Protein AF-A0A7S1PCJ2-F1 (afdb_monomer_lite)

Secondary structure (DSSP, 8-state):
--EEEE-TTSSEEEEEETTEEEEEETTT--EEEEEE-SEEEEBTTS-EEEE-TTS-EEEEETTEEEEEE--SS---EEE-BSSEEEE-SS-EEEE-SSSS--EEEEES---SEEEE-TTSSEEEEE-SS-EEEEEE-HHHHHHHHHTTPPPBTTB-GGGEEEEEEE----SEEEEETTEEEEEETTEEEEEETTEEEEEEE-SS--EEEEEEGGGTEEEEE-TT--EEEEE--HHHHHHHHHHHTT-HHHHHHHHTTS-GGGHHHHHHHHHHTT-HHHHHHH---HHHHHHHHHHTT-HHHHHHHHHHHHH-TTS-HHHHHHHHHHHHHHHHHTT-HHHHHHHHHHHT-HHHHHHHHHHHT-HHHHHHHHHHHHHSTT--HHHHHHHHHHTT-HHHHHHHHHHTT-HHHHHHHHHHH-GGGHHHHHHHHHHHHTTT-HHHHHTPPPTTT-GGGSTTHHHHHHHHHHHHTPPPPPGGGHHHHGGGGS--HHHHHHHT-HHHHHHHHHHTSS--------PPPS-TT-------PPPP-PPPP------------PPPPPP-PPPP-PPPP-PPPPPPPPPPPP--

Structure (mmCIF, N/CA/C/O backbone):
data_AF-A0A7S1PCJ2-F1
#
_entry.id   AF-A0A7S1PCJ2-F1
#
loop_
_atom_site.group_PDB
_atom_site.id
_atom_site.type_symbol
_atom_site.label_atom_id
_atom_site.label_alt_id
_atom_site.label_comp_id
_atom_site.label_asym_id
_atom_site.label_entity_id
_atom_site.label_seq_id
_atom_site.pdbx_PDB_ins_code
_atom_site.Cartn_x
_atom_site.Cartn_y
_atom_site.Cartn_z
_atom_site.occupancy
_atom_site.B_iso_or_equiv
_atom_site.auth_seq_id
_atom_site.auth_comp_id
_atom_site.auth_asym_id
_atom_site.auth_atom_id
_atom_site.pdbx_PDB_model_num
ATOM 1 N N . THR A 1 1 ? 12.983 16.527 -40.074 1.00 60.53 1 THR A N 1
ATOM 2 C CA . THR A 1 1 ? 13.094 16.583 -38.599 1.00 60.53 1 THR A CA 1
ATOM 3 C C . THR A 1 1 ? 14.562 16.664 -38.259 1.00 60.53 1 THR A C 1
ATOM 5 O O . THR A 1 1 ? 15.342 15.990 -38.914 1.00 60.53 1 THR A O 1
ATOM 8 N N . CYS A 1 2 ? 14.948 17.540 -37.332 1.00 83.69 2 CYS A N 1
ATOM 9 C CA . CYS A 1 2 ? 16.332 17.658 -36.875 1.00 83.69 2 CYS A CA 1
ATOM 10 C C . CYS A 1 2 ? 16.413 17.101 -35.453 1.00 83.69 2 CYS A C 1
ATOM 12 O O . CYS A 1 2 ? 15.571 17.456 -34.627 1.00 83.69 2 CYS A O 1
ATOM 14 N N . PHE A 1 3 ? 17.378 16.230 -35.177 1.00 87.56 3 PHE A N 1
ATOM 15 C CA . PHE A 1 3 ? 17.598 15.670 -33.847 1.00 87.56 3 PHE A CA 1
ATOM 16 C C . PHE A 1 3 ? 19.079 15.672 -33.477 1.00 87.56 3 PHE A C 1
ATOM 18 O O . PHE A 1 3 ? 19.967 15.738 -34.331 1.00 87.56 3 PHE A O 1
ATOM 25 N N . VAL A 1 4 ? 19.326 15.614 -32.170 1.00 92.44 4 VAL A N 1
ATOM 26 C CA . VAL A 1 4 ? 20.661 15.591 -31.577 1.00 92.44 4 VAL A CA 1
ATOM 27 C C . VAL A 1 4 ? 20.790 14.325 -30.748 1.00 92.44 4 VAL A C 1
ATOM 29 O O . VAL A 1 4 ? 19.947 14.062 -29.895 1.00 92.44 4 VAL A O 1
ATOM 32 N N . ALA A 1 5 ? 21.847 13.555 -30.986 1.00 92.25 5 ALA A N 1
ATOM 33 C CA . ALA A 1 5 ? 22.115 12.323 -30.255 1.00 92.25 5 ALA A CA 1
ATOM 34 C C . ALA A 1 5 ? 23.573 12.285 -29.797 1.00 92.25 5 ALA A C 1
ATOM 36 O O . ALA A 1 5 ? 24.496 12.293 -30.618 1.00 92.25 5 ALA A O 1
ATOM 37 N N . HIS A 1 6 ? 23.791 12.230 -28.485 1.00 93.69 6 HIS A N 1
ATOM 38 C CA . HIS A 1 6 ? 25.119 11.987 -27.932 1.00 93.69 6 HIS A CA 1
ATOM 39 C C . HIS A 1 6 ? 25.544 10.537 -28.172 1.00 93.69 6 HIS A C 1
ATOM 41 O O . HIS A 1 6 ? 24.732 9.619 -28.085 1.00 93.69 6 HIS A O 1
ATOM 47 N N . ALA A 1 7 ? 26.832 10.337 -28.449 1.00 93.19 7 ALA A N 1
ATOM 48 C CA . ALA A 1 7 ? 27.431 9.013 -28.357 1.00 93.19 7 ALA A CA 1
ATOM 49 C C . ALA A 1 7 ? 27.381 8.537 -26.891 1.00 93.19 7 ALA A C 1
ATOM 51 O O . ALA A 1 7 ? 27.454 9.386 -25.996 1.00 93.19 7 ALA A O 1
ATOM 52 N N . PRO A 1 8 ? 27.349 7.221 -26.613 1.00 90.31 8 PRO A N 1
ATOM 53 C CA . PRO A 1 8 ? 27.194 6.699 -25.248 1.00 90.31 8 PRO A CA 1
ATOM 54 C C . PRO A 1 8 ? 28.237 7.215 -24.251 1.00 90.31 8 PRO A C 1
ATOM 56 O O . PRO A 1 8 ? 27.948 7.438 -23.084 1.00 90.31 8 PRO A O 1
ATOM 59 N N . ASN A 1 9 ? 29.457 7.486 -24.720 1.00 88.25 9 ASN A N 1
ATOM 60 C CA . ASN A 1 9 ? 30.534 8.032 -23.890 1.00 88.25 9 ASN A CA 1
ATOM 61 C C . ASN A 1 9 ? 30.442 9.553 -23.635 1.00 88.25 9 ASN A C 1
ATOM 63 O O . ASN A 1 9 ? 31.347 10.122 -23.024 1.00 88.25 9 ASN A O 1
ATOM 67 N N . GLY A 1 10 ? 29.436 10.238 -24.189 1.00 90.75 10 GLY A N 1
ATOM 68 C CA . GLY A 1 10 ? 29.215 11.683 -24.080 1.00 90.75 10 GLY A CA 1
ATOM 69 C C . GLY A 1 10 ? 30.243 12.572 -24.795 1.00 90.75 10 GLY A C 1
ATOM 70 O O . GLY A 1 10 ? 30.058 13.785 -24.872 1.00 90.75 10 GLY A O 1
ATOM 71 N N . ARG A 1 11 ? 31.327 12.014 -25.354 1.00 93.31 11 ARG A N 1
ATOM 72 C CA . ARG A 1 11 ? 32.434 12.786 -25.958 1.00 93.31 11 ARG A CA 1
ATOM 73 C C . ARG A 1 11 ? 32.096 13.342 -27.332 1.00 93.31 11 ARG A C 1
ATOM 75 O O . ARG A 1 11 ? 32.717 14.315 -27.770 1.00 93.31 11 ARG A O 1
ATOM 82 N N . LEU A 1 12 ? 31.160 12.705 -28.022 1.00 95.75 12 LEU A N 1
ATOM 83 C CA . LEU A 1 12 ? 30.690 13.081 -29.346 1.00 95.75 12 LEU A CA 1
ATOM 84 C C . LEU A 1 12 ? 29.179 13.272 -29.311 1.00 95.75 12 LEU A C 1
ATOM 86 O O . LEU A 1 12 ? 28.493 12.669 -28.488 1.00 95.75 12 LEU A O 1
ATOM 90 N N . PHE A 1 13 ? 28.669 14.069 -30.237 1.00 96.12 13 PHE A N 1
ATOM 91 C CA . PHE A 1 13 ? 27.251 14.084 -30.563 1.00 96.12 13 PHE A CA 1
ATOM 92 C C . PHE A 1 13 ? 27.075 14.235 -32.067 1.00 96.12 13 PHE A C 1
ATOM 94 O O . PHE A 1 13 ? 27.906 14.843 -32.745 1.00 96.12 13 PHE A O 1
ATOM 101 N N . ALA A 1 14 ? 26.004 13.646 -32.578 1.00 96.12 14 ALA A N 1
ATOM 102 C CA . ALA A 1 14 ? 25.563 13.794 -33.948 1.00 96.12 14 ALA A CA 1
ATOM 103 C C . ALA A 1 14 ? 24.393 14.775 -33.993 1.00 96.12 14 ALA A C 1
ATOM 105 O O . ALA A 1 14 ? 23.518 14.747 -33.126 1.00 96.12 14 ALA A O 1
ATOM 106 N N . VAL A 1 15 ? 24.387 15.622 -35.013 1.00 95.94 15 VAL A N 1
ATOM 107 C CA . VAL A 1 15 ? 23.223 16.398 -35.435 1.00 95.94 15 VAL A CA 1
ATOM 108 C C . VAL A 1 15 ? 22.791 15.815 -36.768 1.00 95.94 15 VAL A C 1
ATOM 110 O O . VAL A 1 15 ? 23.610 15.751 -37.684 1.00 95.94 15 VAL A O 1
ATOM 113 N N . CYS A 1 16 ? 21.546 15.362 -36.867 1.00 94.44 16 CYS A N 1
ATOM 114 C CA . CYS A 1 16 ? 20.988 14.791 -38.090 1.00 94.44 16 CYS A CA 1
ATOM 115 C C . CYS A 1 16 ? 19.735 15.574 -38.474 1.00 94.44 16 CYS A C 1
ATOM 117 O O . CYS A 1 16 ? 18.839 15.745 -37.649 1.00 94.44 16 CYS A O 1
ATOM 119 N N . GLY A 1 17 ? 19.685 16.077 -39.704 1.00 92.50 17 GLY A N 1
ATOM 120 C CA . GLY A 1 17 ? 18.618 16.933 -40.209 1.00 92.50 17 GLY A CA 1
ATOM 121 C C . GLY A 1 17 ? 18.807 17.236 -41.694 1.00 92.50 17 GLY A C 1
ATOM 122 O O . GLY A 1 17 ? 19.907 17.125 -42.218 1.00 92.50 17 GLY A O 1
ATOM 123 N N . ASP A 1 18 ? 17.719 17.577 -42.385 1.00 89.75 18 ASP A N 1
ATOM 124 C CA . ASP A 1 18 ? 17.720 17.956 -43.809 1.00 89.75 18 ASP A CA 1
ATOM 125 C C . ASP A 1 18 ? 18.410 16.951 -44.759 1.00 89.75 18 ASP A C 1
ATOM 127 O O . ASP A 1 18 ? 18.892 17.311 -45.829 1.00 89.75 18 ASP A O 1
ATOM 131 N N . GLY A 1 19 ? 18.406 15.662 -44.395 1.00 91.75 19 GLY A N 1
ATOM 132 C CA . GLY A 1 19 ? 19.018 14.591 -45.188 1.00 91.75 19 GLY A CA 1
ATOM 133 C C . GLY A 1 19 ? 20.530 14.446 -44.994 1.00 91.75 19 GLY A C 1
ATOM 134 O O . GLY A 1 19 ? 21.168 13.693 -45.735 1.00 91.75 19 GLY A O 1
ATOM 135 N N . GLU A 1 20 ? 21.103 15.127 -44.003 1.00 94.56 20 GLU A N 1
ATOM 136 C CA . GLU A 1 20 ? 22.518 15.081 -43.655 1.00 94.56 20 GLU A CA 1
ATOM 137 C C . GLU A 1 20 ? 22.723 14.798 -42.164 1.00 94.56 20 GLU A C 1
ATOM 139 O O . GLU A 1 20 ? 21.876 15.085 -41.317 1.00 94.56 20 GLU A O 1
ATOM 144 N N . TYR A 1 21 ? 23.893 14.259 -41.832 1.00 95.62 21 TYR A N 1
ATOM 145 C CA . TYR A 1 21 ? 24.373 14.161 -40.463 1.00 95.62 21 TYR A CA 1
ATOM 146 C C . TYR A 1 21 ? 25.758 14.788 -40.334 1.00 95.62 21 TYR A C 1
ATOM 148 O O . TYR A 1 21 ? 26.585 14.722 -41.248 1.00 95.62 21 TYR A O 1
ATOM 156 N N . ILE A 1 22 ? 26.035 15.356 -39.162 1.00 96.31 22 ILE A N 1
ATOM 157 C CA . ILE A 1 22 ? 27.356 15.857 -38.787 1.00 96.31 22 ILE A CA 1
ATOM 158 C C . ILE A 1 22 ? 27.667 15.428 -37.355 1.00 96.31 22 ILE A C 1
ATOM 160 O O . ILE A 1 22 ? 26.878 15.653 -36.441 1.00 96.31 22 ILE A O 1
ATOM 164 N N . ILE A 1 23 ? 28.843 14.836 -37.151 1.00 96.69 23 ILE A N 1
ATOM 165 C CA . ILE A 1 23 ? 29.351 14.432 -35.839 1.00 96.69 23 ILE A CA 1
ATOM 166 C C . ILE A 1 23 ? 30.360 15.468 -35.348 1.00 96.69 23 ILE A C 1
ATOM 168 O O . ILE A 1 23 ? 31.346 15.771 -36.028 1.00 96.69 23 ILE A O 1
ATOM 172 N N . TYR A 1 24 ? 30.159 15.948 -34.125 1.00 96.81 24 TYR A N 1
ATOM 173 C CA . TYR A 1 24 ? 31.028 16.898 -33.442 1.00 96.81 24 TYR A CA 1
ATOM 174 C C . TYR A 1 24 ? 31.592 16.316 -32.148 1.00 96.81 24 TYR A C 1
ATOM 176 O O . TYR A 1 24 ? 31.008 15.431 -31.527 1.00 96.81 24 TYR A O 1
ATOM 184 N N . THR A 1 25 ? 32.722 16.853 -31.689 1.00 96.00 25 THR A N 1
ATOM 185 C CA . THR A 1 25 ? 33.164 16.660 -30.301 1.00 96.00 25 THR A CA 1
ATOM 186 C C . THR A 1 25 ? 32.338 17.530 -29.361 1.00 96.00 25 THR A C 1
ATOM 188 O O . THR A 1 25 ? 32.274 18.738 -29.582 1.00 96.00 25 THR A O 1
ATOM 191 N N . ALA A 1 26 ? 31.806 16.964 -28.281 1.00 93.44 26 ALA A N 1
ATOM 192 C CA . ALA A 1 26 ? 30.923 17.665 -27.351 1.00 93.44 26 ALA A CA 1
ATOM 193 C C . ALA A 1 26 ? 31.560 18.909 -26.703 1.00 93.44 26 ALA A C 1
ATOM 195 O O . ALA A 1 26 ? 30.940 19.963 -26.652 1.00 93.44 26 ALA A O 1
ATOM 196 N N . GLN A 1 27 ? 32.824 18.823 -26.273 1.00 92.00 27 GLN A N 1
ATOM 197 C CA . GLN A 1 27 ? 33.474 19.907 -25.522 1.00 92.00 27 GLN A CA 1
ATOM 198 C C . GLN A 1 27 ? 33.934 21.086 -26.395 1.00 92.00 27 GLN A C 1
ATOM 200 O O . GLN A 1 27 ? 33.913 22.230 -25.955 1.00 92.00 27 GLN A O 1
ATOM 205 N N . ALA A 1 28 ? 34.406 20.809 -27.614 1.00 93.00 28 ALA A N 1
ATOM 206 C CA . ALA A 1 28 ? 35.090 21.796 -28.456 1.00 93.00 28 ALA A CA 1
ATOM 207 C C . ALA A 1 28 ? 34.405 22.037 -29.809 1.00 93.00 28 ALA A C 1
ATOM 209 O O . ALA A 1 28 ? 34.957 22.754 -30.641 1.00 93.00 28 ALA A O 1
ATOM 210 N N . LEU A 1 29 ? 33.258 21.392 -30.053 1.00 93.44 29 LEU A N 1
ATOM 211 C CA . LEU A 1 29 ? 32.466 21.491 -31.285 1.00 93.44 29 LEU A CA 1
ATOM 212 C C . LEU A 1 29 ? 33.282 21.279 -32.574 1.00 93.44 29 LEU A C 1
ATOM 214 O O . LEU A 1 29 ? 33.007 21.868 -33.616 1.00 93.44 29 LEU A O 1
ATOM 218 N N . ARG A 1 30 ? 34.314 20.426 -32.525 1.00 95.12 30 ARG A N 1
ATOM 219 C CA . ARG A 1 30 ? 35.138 20.096 -33.693 1.00 95.12 30 ARG A CA 1
ATOM 220 C C . ARG A 1 30 ? 34.440 19.041 -34.535 1.00 95.12 30 ARG A C 1
ATOM 222 O O . ARG A 1 30 ? 34.084 17.991 -34.003 1.00 95.12 30 ARG A O 1
ATOM 229 N N . ASN A 1 31 ? 34.303 19.302 -35.832 1.00 95.06 31 ASN A N 1
ATOM 230 C CA . ASN A 1 31 ? 33.762 18.340 -36.790 1.00 95.06 31 ASN A CA 1
ATOM 231 C C . ASN A 1 31 ? 34.662 17.090 -36.857 1.00 95.06 31 ASN A C 1
ATOM 233 O O . ASN A 1 31 ? 35.892 17.198 -36.907 1.00 95.06 31 ASN A O 1
ATOM 237 N N . LYS A 1 32 ? 34.041 15.910 -36.812 1.00 94.81 32 LYS A N 1
ATOM 238 C CA . LYS A 1 32 ? 34.701 14.603 -36.912 1.00 94.81 32 LYS A CA 1
ATOM 239 C C . LYS A 1 32 ? 34.336 13.844 -38.176 1.00 94.81 32 LYS A C 1
ATOM 241 O O . LYS A 1 32 ? 35.197 13.174 -38.738 1.00 94.81 32 LYS A O 1
ATOM 246 N N . SER A 1 33 ? 33.077 13.904 -38.577 1.00 95.12 33 SER A N 1
ATOM 247 C CA . SER A 1 33 ? 32.542 13.189 -39.730 1.00 95.12 33 SER A CA 1
ATOM 248 C C . SER A 1 33 ? 31.242 13.860 -40.153 1.00 95.12 33 SER A C 1
ATOM 250 O O . SER A 1 33 ? 30.581 14.503 -39.338 1.00 95.12 33 SER A O 1
ATOM 252 N N . PHE A 1 34 ? 30.894 13.724 -41.423 1.00 94.81 34 PHE A N 1
ATOM 253 C CA . PHE A 1 34 ? 29.640 14.192 -41.989 1.00 94.81 34 PHE A CA 1
ATOM 254 C C . PHE A 1 34 ? 29.257 13.291 -43.163 1.00 94.81 34 PHE A C 1
ATOM 256 O O . PHE A 1 34 ? 30.119 12.616 -43.733 1.00 94.81 34 PHE A O 1
ATOM 263 N N . GLY A 1 35 ? 27.984 13.295 -43.533 1.00 94.44 35 GLY A N 1
ATOM 264 C CA . GLY A 1 35 ? 27.488 12.550 -44.683 1.00 94.44 35 GLY A CA 1
ATOM 265 C C . GLY A 1 35 ? 25.986 12.715 -44.864 1.00 94.44 35 GLY A C 1
ATOM 266 O O . GLY A 1 35 ? 25.339 13.444 -44.117 1.00 94.44 35 GLY A O 1
ATOM 267 N N . SER A 1 36 ? 25.425 12.031 -45.857 1.00 92.81 36 SER A N 1
ATOM 268 C CA . SER A 1 36 ? 23.980 12.020 -46.094 1.00 92.81 36 SER A CA 1
ATOM 269 C C . SER A 1 36 ? 23.302 10.949 -45.241 1.00 92.81 36 SER A C 1
ATOM 271 O O . SER A 1 36 ? 23.740 9.798 -45.227 1.00 92.81 36 SER A O 1
ATOM 273 N N . ALA A 1 37 ? 22.235 11.321 -44.541 1.00 94.19 37 ALA A N 1
ATOM 274 C CA . ALA A 1 37 ? 21.413 10.417 -43.748 1.00 94.19 37 ALA A CA 1
ATOM 275 C C . ALA A 1 37 ? 20.028 11.019 -43.487 1.00 94.19 37 ALA A C 1
ATOM 277 O O . ALA A 1 37 ? 19.886 12.208 -43.222 1.00 94.19 37 ALA A O 1
ATOM 278 N N . VAL A 1 38 ? 19.007 10.173 -43.532 1.00 93.88 38 VAL A N 1
ATOM 279 C CA . VAL A 1 38 ? 17.656 10.476 -43.046 1.00 93.88 38 VAL A CA 1
ATOM 280 C C . VAL A 1 38 ? 17.519 10.048 -41.584 1.00 93.88 38 VAL A C 1
ATOM 282 O O . VAL A 1 38 ? 16.949 10.785 -40.791 1.00 93.88 38 VAL A O 1
ATOM 285 N N . GLU A 1 39 ? 18.091 8.893 -41.233 1.00 95.06 39 GLU A N 1
ATOM 286 C CA . GLU A 1 39 ? 18.144 8.368 -39.864 1.00 95.06 39 GLU A CA 1
ATOM 287 C C . GLU A 1 39 ? 19.595 8.162 -39.434 1.00 95.06 39 GLU A C 1
ATOM 289 O O . GLU A 1 39 ? 20.445 7.797 -40.252 1.00 95.06 39 GLU A O 1
ATOM 294 N N . PHE A 1 40 ? 19.859 8.340 -38.143 1.00 96.06 40 PHE A N 1
ATOM 295 C CA . PHE A 1 40 ? 21.175 8.197 -37.530 1.00 96.06 40 PHE A CA 1
ATOM 296 C C . PHE A 1 40 ? 21.021 7.611 -36.126 1.00 96.06 40 PHE A C 1
ATOM 298 O O . PHE A 1 40 ? 20.272 8.153 -35.316 1.00 96.06 40 PHE A O 1
ATOM 305 N N . VAL A 1 41 ? 21.786 6.567 -35.805 1.00 96.44 41 VAL A N 1
ATOM 306 C CA . VAL A 1 41 ? 21.811 5.972 -34.460 1.00 96.44 41 VAL A CA 1
ATOM 307 C C . VAL A 1 41 ? 23.215 5.566 -34.032 1.00 96.44 41 VAL A C 1
ATOM 309 O O . VAL A 1 41 ? 24.037 5.174 -34.859 1.00 96.44 41 VAL A O 1
ATOM 312 N N . TRP A 1 42 ? 23.475 5.633 -32.726 1.00 96.12 42 TRP A N 1
ATOM 313 C CA . TRP A 1 42 ? 24.711 5.147 -32.108 1.00 96.12 42 TRP A CA 1
ATOM 314 C C . TRP A 1 42 ? 24.551 3.707 -31.603 1.00 96.12 42 TRP A C 1
ATOM 316 O O . TRP A 1 42 ? 23.501 3.351 -31.071 1.00 96.12 42 TRP A O 1
ATOM 326 N N . SER A 1 43 ? 25.606 2.899 -31.707 1.00 94.44 43 SER A N 1
ATOM 327 C CA . SER A 1 43 ? 25.743 1.672 -30.915 1.00 94.44 43 SER A CA 1
ATOM 328 C C . SER A 1 43 ? 26.249 1.994 -29.507 1.00 94.44 43 SER A C 1
ATOM 330 O O . SER A 1 43 ? 26.812 3.069 -29.285 1.00 94.44 43 SER A O 1
ATOM 332 N N . ASP A 1 44 ? 26.099 1.049 -28.581 1.00 90.31 44 ASP A N 1
ATOM 333 C CA . ASP A 1 44 ? 26.663 1.076 -27.220 1.00 90.31 44 ASP A CA 1
ATOM 334 C C . ASP A 1 44 ? 28.194 1.286 -27.189 1.00 90.31 44 ASP A C 1
ATOM 336 O O . ASP A 1 44 ? 28.715 2.032 -26.359 1.00 90.31 44 ASP A O 1
ATOM 340 N N . GLU A 1 45 ? 28.916 0.706 -28.147 1.00 90.44 45 GLU A N 1
ATOM 341 C CA . GLU A 1 45 ? 30.375 0.812 -28.297 1.00 90.44 45 GLU A CA 1
ATOM 342 C C . GLU A 1 45 ? 30.832 2.110 -29.007 1.00 90.44 45 GLU A C 1
ATOM 344 O O . GLU A 1 45 ? 32.028 2.365 -29.177 1.00 90.44 45 GLU A O 1
ATOM 349 N N . GLY A 1 46 ? 29.896 2.982 -29.403 1.00 90.69 46 GLY A N 1
ATOM 350 C CA . GLY A 1 46 ? 30.189 4.257 -30.067 1.00 90.69 46 GLY A CA 1
ATOM 351 C C . GLY A 1 46 ? 30.447 4.144 -31.574 1.00 90.69 46 GLY A C 1
ATOM 352 O O . GLY A 1 46 ? 30.976 5.079 -32.185 1.00 90.69 46 GLY A O 1
ATOM 353 N N . HIS A 1 47 ? 30.075 3.020 -32.185 1.00 93.94 47 HIS A N 1
ATOM 354 C CA . HIS A 1 47 ? 29.859 2.925 -33.628 1.00 93.94 47 HIS A CA 1
ATOM 355 C C . HIS A 1 47 ? 28.537 3.601 -33.999 1.00 93.94 47 HIS A C 1
ATOM 357 O O . HIS A 1 47 ? 27.764 3.986 -33.124 1.00 93.94 47 HIS A O 1
ATOM 363 N N . PHE A 1 48 ? 28.266 3.788 -35.288 1.00 95.75 48 PHE A N 1
ATOM 364 C CA . PHE A 1 48 ? 26.991 4.363 -35.710 1.00 95.75 48 PHE A CA 1
ATOM 365 C C . PHE A 1 48 ? 26.478 3.743 -37.000 1.00 95.75 48 PHE A C 1
ATOM 367 O O . PHE A 1 48 ? 27.249 3.211 -37.801 1.00 95.75 48 PHE A O 1
ATOM 374 N N . ALA A 1 49 ? 25.168 3.828 -37.195 1.00 96.94 49 ALA A N 1
ATOM 375 C CA . ALA A 1 49 ? 24.504 3.452 -38.430 1.00 96.94 49 ALA A CA 1
ATOM 376 C C . ALA A 1 49 ? 23.695 4.624 -38.976 1.00 96.94 49 ALA A C 1
ATOM 378 O O . ALA A 1 49 ? 23.152 5.432 -38.218 1.00 96.94 49 ALA A O 1
ATOM 379 N N . THR A 1 50 ? 23.602 4.694 -40.299 1.00 96.50 50 THR A N 1
ATOM 380 C CA . THR A 1 50 ? 22.763 5.662 -40.999 1.00 96.50 50 THR A CA 1
ATOM 381 C C . THR A 1 50 ? 21.839 4.971 -41.988 1.00 96.50 50 THR A C 1
ATOM 383 O O . THR A 1 50 ? 22.183 3.928 -42.544 1.00 96.50 50 THR A O 1
ATOM 386 N N . LYS A 1 51 ? 20.667 5.566 -42.222 1.00 95.75 51 LYS A N 1
ATOM 387 C CA . LYS A 1 51 ? 19.759 5.201 -43.319 1.00 95.75 51 LYS A CA 1
ATOM 388 C C . LYS A 1 51 ? 19.707 6.345 -44.316 1.00 95.75 51 LYS A C 1
ATOM 390 O O . LYS A 1 51 ? 19.459 7.478 -43.909 1.00 95.75 51 LYS A O 1
ATOM 395 N N . ASP A 1 52 ? 19.872 6.072 -45.603 1.00 92.69 52 ASP A N 1
ATOM 396 C CA . ASP A 1 52 ? 19.645 7.068 -46.653 1.00 92.69 52 ASP A CA 1
ATOM 397 C C . ASP A 1 52 ? 18.200 7.038 -47.199 1.00 92.69 52 ASP A C 1
ATOM 399 O O . ASP A 1 52 ? 17.371 6.200 -46.831 1.00 92.69 52 ASP A O 1
ATOM 403 N N . SER A 1 53 ? 17.874 7.961 -48.107 1.00 91.31 53 SER A N 1
ATOM 404 C CA . SER A 1 53 ? 16.555 8.025 -48.759 1.00 91.31 53 SER A CA 1
ATOM 405 C C . SER A 1 53 ? 16.281 6.858 -49.717 1.00 91.31 53 SER A C 1
ATOM 407 O O . SER A 1 53 ? 15.137 6.640 -50.112 1.00 91.31 53 SER A O 1
ATOM 409 N N . SER A 1 54 ? 17.308 6.083 -50.081 1.00 92.56 54 SER A N 1
ATOM 410 C CA . SER A 1 54 ? 17.209 4.908 -50.950 1.00 92.56 54 SER A CA 1
ATOM 411 C C . SER A 1 54 ? 16.924 3.609 -50.184 1.00 92.56 54 SER A C 1
ATOM 413 O O . SER A 1 54 ? 16.886 2.533 -50.800 1.00 92.56 54 SER A O 1
ATOM 415 N N . ASN A 1 55 ? 16.681 3.716 -48.868 1.00 94.25 55 ASN A N 1
ATOM 416 C CA . ASN A 1 55 ? 16.507 2.611 -47.924 1.00 94.25 55 ASN A CA 1
ATOM 417 C C . ASN A 1 55 ? 17.797 1.800 -47.708 1.00 94.25 55 ASN A C 1
ATOM 419 O O . ASN A 1 55 ? 17.728 0.662 -47.259 1.00 94.25 55 ASN A O 1
ATOM 423 N N . LYS A 1 56 ? 18.969 2.343 -48.056 1.00 96.00 56 LYS A N 1
ATOM 424 C CA . LYS A 1 56 ? 20.260 1.714 -47.766 1.00 96.00 56 LYS A CA 1
ATOM 425 C C . LYS A 1 56 ? 20.660 2.064 -46.335 1.00 96.00 56 LYS A C 1
ATOM 427 O O . LYS A 1 56 ? 20.608 3.228 -45.939 1.00 96.00 56 LYS A O 1
ATOM 432 N N . ILE A 1 57 ? 21.073 1.050 -45.584 1.00 97.19 57 ILE A N 1
ATOM 433 C CA . ILE A 1 57 ? 21.612 1.183 -44.234 1.00 97.19 57 ILE A CA 1
ATOM 434 C C . ILE A 1 57 ? 23.125 0.977 -44.309 1.00 97.19 57 ILE A C 1
ATOM 436 O O . ILE A 1 57 ? 23.587 -0.029 -44.851 1.00 97.19 57 ILE A O 1
ATOM 440 N N . SER A 1 58 ? 23.891 1.922 -43.769 1.00 96.62 58 SER A N 1
ATOM 441 C CA . SER A 1 58 ? 25.354 1.871 -43.702 1.00 96.62 58 SER A CA 1
ATOM 442 C C . SER A 1 58 ? 25.815 1.901 -42.247 1.00 96.62 58 SER A C 1
ATOM 444 O O . SER A 1 58 ? 25.356 2.729 -41.466 1.00 96.62 58 SER A O 1
ATOM 446 N N . ILE A 1 59 ? 26.731 1.004 -41.888 1.00 96.94 59 ILE A N 1
ATOM 447 C CA . ILE A 1 59 ? 27.325 0.875 -40.555 1.00 96.94 59 ILE A CA 1
ATOM 448 C C . ILE A 1 59 ? 28.765 1.374 -40.614 1.00 96.94 59 ILE A C 1
ATOM 450 O O . ILE A 1 59 ? 29.532 1.019 -41.515 1.00 96.94 59 ILE A O 1
ATOM 454 N N . PHE A 1 60 ? 29.135 2.190 -39.632 1.00 96.00 60 PHE A N 1
ATOM 455 C CA . PHE A 1 60 ? 30.419 2.861 -39.567 1.00 96.00 60 PHE A CA 1
ATOM 456 C C . PHE A 1 60 ? 31.143 2.538 -38.266 1.00 96.00 60 PHE A C 1
ATOM 458 O O . PHE A 1 60 ? 30.649 2.817 -37.171 1.00 96.00 60 PHE A O 1
ATOM 465 N N . HIS A 1 61 ? 32.370 2.039 -38.386 1.00 94.69 61 HIS A N 1
ATOM 466 C CA . HIS A 1 61 ? 33.294 1.885 -37.264 1.00 94.69 61 HIS A CA 1
ATOM 467 C C . HIS A 1 61 ? 34.424 2.893 -37.415 1.00 94.69 61 HIS A C 1
ATOM 469 O O . HIS A 1 61 ? 34.982 3.058 -38.500 1.00 94.69 61 HIS A O 1
ATOM 475 N N . ASN A 1 62 ? 34.777 3.592 -36.334 1.00 91.62 62 ASN A N 1
ATOM 476 C CA . ASN A 1 62 ? 35.821 4.624 -36.358 1.00 91.62 62 ASN A CA 1
ATOM 477 C C . ASN A 1 62 ? 35.651 5.631 -37.518 1.00 91.62 62 ASN A C 1
ATOM 479 O O . ASN A 1 62 ? 36.627 6.027 -38.159 1.00 91.62 62 ASN A O 1
ATOM 483 N N . PHE A 1 63 ? 34.403 6.032 -37.788 1.00 93.44 63 PHE A N 1
ATOM 484 C CA . PHE A 1 63 ? 34.019 6.968 -38.856 1.00 93.44 63 PHE A CA 1
ATOM 485 C C . PHE A 1 63 ? 34.295 6.484 -40.288 1.00 93.44 63 PHE A C 1
ATOM 487 O O . PHE A 1 63 ? 34.359 7.299 -41.208 1.00 93.44 63 PHE A O 1
ATOM 494 N N . LYS A 1 64 ? 34.454 5.173 -40.495 1.00 94.25 64 LYS A N 1
ATOM 495 C CA . LYS A 1 64 ? 34.591 4.550 -41.816 1.00 94.25 64 LYS A CA 1
ATOM 496 C C . LYS A 1 64 ? 33.488 3.525 -42.025 1.00 94.25 64 LYS A C 1
ATOM 498 O O . LYS A 1 64 ? 33.206 2.754 -41.115 1.00 94.25 64 LYS A O 1
ATOM 503 N N . GLU A 1 65 ? 32.890 3.520 -43.214 1.00 95.56 65 GLU A N 1
ATOM 504 C CA . GLU A 1 65 ? 31.881 2.524 -43.591 1.00 95.56 65 GLU A CA 1
ATOM 505 C C . GLU A 1 65 ? 32.535 1.137 -43.602 1.00 95.56 65 GLU A C 1
ATOM 507 O O . GLU A 1 65 ? 33.525 0.925 -44.305 1.00 95.56 65 GLU A O 1
ATOM 512 N N . VAL A 1 66 ? 32.007 0.222 -42.790 1.00 96.25 66 VAL A N 1
ATOM 513 C CA . VAL A 1 66 ? 32.481 -1.170 -42.696 1.00 96.25 66 VAL A CA 1
ATOM 514 C C . VAL A 1 66 ? 31.519 -2.148 -43.351 1.00 96.25 66 VAL A C 1
ATOM 516 O O . VAL A 1 66 ? 31.948 -3.161 -43.896 1.00 96.25 66 VAL A O 1
ATOM 519 N N . PHE A 1 67 ? 30.227 -1.830 -43.338 1.00 95.69 67 PHE A N 1
ATOM 520 C CA . PHE A 1 67 ? 29.188 -2.665 -43.913 1.00 95.69 67 PHE A CA 1
ATOM 521 C C . PHE A 1 67 ? 28.042 -1.798 -44.412 1.00 95.69 67 PHE A C 1
ATOM 523 O O . PHE A 1 67 ? 27.727 -0.765 -43.820 1.00 95.69 67 PHE A O 1
ATOM 530 N N . SER A 1 68 ? 27.390 -2.225 -45.486 1.00 95.19 68 SER A N 1
ATOM 531 C CA . SER A 1 68 ? 26.110 -1.657 -45.872 1.00 95.19 68 SER A CA 1
ATOM 532 C C . SER A 1 68 ? 25.243 -2.653 -46.609 1.00 95.19 68 SER A C 1
ATOM 534 O O . SER A 1 68 ? 25.721 -3.543 -47.311 1.00 95.19 68 SER A O 1
ATOM 536 N N . PHE A 1 69 ? 23.940 -2.493 -46.432 1.00 95.50 69 PHE A N 1
ATOM 537 C CA . PHE A 1 69 ? 22.943 -3.378 -46.999 1.00 95.50 69 PHE A CA 1
ATOM 538 C C . PHE A 1 69 ? 21.650 -2.616 -47.264 1.00 95.50 69 PHE A C 1
ATOM 540 O O . PHE A 1 69 ? 21.432 -1.509 -46.772 1.00 95.50 69 PHE A O 1
ATOM 547 N N . LYS A 1 70 ? 20.779 -3.218 -48.068 1.00 95.44 70 LYS A N 1
ATOM 548 C CA . LYS A 1 70 ? 19.422 -2.732 -48.286 1.00 95.44 70 LYS A CA 1
ATOM 549 C C . LYS A 1 70 ? 18.467 -3.808 -47.772 1.00 95.44 70 LYS A C 1
ATOM 551 O O . LYS A 1 70 ? 18.443 -4.881 -48.377 1.00 95.44 70 LYS A O 1
ATOM 556 N N . PRO A 1 71 ? 17.737 -3.581 -46.664 1.00 93.38 71 PRO A N 1
ATOM 557 C CA . PRO A 1 71 ? 16.778 -4.560 -46.178 1.00 93.38 71 PRO A CA 1
ATOM 558 C C . PRO A 1 71 ? 15.711 -4.837 -47.251 1.00 93.38 71 PRO A C 1
ATOM 560 O O . PRO A 1 71 ? 15.377 -3.938 -48.033 1.00 93.38 71 PRO A O 1
ATOM 563 N N . PRO A 1 72 ? 15.160 -6.065 -47.295 1.00 91.19 72 PRO A N 1
ATOM 564 C CA . PRO A 1 72 ? 14.131 -6.451 -48.265 1.00 91.19 72 PRO A CA 1
ATOM 565 C C . PRO A 1 72 ? 12.759 -5.810 -47.983 1.00 91.19 72 PRO A C 1
ATOM 567 O O . PRO A 1 72 ? 11.812 -6.029 -48.731 1.00 91.19 72 PRO A O 1
ATOM 570 N N . PHE A 1 73 ? 12.657 -5.005 -46.926 1.00 93.94 73 PHE A N 1
ATOM 571 C CA . PHE A 1 73 ? 11.473 -4.272 -46.492 1.00 93.94 73 PHE A CA 1
ATOM 572 C C . PHE A 1 73 ? 11.786 -2.778 -46.355 1.00 93.94 73 PHE A C 1
ATOM 574 O O . PHE A 1 73 ? 12.950 -2.362 -46.326 1.00 93.94 73 PHE A O 1
ATOM 581 N N . HIS A 1 74 ? 10.747 -1.949 -46.256 1.00 94.88 74 HIS A N 1
ATOM 582 C CA . HIS A 1 74 ? 10.929 -0.526 -45.993 1.00 94.88 74 HIS A CA 1
ATOM 583 C C . HIS A 1 74 ? 11.293 -0.301 -44.520 1.00 94.88 74 HIS A C 1
ATOM 585 O O . HIS A 1 74 ? 10.509 -0.621 -43.626 1.00 94.88 74 HIS A O 1
ATOM 591 N N . ALA A 1 75 ? 12.490 0.234 -44.278 1.00 95.69 75 ALA A N 1
ATOM 592 C CA . ALA A 1 75 ? 12.933 0.653 -42.960 1.00 95.69 75 ALA A CA 1
ATOM 593 C C . ALA A 1 75 ? 12.389 2.057 -42.680 1.00 95.69 75 ALA A C 1
ATOM 595 O O . ALA A 1 75 ? 12.803 3.034 -43.314 1.00 95.69 75 ALA A O 1
ATOM 596 N N . GLU A 1 76 ? 11.467 2.165 -41.732 1.00 95.12 76 GLU A N 1
ATOM 597 C CA . GLU A 1 76 ? 10.883 3.440 -41.322 1.00 95.12 76 GLU A CA 1
ATOM 598 C C . GLU A 1 76 ? 11.838 4.190 -40.398 1.00 95.12 76 GLU A C 1
ATOM 600 O O . GLU A 1 76 ? 12.190 5.333 -40.678 1.00 95.12 76 GLU A O 1
ATOM 605 N N . GLU A 1 77 ? 12.348 3.514 -39.371 1.00 95.62 77 GLU A N 1
ATOM 606 C CA . GLU A 1 77 ? 13.130 4.126 -38.297 1.00 95.62 77 GLU A CA 1
ATOM 607 C C . GLU A 1 77 ? 14.242 3.184 -37.829 1.00 95.62 77 GLU A C 1
ATOM 609 O O . GLU A 1 77 ? 14.120 1.955 -37.926 1.00 95.62 77 GLU A O 1
ATOM 614 N N . LEU A 1 78 ? 15.340 3.770 -37.353 1.00 96.81 78 LEU A N 1
ATOM 615 C CA . LEU A 1 78 ? 16.463 3.037 -36.782 1.00 96.81 78 LEU A CA 1
ATOM 616 C C . LEU A 1 78 ? 16.511 3.240 -35.269 1.00 96.81 78 LEU A C 1
ATOM 618 O O . LEU A 1 78 ? 16.257 4.332 -34.772 1.00 96.81 78 LEU A O 1
ATOM 622 N N . PHE A 1 79 ? 16.933 2.203 -34.554 1.00 97.06 79 PHE A N 1
ATOM 623 C CA . PHE A 1 79 ? 17.182 2.239 -33.121 1.00 97.06 79 PHE A CA 1
ATOM 624 C C . PHE A 1 79 ? 18.594 1.752 -32.811 1.00 97.06 79 PHE A C 1
ATOM 626 O O . PHE A 1 79 ? 19.038 0.721 -33.315 1.00 97.06 79 PHE A O 1
ATOM 633 N N . GLY A 1 80 ? 19.296 2.530 -31.993 1.00 94.31 80 GLY A N 1
ATOM 634 C CA . GLY A 1 80 ? 20.643 2.221 -31.529 1.00 94.31 80 GLY A CA 1
ATOM 635 C C . GLY A 1 80 ? 20.671 1.355 -30.270 1.00 94.31 80 GLY A C 1
ATOM 636 O O . GLY A 1 80 ? 19.638 0.902 -29.776 1.00 94.31 80 GLY A O 1
ATOM 637 N N . GLY A 1 81 ? 21.870 1.180 -29.719 1.00 93.62 81 GLY A N 1
ATOM 638 C CA . GLY A 1 81 ? 22.125 0.393 -28.511 1.00 93.62 81 GLY A CA 1
ATOM 639 C C . GLY A 1 81 ? 22.971 -0.844 -28.791 1.00 93.62 81 GLY A C 1
ATOM 640 O O . GLY A 1 81 ? 23.918 -0.770 -29.573 1.00 93.62 81 GLY A O 1
ATOM 641 N N . ARG A 1 82 ? 22.654 -1.965 -28.130 1.00 93.88 82 ARG A N 1
ATOM 642 C CA . ARG A 1 82 ? 23.457 -3.197 -28.221 1.00 93.88 82 ARG A CA 1
ATOM 643 C C . ARG A 1 82 ? 23.389 -3.858 -29.599 1.00 93.88 82 ARG A C 1
ATOM 645 O O . ARG A 1 82 ? 24.373 -4.420 -30.065 1.00 93.88 82 ARG A O 1
ATOM 652 N N . LEU A 1 83 ? 22.219 -3.800 -30.229 1.00 95.44 83 LEU A N 1
ATOM 653 C CA . LEU A 1 83 ? 21.959 -4.269 -31.588 1.00 95.44 83 LEU A CA 1
ATOM 654 C C . LEU A 1 83 ? 21.308 -3.141 -32.388 1.00 95.44 83 LEU A C 1
ATOM 656 O O . LEU A 1 83 ? 20.633 -2.282 -31.816 1.00 95.44 83 LEU A O 1
ATOM 660 N N . LEU A 1 84 ? 21.455 -3.176 -33.712 1.00 97.06 84 LEU A N 1
ATOM 661 C CA . LEU A 1 84 ? 20.747 -2.261 -34.601 1.00 97.06 84 LEU A CA 1
ATOM 662 C C . LEU A 1 84 ? 19.299 -2.712 -34.746 1.00 97.06 84 LEU A C 1
ATOM 664 O O . LEU A 1 84 ? 19.032 -3.721 -35.397 1.00 97.06 84 LEU A O 1
ATOM 668 N N . GLY A 1 85 ? 18.368 -1.947 -34.189 1.00 97.56 85 GLY A N 1
ATOM 669 C CA . GLY A 1 85 ? 16.945 -2.120 -34.450 1.00 97.56 85 GLY A CA 1
ATOM 670 C C . GLY A 1 85 ? 16.553 -1.432 -35.754 1.00 97.56 85 GLY A C 1
ATOM 671 O O . GLY A 1 85 ? 16.755 -0.231 -35.909 1.00 97.56 85 GLY A O 1
ATOM 672 N N . VAL A 1 86 ? 15.974 -2.173 -36.691 1.00 97.75 86 VAL A N 1
ATOM 673 C CA . VAL A 1 86 ? 15.423 -1.645 -37.943 1.00 97.75 86 VAL A CA 1
ATOM 674 C C . VAL A 1 86 ? 13.927 -1.911 -37.942 1.00 97.75 86 VAL A C 1
ATOM 676 O O . VAL A 1 86 ? 13.496 -3.055 -38.086 1.00 97.75 86 VAL A O 1
ATOM 679 N N . ARG A 1 87 ? 13.133 -0.858 -37.754 1.00 97.56 87 ARG A N 1
ATOM 680 C CA . ARG A 1 87 ? 11.677 -0.965 -37.653 1.00 97.56 87 ARG A CA 1
ATOM 681 C C . ARG A 1 87 ? 11.009 -0.806 -39.016 1.00 97.56 87 ARG A C 1
ATOM 683 O O . ARG A 1 87 ? 11.362 0.088 -39.788 1.00 97.56 87 ARG A O 1
ATOM 690 N N . SER A 1 88 ? 10.022 -1.655 -39.278 1.00 96.38 88 SER A N 1
ATOM 691 C CA . SER A 1 88 ? 9.077 -1.539 -40.388 1.00 96.38 88 SER A CA 1
ATOM 692 C C . SER A 1 88 ? 7.673 -1.191 -39.868 1.00 96.38 88 SER A C 1
ATOM 694 O O . SER A 1 88 ? 7.511 -0.770 -38.720 1.00 96.38 88 SER A O 1
ATOM 696 N N . SER A 1 89 ? 6.653 -1.324 -40.711 1.00 95.44 89 SER A N 1
ATOM 697 C CA . SER A 1 89 ? 5.271 -0.960 -40.373 1.00 95.44 89 SER A CA 1
ATOM 698 C C . SER A 1 89 ? 4.621 -1.860 -39.317 1.00 95.44 89 SER A C 1
ATOM 700 O O . SER A 1 89 ? 3.682 -1.437 -38.650 1.00 95.44 89 SER A O 1
ATOM 702 N N . ASP A 1 90 ? 5.094 -3.098 -39.192 1.00 96.38 90 ASP A N 1
ATOM 703 C CA . ASP A 1 90 ? 4.452 -4.198 -38.462 1.00 96.38 90 ASP A CA 1
ATOM 704 C C . ASP A 1 90 ? 5.430 -5.028 -37.609 1.00 96.38 90 ASP A C 1
ATOM 706 O O . ASP A 1 90 ? 4.995 -5.813 -36.771 1.00 96.38 90 ASP A O 1
ATOM 710 N N . PHE A 1 91 ? 6.741 -4.828 -37.763 1.00 96.81 91 PHE A N 1
ATOM 711 C CA . PHE A 1 91 ? 7.771 -5.540 -37.002 1.00 96.81 91 PHE A CA 1
ATOM 712 C C . PHE A 1 91 ? 9.046 -4.707 -36.815 1.00 96.81 91 PHE A C 1
ATOM 714 O O . PHE A 1 91 ? 9.253 -3.670 -37.455 1.00 96.81 91 PHE A O 1
ATOM 721 N N . ILE A 1 92 ? 9.954 -5.210 -35.980 1.00 97.75 92 ILE A N 1
ATOM 722 C CA . ILE A 1 92 ? 11.328 -4.730 -35.840 1.00 97.75 92 ILE A CA 1
ATOM 723 C C . ILE A 1 92 ? 12.324 -5.881 -36.012 1.00 97.75 92 ILE A C 1
ATOM 725 O O . ILE A 1 92 ? 12.142 -6.968 -35.470 1.00 97.75 92 ILE A O 1
ATOM 729 N N . CYS A 1 93 ? 13.398 -5.633 -36.761 1.00 97.06 93 CYS A N 1
ATOM 730 C CA . CYS A 1 93 ? 14.508 -6.566 -36.939 1.00 97.06 93 CYS A CA 1
ATOM 731 C C . CYS A 1 93 ? 15.749 -6.071 -36.197 1.00 97.06 93 CYS A C 1
ATOM 733 O O . CYS A 1 93 ? 16.178 -4.938 -36.407 1.00 97.06 93 CYS A O 1
ATOM 735 N N . PHE A 1 94 ? 16.358 -6.930 -35.384 1.00 96.88 94 PHE A N 1
ATOM 736 C CA . PHE A 1 94 ? 17.623 -6.662 -34.708 1.00 96.88 94 PHE A CA 1
ATOM 737 C C . PHE A 1 94 ? 18.794 -7.268 -35.475 1.00 96.88 94 PHE A C 1
ATOM 739 O O . PHE A 1 94 ? 18.808 -8.471 -35.730 1.00 96.88 94 PHE A O 1
ATOM 746 N N . PHE A 1 95 ? 19.789 -6.450 -35.809 1.00 94.81 95 PHE A N 1
ATOM 747 C CA . PHE A 1 95 ? 21.023 -6.869 -36.473 1.00 94.81 95 PHE A CA 1
ATOM 748 C C . PHE A 1 95 ? 22.231 -6.671 -35.560 1.00 94.81 95 PHE A C 1
ATOM 750 O O . PHE A 1 95 ? 22.301 -5.696 -34.809 1.00 94.81 95 PHE A O 1
ATOM 757 N N . ASP A 1 96 ? 23.209 -7.568 -35.665 1.00 91.94 96 ASP A N 1
ATOM 758 C CA . ASP A 1 96 ? 24.522 -7.342 -35.064 1.00 91.94 96 ASP A CA 1
ATOM 759 C C . ASP A 1 96 ? 25.208 -6.138 -35.730 1.00 91.94 96 ASP A C 1
ATOM 761 O O . ASP A 1 96 ? 25.129 -5.956 -36.943 1.00 91.94 96 ASP A O 1
ATOM 765 N N . MET A 1 97 ? 25.874 -5.296 -34.943 1.00 88.19 97 MET A N 1
ATOM 766 C CA . MET A 1 97 ? 26.613 -4.131 -35.446 1.00 88.19 97 MET A CA 1
ATOM 767 C C . MET A 1 97 ? 28.126 -4.293 -35.362 1.00 88.19 97 MET A C 1
ATOM 769 O O . MET A 1 97 ? 28.844 -3.436 -35.884 1.00 88.19 97 MET A O 1
ATOM 773 N N . ASN A 1 98 ? 28.612 -5.346 -34.703 1.00 84.50 98 ASN A N 1
ATOM 774 C CA . ASN A 1 98 ? 30.005 -5.404 -34.276 1.00 84.50 98 ASN A CA 1
ATOM 775 C C . ASN A 1 98 ? 30.815 -6.432 -35.067 1.00 84.50 98 ASN A C 1
ATOM 777 O O . ASN A 1 98 ? 31.943 -6.131 -35.453 1.00 84.50 98 ASN A O 1
ATOM 781 N N . THR A 1 99 ? 30.254 -7.612 -35.341 1.00 81.00 99 THR A N 1
ATOM 782 C CA . THR A 1 99 ? 31.033 -8.754 -35.839 1.00 81.00 99 THR A CA 1
ATOM 783 C C . THR A 1 99 ? 30.579 -9.202 -37.222 1.00 81.00 99 THR A C 1
ATOM 785 O O . THR A 1 99 ? 31.319 -9.072 -38.195 1.00 81.00 99 THR A O 1
ATOM 788 N N . ASP A 1 100 ? 29.353 -9.709 -37.318 1.00 81.56 100 ASP A N 1
ATOM 789 C CA . ASP A 1 100 ? 28.891 -10.486 -38.470 1.00 81.56 100 ASP A CA 1
ATOM 790 C C . ASP A 1 100 ? 27.789 -9.788 -39.269 1.00 81.56 100 ASP A C 1
ATOM 792 O O . ASP A 1 100 ? 27.378 -10.286 -40.316 1.00 81.56 100 ASP A O 1
ATOM 796 N N . PHE A 1 101 ? 27.283 -8.655 -38.770 1.00 89.25 101 PHE A N 1
ATOM 797 C CA . PHE A 1 101 ? 26.246 -7.834 -39.412 1.00 89.25 101 PHE A CA 1
ATOM 798 C C . PHE A 1 101 ? 24.966 -8.595 -39.802 1.00 89.25 101 PHE A C 1
ATOM 800 O O . PHE A 1 101 ? 24.215 -8.188 -40.693 1.00 89.25 101 PHE A O 1
ATOM 807 N N . ARG A 1 102 ? 24.726 -9.733 -39.142 1.00 89.00 102 ARG A N 1
ATOM 808 C CA . ARG A 1 102 ? 23.637 -10.668 -39.438 1.00 89.00 102 ARG A CA 1
ATOM 809 C C . ARG A 1 102 ? 22.355 -10.291 -38.699 1.00 89.00 102 ARG A C 1
ATOM 811 O O . ARG A 1 102 ? 22.401 -9.655 -37.646 1.00 89.00 102 ARG A O 1
ATOM 818 N N . LEU A 1 103 ? 21.218 -10.746 -39.226 1.00 91.94 103 LEU A N 1
ATOM 819 C CA . LEU A 1 103 ? 19.939 -10.707 -38.515 1.00 91.94 103 LEU A CA 1
ATOM 820 C C . LEU A 1 103 ? 20.019 -11.615 -37.280 1.00 91.94 103 LEU A C 1
ATOM 822 O O . LEU A 1 103 ? 20.297 -12.807 -37.405 1.00 91.94 103 LEU A O 1
ATOM 826 N N . ILE A 1 104 ? 19.774 -11.040 -36.106 1.00 93.38 104 ILE A N 1
ATOM 827 C CA . ILE A 1 104 ? 19.707 -11.747 -34.826 1.00 93.38 104 ILE A CA 1
ATOM 828 C C . ILE A 1 104 ? 18.289 -12.239 -34.580 1.00 93.38 104 ILE A C 1
ATOM 830 O O . ILE A 1 104 ? 18.098 -13.430 -34.365 1.00 93.38 104 ILE A O 1
ATOM 834 N N . ARG A 1 105 ? 17.297 -11.345 -34.635 1.00 94.75 105 ARG A N 1
ATOM 835 C CA . ARG A 1 105 ? 15.890 -11.704 -34.436 1.00 94.75 105 ARG A CA 1
ATOM 836 C C . ARG A 1 105 ? 14.962 -10.669 -35.056 1.00 94.75 105 ARG A C 1
ATOM 838 O O . ARG A 1 105 ? 15.229 -9.470 -34.973 1.00 94.75 105 ARG A O 1
ATOM 845 N N . ARG A 1 106 ? 13.855 -11.129 -35.624 1.00 96.00 106 ARG A N 1
ATOM 846 C CA . ARG A 1 106 ? 12.674 -10.328 -35.938 1.00 96.00 106 ARG A CA 1
ATOM 847 C C . ARG A 1 106 ? 11.630 -10.498 -34.836 1.00 96.00 106 ARG A C 1
ATOM 849 O O . ARG A 1 106 ? 11.403 -11.606 -34.357 1.00 96.00 106 ARG A O 1
ATOM 856 N N . ILE A 1 107 ? 11.013 -9.393 -34.433 1.00 96.69 107 ILE A N 1
ATOM 857 C CA . ILE A 1 107 ? 9.940 -9.362 -33.439 1.00 96.69 107 ILE A CA 1
ATOM 858 C C . ILE A 1 107 ? 8.764 -8.596 -34.041 1.00 96.69 107 ILE A C 1
ATOM 860 O O . ILE A 1 107 ? 8.927 -7.448 -34.459 1.00 96.69 107 ILE A O 1
ATOM 864 N N . ASP A 1 108 ? 7.587 -9.219 -34.072 1.00 96.06 108 ASP A N 1
ATOM 865 C CA . ASP A 1 108 ? 6.366 -8.666 -34.675 1.00 96.06 108 ASP A CA 1
ATOM 866 C C . ASP A 1 108 ? 5.665 -7.666 -33.739 1.00 96.06 108 ASP A C 1
ATOM 868 O O . ASP A 1 108 ? 4.527 -7.842 -33.307 1.00 96.06 108 ASP A O 1
ATOM 872 N N . VAL A 1 109 ? 6.397 -6.607 -33.390 1.00 96.25 109 VAL A N 1
ATOM 873 C CA . VAL A 1 109 ? 5.912 -5.437 -32.654 1.00 96.25 109 VAL A CA 1
ATOM 874 C C . VAL A 1 109 ? 6.424 -4.159 -33.313 1.00 96.25 109 VAL A C 1
ATOM 876 O O . VAL A 1 109 ? 7.455 -4.157 -33.989 1.00 96.25 109 VAL A O 1
ATOM 879 N N . VAL A 1 110 ? 5.727 -3.045 -33.080 1.00 97.38 110 VAL A N 1
ATOM 880 C CA . VAL A 1 110 ? 6.033 -1.744 -33.697 1.00 97.38 110 VAL A CA 1
ATOM 881 C C . VAL A 1 110 ? 6.429 -0.738 -32.610 1.00 97.38 110 VAL A C 1
ATOM 883 O O . VAL A 1 110 ? 5.597 0.056 -32.156 1.00 97.38 110 VAL A O 1
ATOM 886 N N . PRO A 1 111 ? 7.689 -0.768 -32.140 1.00 97.44 111 PRO A N 1
ATOM 887 C CA . PRO A 1 111 ? 8.126 0.101 -31.060 1.00 97.44 111 PRO A CA 1
ATOM 888 C C . PRO A 1 111 ? 8.306 1.542 -31.546 1.00 97.44 111 PRO A C 1
ATOM 890 O O . PRO A 1 111 ? 8.872 1.807 -32.597 1.00 97.44 111 PRO A O 1
ATOM 893 N N . ARG A 1 112 ? 7.873 2.500 -30.735 1.00 96.56 112 ARG A N 1
ATOM 894 C CA . ARG A 1 112 ? 8.225 3.920 -30.845 1.00 96.56 112 ARG A CA 1
ATOM 895 C C . ARG A 1 112 ? 9.561 4.236 -30.179 1.00 96.56 112 ARG A C 1
ATOM 897 O O . ARG A 1 112 ? 10.201 5.210 -30.548 1.00 96.56 112 ARG A O 1
ATOM 904 N N . LEU A 1 113 ? 9.941 3.462 -29.162 1.00 96.31 113 LEU A N 1
ATOM 905 C CA . LEU A 1 113 ? 11.222 3.575 -28.467 1.00 96.31 113 LEU A CA 1
ATOM 906 C C . LEU A 1 113 ? 11.791 2.175 -28.241 1.00 96.31 113 LEU A C 1
ATOM 908 O O . LEU A 1 113 ? 11.054 1.250 -27.893 1.00 96.31 113 LEU A O 1
ATOM 912 N N . VAL A 1 114 ? 13.105 2.049 -28.388 1.00 97.31 114 VAL A N 1
ATOM 913 C CA . VAL A 1 114 ? 13.870 0.848 -28.049 1.00 97.31 114 VAL A CA 1
ATOM 914 C C . VAL A 1 114 ? 14.997 1.281 -27.129 1.00 97.31 114 VAL A C 1
ATOM 916 O O . VAL A 1 114 ? 15.831 2.103 -27.510 1.00 97.31 114 VAL A O 1
ATOM 919 N N . LEU A 1 115 ? 14.987 0.775 -25.902 1.00 96.25 115 LEU A N 1
ATOM 920 C CA . LEU A 1 115 ? 15.884 1.218 -24.839 1.00 96.25 115 LEU A CA 1
ATOM 921 C C . LEU A 1 115 ? 16.606 0.003 -24.277 1.00 96.25 115 LEU A C 1
ATOM 923 O O . LEU A 1 115 ? 15.961 -0.928 -23.812 1.00 96.25 115 LEU A O 1
ATOM 927 N N . TRP A 1 116 ? 17.932 0.001 -24.338 1.00 95.50 116 TRP A N 1
ATOM 928 C CA . TRP A 1 116 ? 18.755 -1.090 -23.822 1.00 95.50 116 TRP A CA 1
ATOM 929 C C . TRP A 1 116 ? 19.195 -0.809 -22.387 1.00 95.50 116 TRP A C 1
ATOM 931 O O . TRP A 1 116 ? 19.430 0.346 -22.023 1.00 95.50 116 TRP A O 1
ATOM 941 N N . SER A 1 117 ? 19.335 -1.864 -21.588 1.00 93.31 117 SER A N 1
ATOM 942 C CA . SER A 1 117 ? 20.039 -1.793 -20.310 1.00 93.31 117 SER A CA 1
ATOM 943 C C . SER A 1 117 ? 21.530 -1.524 -20.517 1.00 93.31 117 SER A C 1
ATOM 945 O O . SER A 1 117 ? 22.082 -1.819 -21.577 1.00 93.31 117 SER A O 1
ATOM 947 N N . GLU A 1 118 ? 22.207 -0.972 -19.506 1.00 88.25 118 GLU A N 1
ATOM 948 C CA . GLU A 1 118 ? 23.624 -0.581 -19.619 1.00 88.25 118 GLU A CA 1
ATOM 949 C C . GLU A 1 118 ? 24.556 -1.772 -19.924 1.00 88.25 118 GLU A C 1
ATOM 951 O O . GLU A 1 118 ? 25.545 -1.616 -20.637 1.00 88.25 118 GLU A O 1
ATOM 956 N N . ASN A 1 119 ? 24.225 -2.975 -19.443 1.00 88.81 119 ASN A N 1
ATOM 957 C CA . ASN A 1 119 ? 24.920 -4.232 -19.766 1.00 88.81 119 ASN A CA 1
ATOM 958 C C . ASN A 1 119 ? 24.488 -4.857 -21.114 1.00 88.81 119 ASN A C 1
ATOM 960 O O . ASN A 1 119 ? 25.146 -5.771 -21.627 1.00 88.81 119 ASN A O 1
ATOM 964 N N . GLY A 1 120 ? 23.394 -4.378 -21.712 1.00 90.56 120 GLY A N 1
ATOM 965 C CA . GLY A 1 120 ? 22.827 -4.914 -22.950 1.00 90.56 120 GLY A CA 1
ATOM 966 C C . GLY A 1 120 ? 22.212 -6.310 -22.802 1.00 90.56 120 GLY A C 1
ATOM 967 O O . GLY A 1 120 ? 22.157 -7.053 -23.787 1.00 90.56 120 GLY A O 1
ATOM 968 N N . ASP A 1 121 ? 21.810 -6.675 -21.584 1.00 91.94 121 ASP A N 1
ATOM 969 C CA . ASP A 1 121 ? 21.177 -7.962 -21.265 1.00 91.94 121 ASP A CA 1
ATOM 970 C C . ASP A 1 121 ? 19.645 -7.857 -21.230 1.00 91.94 121 ASP A C 1
ATOM 972 O O . ASP A 1 121 ? 18.956 -8.875 -21.240 1.00 91.94 121 ASP A O 1
ATOM 976 N N . GLN A 1 122 ? 19.096 -6.638 -21.221 1.00 94.00 122 GLN A N 1
ATOM 977 C CA . GLN A 1 122 ? 17.668 -6.373 -21.350 1.00 94.00 122 GLN A CA 1
ATOM 978 C C . GLN A 1 122 ? 17.399 -5.259 -22.366 1.00 94.00 122 GLN A C 1
ATOM 980 O O . GLN A 1 122 ? 18.211 -4.351 -22.562 1.00 94.00 122 GLN A O 1
ATOM 985 N N . VAL A 1 123 ? 16.228 -5.312 -22.996 1.00 96.31 123 VAL A N 1
ATOM 986 C CA . VAL A 1 123 ? 15.722 -4.263 -23.883 1.00 96.31 123 VAL A CA 1
ATOM 987 C C . VAL A 1 123 ? 14.240 -4.014 -23.622 1.00 96.31 123 VAL A C 1
ATOM 989 O O . VAL A 1 123 ? 13.456 -4.952 -23.505 1.00 96.31 123 VAL A O 1
ATOM 992 N N . ALA A 1 124 ? 13.848 -2.744 -23.544 1.00 97.00 124 ALA A N 1
ATOM 993 C CA . ALA A 1 124 ? 12.457 -2.319 -23.495 1.00 97.00 124 ALA A CA 1
ATOM 994 C C . ALA A 1 124 ? 11.990 -1.867 -24.887 1.00 97.00 124 ALA A C 1
ATOM 996 O O . ALA A 1 124 ? 12.560 -0.940 -25.470 1.00 97.00 124 ALA A O 1
ATOM 997 N N . LEU A 1 125 ? 10.934 -2.497 -25.400 1.00 97.88 125 LEU A N 1
ATOM 998 C CA . LEU A 1 125 ? 10.252 -2.155 -26.649 1.00 97.88 125 LEU A CA 1
ATOM 999 C C . LEU A 1 125 ? 8.958 -1.413 -26.318 1.00 97.88 125 LEU A C 1
ATOM 1001 O O . LEU A 1 125 ? 7.964 -2.028 -25.941 1.00 97.88 125 LEU A O 1
ATOM 1005 N N . CYS A 1 126 ? 8.963 -0.088 -26.438 1.00 97.75 126 CYS A N 1
ATOM 1006 C CA . CYS A 1 126 ? 7.814 0.743 -26.083 1.00 97.75 126 CYS A CA 1
ATOM 1007 C C . CYS A 1 126 ? 6.958 1.023 -27.317 1.00 97.75 126 CYS A C 1
ATOM 1009 O O . CYS A 1 126 ? 7.380 1.780 -28.189 1.00 97.75 126 CYS A O 1
ATOM 1011 N N . CYS A 1 127 ? 5.767 0.443 -27.394 1.00 97.06 127 CYS A N 1
ATOM 1012 C CA . CYS A 1 127 ? 4.811 0.594 -28.491 1.00 97.06 127 CYS A CA 1
ATOM 1013 C C . CYS A 1 127 ? 3.820 1.748 -28.224 1.00 97.06 127 CYS A C 1
ATOM 1015 O O . CYS A 1 127 ? 4.054 2.621 -27.384 1.00 97.06 127 CYS A O 1
ATOM 1017 N N . ALA A 1 128 ? 2.738 1.824 -29.004 1.00 95.81 128 ALA A N 1
ATOM 1018 C CA . ALA A 1 128 ? 1.761 2.913 -28.913 1.00 95.81 128 ALA A CA 1
ATOM 1019 C C . ALA A 1 128 ? 0.926 2.886 -27.620 1.00 95.81 128 ALA A C 1
ATOM 1021 O O . ALA A 1 128 ? 0.544 3.947 -27.124 1.00 95.81 128 ALA A O 1
ATOM 1022 N N . ASP A 1 129 ? 0.658 1.692 -27.103 1.00 94.50 129 ASP A N 1
ATOM 1023 C CA . ASP A 1 129 ? -0.278 1.396 -26.015 1.00 94.50 129 ASP A CA 1
ATOM 1024 C C . ASP A 1 129 ? 0.270 0.403 -24.976 1.00 94.50 129 ASP A C 1
ATOM 1026 O O . ASP A 1 129 ? -0.313 0.267 -23.902 1.00 94.50 129 ASP A O 1
ATOM 1030 N N . ALA A 1 130 ? 1.401 -0.243 -25.259 1.00 96.44 130 ALA A N 1
ATOM 1031 C CA . ALA A 1 130 ? 2.064 -1.180 -24.360 1.00 96.44 130 ALA A CA 1
ATOM 1032 C C . ALA A 1 130 ? 3.589 -1.095 -24.478 1.00 96.44 130 ALA A C 1
ATOM 1034 O O . ALA A 1 130 ? 4.119 -0.585 -25.468 1.00 96.44 130 ALA A O 1
ATOM 1035 N N . PHE A 1 131 ? 4.308 -1.648 -23.506 1.00 96.81 131 PHE A N 1
ATOM 1036 C CA . PHE A 1 131 ? 5.734 -1.917 -23.629 1.00 96.81 131 PHE A CA 1
ATOM 1037 C C . PHE A 1 131 ? 6.090 -3.332 -23.172 1.00 96.81 131 PHE A C 1
ATOM 1039 O O . PHE A 1 131 ? 5.417 -3.922 -22.327 1.00 96.81 131 PHE A O 1
ATOM 1046 N N . TYR A 1 132 ? 7.181 -3.846 -23.733 1.00 96.62 132 TYR A N 1
ATOM 1047 C CA . TYR A 1 132 ? 7.695 -5.187 -23.470 1.00 96.62 132 TYR A CA 1
ATOM 1048 C C . TYR A 1 132 ? 9.138 -5.093 -22.995 1.00 96.62 132 TYR A C 1
ATOM 1050 O O . TYR A 1 132 ? 9.943 -4.429 -23.645 1.00 96.62 132 TYR A O 1
ATOM 1058 N N . ILE A 1 133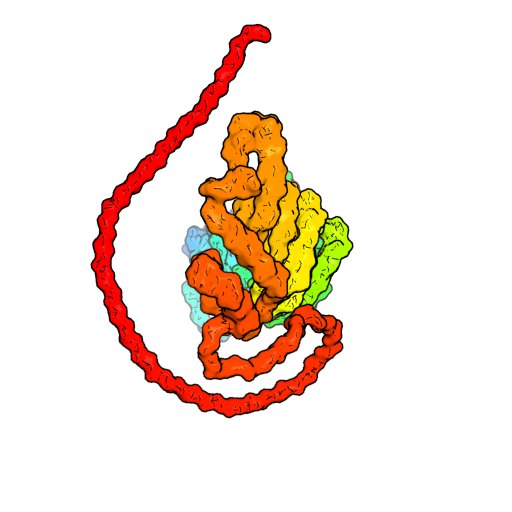 ? 9.480 -5.758 -21.895 1.00 95.56 133 ILE A N 1
ATOM 1059 C CA . ILE A 1 133 ? 10.867 -5.936 -21.457 1.00 95.56 133 ILE A CA 1
ATOM 1060 C C . ILE A 1 133 ? 11.300 -7.341 -21.859 1.00 95.56 133 ILE A C 1
ATOM 1062 O O . ILE A 1 133 ? 10.680 -8.324 -21.449 1.00 95.56 133 ILE A O 1
ATOM 1066 N N . LEU A 1 134 ? 12.359 -7.430 -22.657 1.00 95.44 134 LEU A N 1
ATOM 1067 C CA . LEU A 1 134 ? 12.931 -8.682 -23.135 1.00 95.44 134 LEU A CA 1
ATOM 1068 C C . LEU A 1 134 ? 14.336 -8.866 -22.566 1.00 95.44 134 LEU A C 1
ATOM 1070 O O . LEU A 1 134 ? 15.129 -7.925 -22.571 1.00 95.44 134 LEU A O 1
ATOM 1074 N N . LYS A 1 135 ? 14.663 -10.081 -22.135 1.00 94.62 135 LYS A N 1
ATOM 1075 C CA . LYS A 1 135 ? 16.035 -10.515 -21.872 1.00 94.62 135 LYS A CA 1
ATOM 1076 C C . LYS A 1 135 ? 16.720 -10.804 -23.201 1.00 94.62 135 LYS A C 1
ATOM 1078 O O . LYS A 1 135 ? 16.104 -11.408 -24.071 1.00 94.62 135 LYS A O 1
ATOM 1083 N N . HIS A 1 136 ? 17.980 -10.423 -23.342 1.00 94.50 136 HIS A N 1
ATOM 1084 C CA . HIS A 1 136 ? 18.814 -10.715 -24.500 1.00 94.50 136 HIS A CA 1
ATOM 1085 C C . HIS A 1 136 ? 19.893 -11.739 -24.123 1.00 94.50 136 HIS A C 1
ATOM 1087 O O . HIS A 1 136 ? 20.776 -11.449 -23.314 1.00 94.50 136 HIS A O 1
ATOM 1093 N N . ASP A 1 137 ? 19.821 -12.942 -24.697 1.00 91.81 137 ASP A N 1
ATOM 1094 C CA . ASP A 1 137 ? 20.697 -14.065 -24.345 1.00 91.81 137 ASP A CA 1
ATOM 1095 C C . ASP A 1 137 ? 21.831 -14.246 -25.371 1.00 91.81 137 ASP A C 1
ATOM 1097 O O . ASP A 1 137 ? 21.709 -14.927 -26.393 1.00 91.81 137 ASP A O 1
ATOM 1101 N N . LYS A 1 138 ? 22.972 -13.606 -25.091 1.00 86.44 138 LYS A N 1
ATOM 1102 C CA . LYS A 1 138 ? 24.173 -13.648 -25.946 1.00 86.44 138 LYS A CA 1
ATOM 1103 C C . LYS A 1 138 ? 24.786 -15.049 -26.022 1.00 86.44 138 LYS A C 1
ATOM 1105 O O . LYS A 1 138 ? 25.358 -15.416 -27.056 1.00 86.44 138 LYS A O 1
ATOM 1110 N N . ASP A 1 139 ? 24.677 -15.822 -24.946 1.00 87.19 139 ASP A N 1
ATOM 1111 C CA . ASP A 1 139 ? 25.267 -17.155 -24.852 1.00 87.19 139 ASP A CA 1
ATOM 1112 C C . ASP A 1 139 ? 24.455 -18.151 -25.678 1.00 87.19 139 ASP A C 1
ATOM 1114 O O . ASP A 1 139 ? 25.035 -18.946 -26.421 1.00 87.19 139 ASP A O 1
ATOM 1118 N N . ALA A 1 140 ? 23.124 -18.045 -25.648 1.00 85.06 140 ALA A N 1
ATOM 1119 C CA . ALA A 1 140 ? 22.240 -18.826 -26.504 1.00 85.06 140 ALA A CA 1
ATOM 1120 C C . ALA A 1 140 ? 22.501 -18.559 -27.994 1.00 85.06 140 ALA A C 1
ATOM 1122 O O . ALA A 1 140 ? 22.600 -19.504 -28.781 1.00 85.06 140 ALA A O 1
ATOM 1123 N N . ILE A 1 141 ? 22.694 -17.291 -28.382 1.00 84.88 141 ILE A N 1
ATOM 1124 C CA . ILE A 1 141 ? 23.053 -16.920 -29.762 1.00 84.88 141 ILE A CA 1
ATOM 1125 C C . ILE A 1 141 ? 24.399 -17.545 -30.145 1.00 84.88 141 ILE A C 1
ATOM 1127 O O . ILE A 1 141 ? 24.519 -18.194 -31.185 1.00 84.88 141 ILE A O 1
ATOM 1131 N N . SER A 1 142 ? 25.413 -17.393 -29.292 1.00 85.00 142 SER A N 1
ATOM 1132 C CA . SER A 1 142 ? 26.760 -17.918 -29.544 1.00 85.00 142 SER A CA 1
ATOM 1133 C C . SER A 1 142 ? 26.764 -19.446 -29.663 1.00 85.00 142 SER A C 1
ATOM 1135 O O . SER A 1 142 ? 27.404 -19.999 -30.560 1.00 85.00 142 SER A O 1
ATOM 1137 N N . ALA A 1 143 ? 26.004 -20.133 -28.808 1.00 84.38 143 ALA A N 1
ATOM 1138 C CA . ALA A 1 143 ? 25.832 -21.580 -28.847 1.00 84.38 143 ALA A CA 1
ATOM 1139 C C . ALA A 1 143 ? 25.092 -22.043 -30.111 1.00 84.38 143 ALA A C 1
ATOM 1141 O O . ALA A 1 143 ? 25.514 -23.016 -30.737 1.00 84.38 143 ALA A O 1
ATOM 1142 N N . ALA A 1 144 ? 24.040 -21.333 -30.532 1.00 81.69 144 ALA A N 1
ATOM 1143 C CA . ALA A 1 144 ? 23.311 -21.637 -31.763 1.00 81.69 144 ALA A CA 1
ATOM 1144 C C . ALA A 1 144 ? 24.201 -21.479 -33.008 1.00 81.69 144 ALA A C 1
ATOM 1146 O O . ALA A 1 144 ? 24.184 -22.331 -33.901 1.00 81.69 144 ALA A O 1
ATOM 1147 N N . ILE A 1 145 ? 25.038 -20.436 -33.038 1.00 79.25 145 ILE A N 1
ATOM 1148 C CA . ILE A 1 145 ? 26.010 -20.206 -34.114 1.00 79.25 145 ILE A CA 1
ATOM 1149 C C . ILE A 1 145 ? 27.076 -21.310 -34.127 1.00 79.25 145 ILE A C 1
ATOM 1151 O O . ILE A 1 145 ? 27.358 -21.876 -35.185 1.00 79.25 145 ILE A O 1
ATOM 1155 N N . ALA A 1 146 ? 27.652 -21.644 -32.968 1.00 82.56 146 ALA A N 1
ATOM 1156 C CA . ALA A 1 146 ? 28.664 -22.694 -32.847 1.00 82.56 146 ALA A CA 1
ATOM 1157 C C . ALA A 1 146 ? 28.112 -24.089 -33.188 1.00 82.56 146 ALA A C 1
ATOM 1159 O O . ALA A 1 146 ? 28.822 -24.917 -33.755 1.00 82.56 146 ALA A O 1
ATOM 1160 N N . GLY A 1 147 ? 26.838 -24.339 -32.878 1.00 78.50 147 GLY A N 1
ATOM 1161 C CA . GLY A 1 147 ? 26.123 -25.570 -33.208 1.00 78.50 147 GLY A CA 1
ATOM 1162 C C . GLY A 1 147 ? 25.672 -25.677 -34.668 1.00 78.50 147 GLY A C 1
ATOM 1163 O O . GLY A 1 147 ? 25.043 -26.673 -35.017 1.00 78.50 147 GLY A O 1
ATOM 1164 N N . HIS A 1 148 ? 25.970 -24.681 -35.515 1.00 71.19 148 HIS A N 1
ATOM 1165 C CA . HIS A 1 148 ? 25.486 -24.589 -36.897 1.00 71.19 148 HIS A CA 1
ATOM 1166 C C . HIS A 1 148 ? 23.960 -24.730 -37.021 1.00 71.19 148 HIS A C 1
ATOM 1168 O O . HIS A 1 148 ? 23.465 -25.318 -37.987 1.00 71.19 148 HIS A O 1
ATOM 1174 N N . ALA A 1 149 ? 23.208 -24.202 -36.050 1.00 68.88 149 ALA A N 1
ATOM 1175 C CA . ALA A 1 149 ? 21.756 -24.161 -36.148 1.00 68.88 149 ALA A CA 1
ATOM 1176 C C . ALA A 1 149 ? 21.353 -23.412 -37.429 1.00 68.88 149 ALA A C 1
ATOM 1178 O O . ALA A 1 149 ? 21.937 -22.375 -37.762 1.00 68.88 149 ALA A O 1
ATOM 1179 N N . GLN A 1 150 ? 20.379 -23.949 -38.171 1.00 62.59 150 GLN A N 1
ATOM 1180 C CA . GLN A 1 150 ? 19.830 -23.232 -39.317 1.00 62.59 150 GLN A CA 1
ATOM 1181 C C . GLN A 1 150 ? 19.171 -21.957 -38.802 1.00 62.59 150 GLN A C 1
ATOM 1183 O O . GLN A 1 150 ? 18.261 -22.013 -37.982 1.00 62.59 150 GLN A O 1
ATOM 1188 N N . GLN A 1 151 ? 19.662 -20.814 -39.277 1.00 67.25 151 GLN A N 1
ATOM 1189 C CA . GLN A 1 151 ? 19.006 -19.543 -39.040 1.00 67.25 151 GLN A CA 1
ATOM 1190 C C . GLN A 1 151 ? 17.632 -19.595 -39.714 1.00 67.25 151 GLN A C 1
ATOM 1192 O O . GLN A 1 151 ? 17.547 -19.764 -40.933 1.00 67.25 151 GLN A O 1
ATOM 1197 N N . GLU A 1 152 ? 16.576 -19.489 -38.913 1.00 76.00 152 GLU A N 1
ATOM 1198 C CA . GLU A 1 152 ? 15.213 -19.374 -39.418 1.00 76.00 152 GLU A CA 1
ATOM 1199 C C . GLU A 1 152 ? 15.030 -18.032 -40.139 1.00 76.00 152 GLU A C 1
ATOM 1201 O O . GLU A 1 152 ? 15.854 -17.120 -40.013 1.00 76.00 152 GLU A O 1
ATOM 1206 N N . GLU A 1 153 ? 13.941 -17.895 -40.896 1.00 80.38 153 GLU A N 1
ATOM 1207 C CA . GLU A 1 153 ? 13.619 -16.655 -41.616 1.00 80.38 153 GLU A CA 1
ATOM 1208 C C . GLU A 1 153 ? 13.587 -15.436 -40.673 1.00 80.38 153 GLU A C 1
ATOM 1210 O O . GLU A 1 153 ? 14.058 -14.355 -41.032 1.00 80.38 153 GLU A O 1
ATOM 1215 N N . ASP A 1 154 ? 13.161 -15.654 -39.426 1.00 86.50 154 ASP A N 1
ATOM 1216 C CA . ASP A 1 154 ? 13.050 -14.631 -38.387 1.00 86.50 154 ASP A CA 1
ATOM 1217 C C . ASP A 1 154 ? 14.284 -14.529 -37.468 1.00 86.50 154 ASP A C 1
ATOM 1219 O O . ASP A 1 154 ? 14.279 -13.745 -36.521 1.00 86.50 154 ASP A O 1
ATOM 1223 N N . GLY A 1 155 ? 15.368 -15.274 -37.715 1.00 88.56 155 GLY A N 1
ATOM 1224 C CA . GLY A 1 155 ? 16.580 -15.276 -36.879 1.00 88.56 155 GLY A CA 1
ATOM 1225 C C . GLY A 1 155 ? 16.573 -16.335 -35.765 1.00 88.56 155 GLY A C 1
ATOM 1226 O O . GLY A 1 155 ? 15.964 -17.388 -35.908 1.00 88.56 155 GLY A O 1
ATOM 1227 N N . TYR A 1 156 ? 17.275 -16.087 -34.657 1.00 87.75 156 TYR A N 1
ATOM 1228 C CA . TYR A 1 156 ? 17.424 -17.027 -33.539 1.00 87.75 156 TYR A CA 1
ATOM 1229 C C . TYR A 1 156 ? 16.349 -16.779 -32.477 1.00 87.75 156 TYR A C 1
ATOM 1231 O O . TYR A 1 156 ? 16.406 -15.775 -31.772 1.00 87.75 156 TYR A O 1
ATOM 1239 N N . GLU A 1 157 ? 15.387 -17.693 -32.325 1.00 85.75 157 GLU A N 1
ATOM 1240 C CA . GLU A 1 157 ? 14.312 -17.565 -31.325 1.00 85.75 157 GLU A CA 1
ATOM 1241 C C . GLU A 1 157 ? 14.850 -17.388 -29.899 1.00 85.75 157 GLU A C 1
ATOM 1243 O O . GLU A 1 157 ? 14.411 -16.497 -29.180 1.00 85.75 157 GLU A O 1
ATOM 1248 N N . ALA A 1 158 ? 15.888 -18.145 -29.538 1.00 86.94 158 ALA A N 1
ATOM 1249 C CA . ALA A 1 158 ? 16.528 -18.078 -28.225 1.00 86.94 158 ALA A CA 1
ATOM 1250 C C . ALA A 1 158 ? 17.297 -16.767 -27.948 1.00 86.94 158 ALA A C 1
ATOM 1252 O O . ALA A 1 158 ? 17.836 -16.607 -26.859 1.00 86.94 158 ALA A O 1
ATOM 1253 N N . ALA A 1 159 ? 17.379 -15.835 -28.907 1.00 90.88 159 ALA A N 1
ATOM 1254 C CA . ALA A 1 159 ? 18.056 -14.553 -28.709 1.00 90.88 159 ALA A CA 1
ATOM 1255 C C . ALA A 1 159 ? 17.333 -13.645 -27.707 1.00 90.88 159 ALA A C 1
ATOM 1257 O O . ALA A 1 159 ? 17.986 -12.842 -27.039 1.00 90.88 159 ALA A O 1
ATOM 1258 N N . PHE A 1 160 ? 16.002 -13.753 -27.627 1.00 94.94 160 PHE A N 1
ATOM 1259 C CA . PHE A 1 160 ? 15.182 -12.927 -26.752 1.00 94.94 160 PHE A CA 1
ATOM 1260 C C . PHE A 1 160 ? 14.167 -13.753 -25.970 1.00 94.94 160 PHE A C 1
ATOM 1262 O O . PHE A 1 160 ? 13.501 -14.622 -26.521 1.00 94.94 160 PHE A O 1
ATOM 1269 N N . GLU A 1 161 ? 13.993 -13.413 -24.699 1.00 94.75 161 GLU A N 1
ATOM 1270 C CA . GLU A 1 161 ? 12.983 -13.999 -23.817 1.00 94.75 161 GLU A CA 1
ATOM 1271 C C . GLU A 1 161 ? 12.119 -12.880 -23.225 1.00 94.75 161 GLU A C 1
ATOM 1273 O O . GLU A 1 161 ? 12.644 -11.874 -22.750 1.00 94.75 161 GLU A O 1
ATOM 1278 N N . LEU A 1 162 ? 10.793 -13.028 -23.251 1.00 94.44 162 LEU A N 1
ATOM 1279 C CA . LEU A 1 162 ? 9.880 -12.040 -22.673 1.00 94.44 162 LEU A CA 1
ATOM 1280 C C . LEU A 1 162 ? 9.935 -12.091 -21.141 1.00 94.44 162 LEU A C 1
ATOM 1282 O O . LEU A 1 162 ? 9.545 -13.089 -20.542 1.00 94.44 162 LEU A O 1
ATOM 1286 N N . ILE A 1 163 ? 10.372 -10.998 -20.510 1.00 92.44 163 ILE A N 1
ATOM 1287 C CA . ILE A 1 163 ? 10.367 -10.842 -19.047 1.00 92.44 163 ILE A CA 1
ATOM 1288 C C . ILE A 1 163 ? 9.027 -10.271 -18.583 1.00 92.44 163 ILE A C 1
ATOM 1290 O O . ILE A 1 163 ? 8.459 -10.731 -17.593 1.00 92.44 163 ILE A O 1
ATOM 1294 N N . GLN A 1 164 ? 8.542 -9.226 -19.259 1.00 93.06 164 GLN A N 1
ATOM 1295 C CA . GLN A 1 164 ? 7.371 -8.482 -18.807 1.00 93.06 164 GLN A CA 1
ATOM 1296 C C . GLN A 1 164 ? 6.648 -7.795 -19.961 1.00 93.06 164 GLN A C 1
ATOM 1298 O O . GLN A 1 164 ? 7.280 -7.238 -20.856 1.00 93.06 164 GLN A O 1
ATOM 1303 N N . GLU A 1 165 ? 5.323 -7.768 -19.872 1.00 95.12 165 GLU A N 1
ATOM 1304 C CA . GLU A 1 165 ? 4.429 -6.985 -20.719 1.00 95.12 165 GLU A CA 1
ATOM 1305 C C . GLU A 1 165 ? 3.597 -6.048 -19.840 1.00 95.12 165 GLU A C 1
ATOM 1307 O O . GLU A 1 165 ? 3.092 -6.451 -18.788 1.00 95.12 165 GLU A O 1
ATOM 1312 N N . VAL A 1 166 ? 3.465 -4.790 -20.261 1.00 95.56 166 VAL A N 1
ATOM 1313 C CA . VAL A 1 166 ? 2.683 -3.777 -19.550 1.00 95.56 166 VAL A CA 1
ATOM 1314 C C . VAL A 1 166 ? 1.882 -2.953 -20.547 1.00 95.56 166 VAL A C 1
ATOM 1316 O O . VAL A 1 166 ? 2.448 -2.331 -21.443 1.00 95.56 166 VAL A O 1
ATOM 1319 N N . SER A 1 167 ? 0.565 -2.886 -20.354 1.00 95.19 167 SER A N 1
ATOM 1320 C CA . SER A 1 167 ? -0.360 -2.100 -21.183 1.00 95.19 167 SER A CA 1
ATOM 1321 C C . SER A 1 167 ? -0.370 -0.611 -20.799 1.00 95.19 167 SER A C 1
ATOM 1323 O O . SER A 1 167 ? -1.403 -0.054 -20.425 1.00 95.19 167 SER A O 1
ATOM 1325 N N . GLU A 1 168 ? 0.798 0.032 -20.845 1.00 93.88 168 GLU A N 1
ATOM 1326 C CA . GLU A 1 168 ? 0.946 1.478 -20.674 1.00 93.88 168 GLU A CA 1
ATOM 1327 C C . GLU A 1 168 ? 1.769 2.081 -21.821 1.00 93.88 168 GLU A C 1
ATOM 1329 O O . GLU A 1 168 ? 2.781 1.532 -22.262 1.00 93.88 168 GLU A O 1
ATOM 1334 N N . LYS A 1 169 ? 1.361 3.267 -22.285 1.00 95.25 169 LYS A N 1
ATOM 1335 C CA . LYS A 1 169 ? 2.141 4.048 -23.246 1.00 95.25 169 LYS A CA 1
ATOM 1336 C C . LYS A 1 169 ? 3.285 4.762 -22.531 1.00 95.25 169 LYS A C 1
ATOM 1338 O O . LYS A 1 169 ? 3.050 5.661 -21.724 1.00 95.25 169 LYS A O 1
ATOM 1343 N N . VAL A 1 170 ? 4.513 4.429 -22.912 1.00 97.12 170 VAL A N 1
ATOM 1344 C CA . VAL A 1 170 ? 5.722 5.089 -22.409 1.00 97.12 170 VAL A CA 1
ATOM 1345 C C . VAL A 1 170 ? 6.030 6.343 -23.228 1.00 97.12 170 VAL A C 1
ATOM 1347 O O . VAL A 1 170 ? 6.180 6.287 -24.452 1.00 97.12 170 VAL A O 1
ATOM 1350 N N . ASP A 1 171 ? 6.154 7.481 -22.546 1.00 95.69 171 ASP A N 1
ATOM 1351 C CA . ASP A 1 171 ? 6.550 8.753 -23.157 1.00 95.69 171 ASP A CA 1
ATOM 1352 C C . ASP A 1 171 ? 8.079 8.906 -23.216 1.00 95.69 171 ASP A C 1
ATOM 1354 O O . ASP A 1 171 ? 8.615 9.439 -24.187 1.00 95.69 171 ASP A O 1
ATOM 1358 N N . SER A 1 172 ? 8.785 8.429 -22.187 1.00 96.44 172 SER A N 1
ATOM 1359 C CA . SER A 1 172 ? 10.252 8.334 -22.130 1.00 96.44 172 SER A CA 1
ATOM 1360 C C . SER A 1 172 ? 10.673 7.305 -21.082 1.00 96.44 172 SER A C 1
ATOM 1362 O O . SER A 1 172 ? 9.922 7.052 -20.142 1.00 96.44 172 SER A O 1
ATOM 1364 N N . GLY A 1 173 ? 11.866 6.730 -21.220 1.00 96.06 173 GLY A N 1
ATOM 1365 C CA . GLY A 1 173 ? 12.373 5.720 -20.297 1.00 96.06 173 GLY A CA 1
ATOM 1366 C C . GLY A 1 173 ? 13.886 5.584 -20.359 1.00 96.06 173 GLY A C 1
ATOM 1367 O O . GLY A 1 173 ? 14.515 6.024 -21.320 1.00 96.06 173 GLY A O 1
ATOM 1368 N N . LEU A 1 174 ? 14.457 4.957 -19.338 1.00 95.31 174 LEU A N 1
ATOM 1369 C CA . LEU A 1 174 ? 15.824 4.450 -19.332 1.00 95.31 174 LEU A CA 1
ATOM 1370 C C . LEU A 1 174 ? 15.942 3.284 -18.351 1.00 95.31 174 LEU A C 1
ATOM 1372 O O . LEU A 1 174 ? 15.116 3.122 -17.453 1.00 95.31 174 LEU A O 1
ATOM 1376 N N . PHE A 1 175 ? 16.993 2.494 -18.504 1.00 93.56 175 PHE A N 1
ATOM 1377 C CA . PHE A 1 175 ? 17.367 1.503 -17.505 1.00 93.56 175 PHE A CA 1
ATOM 1378 C C . PHE A 1 175 ? 18.323 2.115 -16.485 1.00 93.56 175 PHE A C 1
ATOM 1380 O O . PHE A 1 175 ? 19.279 2.792 -16.854 1.00 93.56 175 PHE A O 1
ATOM 1387 N N . VAL A 1 176 ? 18.067 1.852 -15.208 1.00 90.81 176 VAL A N 1
ATOM 1388 C CA . VAL A 1 176 ? 19.015 2.075 -14.116 1.00 90.81 176 VAL A CA 1
ATOM 1389 C C . VAL A 1 176 ? 19.362 0.707 -13.548 1.00 90.81 176 VAL A C 1
ATOM 1391 O O . VAL A 1 176 ? 18.523 0.092 -12.887 1.00 90.81 176 VAL A O 1
ATOM 1394 N N . SER A 1 177 ? 20.581 0.221 -13.805 1.00 84.94 177 SER A N 1
ATOM 1395 C CA . SER A 1 177 ? 20.938 -1.183 -13.546 1.00 84.94 177 SER A CA 1
ATOM 1396 C C . SER A 1 177 ? 19.948 -2.112 -14.286 1.00 84.94 177 SER A C 1
ATOM 1398 O O . SER A 1 177 ? 19.706 -1.920 -15.479 1.00 84.94 177 SER A O 1
ATOM 1400 N N . ASP A 1 178 ? 19.325 -3.064 -13.594 1.00 82.44 178 ASP A N 1
ATOM 1401 C CA . ASP A 1 178 ? 18.305 -3.977 -14.139 1.00 82.44 178 ASP A CA 1
ATOM 1402 C C . ASP A 1 178 ? 16.867 -3.410 -14.129 1.00 82.44 178 ASP A C 1
ATOM 1404 O O . ASP A 1 178 ? 15.921 -4.111 -14.489 1.00 82.44 178 ASP A O 1
ATOM 1408 N N . CYS A 1 179 ? 16.664 -2.168 -13.682 1.00 89.12 179 CYS A N 1
ATOM 1409 C CA . CYS A 1 179 ? 15.336 -1.593 -13.479 1.00 89.12 179 CYS A CA 1
ATOM 1410 C C . CYS A 1 179 ? 14.960 -0.612 -14.583 1.00 89.12 179 CYS A C 1
ATOM 1412 O O . CYS A 1 179 ? 15.666 0.367 -14.834 1.00 89.12 179 CYS A O 1
ATOM 1414 N N . PHE A 1 180 ? 13.806 -0.841 -15.207 1.00 93.88 180 PHE A N 1
ATOM 1415 C CA . PHE A 1 180 ? 13.280 0.063 -16.218 1.00 93.88 180 PHE A CA 1
ATOM 1416 C C . PHE A 1 180 ? 12.495 1.200 -15.560 1.00 93.88 180 PHE A C 1
ATOM 1418 O O . PHE A 1 180 ? 11.426 0.982 -14.990 1.00 93.88 180 PHE A O 1
ATOM 1425 N N . VAL A 1 181 ? 13.020 2.420 -15.642 1.00 95.38 181 VAL A N 1
ATOM 1426 C CA . VAL A 1 181 ? 12.392 3.634 -15.112 1.00 95.38 181 VAL A CA 1
ATOM 1427 C C . VAL A 1 181 ? 11.823 4.436 -16.269 1.00 95.38 181 VAL A C 1
ATOM 1429 O O . VAL A 1 181 ? 12.529 4.741 -17.228 1.00 95.38 181 VAL A O 1
ATOM 1432 N N . TYR A 1 182 ? 10.548 4.794 -16.188 1.00 96.44 182 TYR A N 1
ATOM 1433 C CA . TYR A 1 182 ? 9.834 5.410 -17.296 1.00 96.44 182 TYR A CA 1
ATOM 1434 C C . TYR A 1 182 ? 8.794 6.426 -16.837 1.00 96.44 182 TYR A C 1
ATOM 1436 O O . TYR A 1 182 ? 8.377 6.460 -15.680 1.00 96.44 182 TYR A O 1
ATOM 1444 N N . VAL A 1 183 ? 8.391 7.283 -17.771 1.00 97.06 183 VAL A N 1
ATOM 1445 C CA . VAL A 1 183 ? 7.263 8.196 -17.606 1.00 97.06 183 VAL A CA 1
ATOM 1446 C C . VAL A 1 183 ? 6.102 7.697 -18.449 1.00 97.06 183 VAL A C 1
ATOM 1448 O O . VAL A 1 183 ? 6.240 7.537 -19.664 1.00 97.06 183 VAL A O 1
ATOM 1451 N N . ALA A 1 184 ? 4.960 7.487 -17.801 1.00 95.62 184 ALA A N 1
ATOM 1452 C CA . ALA A 1 184 ? 3.695 7.166 -18.447 1.00 95.62 184 ALA A CA 1
ATOM 1453 C C . ALA A 1 184 ? 2.555 7.903 -17.738 1.00 95.62 184 ALA A C 1
ATOM 1455 O O . ALA A 1 184 ? 2.471 7.926 -16.510 1.00 95.62 184 ALA A O 1
ATOM 1456 N N . ASN A 1 185 ? 1.664 8.530 -18.511 1.00 93.75 185 ASN A N 1
ATOM 1457 C CA . ASN A 1 185 ? 0.470 9.206 -17.988 1.00 93.75 185 ASN A CA 1
ATOM 1458 C C . ASN A 1 185 ? 0.763 10.178 -16.819 1.00 93.75 185 ASN A C 1
ATOM 1460 O O . ASN A 1 185 ? 0.131 10.112 -15.766 1.00 93.75 185 ASN A O 1
ATOM 1464 N N . MET A 1 186 ? 1.764 11.051 -16.988 1.00 94.25 186 MET A N 1
ATOM 1465 C CA . MET A 1 186 ? 2.212 12.013 -15.962 1.00 94.25 186 MET A CA 1
ATOM 1466 C C . MET A 1 186 ? 2.634 11.360 -14.635 1.00 94.25 186 MET A C 1
ATOM 1468 O O . MET A 1 186 ? 2.550 11.969 -13.572 1.00 94.25 186 MET A O 1
ATOM 1472 N N . ARG A 1 187 ? 3.102 10.113 -14.671 1.00 96.31 187 ARG A N 1
ATOM 1473 C CA . ARG A 1 187 ? 3.683 9.425 -13.519 1.00 96.31 187 ARG A CA 1
ATOM 1474 C C . ARG A 1 187 ? 5.087 8.979 -13.871 1.00 96.31 187 ARG A C 1
ATOM 1476 O O . ARG A 1 187 ? 5.320 8.446 -14.951 1.00 96.31 187 ARG A O 1
ATOM 1483 N N . LEU A 1 188 ? 6.013 9.206 -12.950 1.00 95.88 188 LEU A N 1
ATOM 1484 C CA . LEU A 1 188 ? 7.326 8.584 -12.973 1.00 95.88 188 LEU A CA 1
ATOM 1485 C C . LEU A 1 188 ? 7.195 7.229 -12.280 1.00 95.88 188 LEU A C 1
ATOM 1487 O O . LEU A 1 188 ? 6.874 7.173 -11.092 1.00 95.88 188 LEU A O 1
ATOM 1491 N N . GLN A 1 189 ? 7.422 6.156 -13.023 1.00 94.38 189 GLN A N 1
ATOM 1492 C CA . GLN A 1 189 ? 7.251 4.779 -12.578 1.00 94.38 189 GLN A CA 1
ATOM 1493 C C . GLN A 1 189 ? 8.555 4.003 -12.763 1.00 94.38 189 GLN A C 1
ATOM 1495 O O . GLN A 1 189 ? 9.382 4.335 -13.612 1.00 94.38 189 GLN A O 1
ATOM 1500 N N . CYS A 1 190 ? 8.747 2.962 -11.963 1.00 91.56 190 CYS A N 1
ATOM 1501 C CA . CYS A 1 190 ? 9.803 1.987 -12.174 1.00 91.56 190 CYS A CA 1
ATOM 1502 C C . CYS A 1 190 ? 9.223 0.575 -12.210 1.00 91.56 190 CYS A C 1
ATOM 1504 O O . CYS A 1 190 ? 8.288 0.260 -11.474 1.00 91.56 190 CYS A O 1
ATOM 1506 N N . SER A 1 191 ? 9.769 -0.258 -13.093 1.00 89.31 191 SER A N 1
ATOM 1507 C CA . SER A 1 191 ? 9.452 -1.677 -13.162 1.00 89.31 191 SER A CA 1
ATOM 1508 C C . SER A 1 191 ? 10.571 -2.489 -12.526 1.00 89.31 191 SER A C 1
ATOM 1510 O O . SER A 1 191 ? 11.702 -2.490 -13.017 1.00 89.31 191 SER A O 1
ATOM 1512 N N . VAL A 1 192 ? 10.249 -3.174 -11.431 1.00 79.75 192 VAL A N 1
ATOM 1513 C CA . VAL A 1 192 ? 11.184 -3.980 -10.644 1.00 79.75 192 VAL A CA 1
ATOM 1514 C C . VAL A 1 192 ? 10.621 -5.389 -10.518 1.00 79.75 192 VAL A C 1
ATOM 1516 O O . VAL A 1 192 ? 9.576 -5.592 -9.904 1.00 79.75 192 VAL A O 1
ATOM 1519 N N . ALA A 1 193 ? 11.307 -6.371 -11.108 1.00 72.19 193 ALA A N 1
ATOM 1520 C CA . ALA A 1 193 ? 10.945 -7.791 -11.026 1.00 72.19 193 ALA A CA 1
ATOM 1521 C C . ALA A 1 193 ? 9.462 -8.091 -11.361 1.00 72.19 193 ALA A C 1
ATOM 1523 O O . ALA A 1 193 ? 8.806 -8.876 -10.678 1.00 72.19 193 ALA A O 1
ATOM 1524 N N . GLY A 1 194 ? 8.920 -7.443 -12.398 1.00 77.19 194 GLY A N 1
ATOM 1525 C CA . GLY A 1 194 ? 7.534 -7.629 -12.842 1.00 77.19 194 GLY A CA 1
ATOM 1526 C C . GLY A 1 194 ? 6.492 -6.779 -12.105 1.00 77.19 194 GLY A C 1
ATOM 1527 O O . GLY A 1 194 ? 5.331 -6.762 -12.510 1.00 77.19 194 GLY A O 1
ATOM 1528 N N . GLN A 1 195 ? 6.880 -6.046 -11.057 1.00 82.50 195 GLN A N 1
ATOM 1529 C CA . GLN A 1 195 ? 6.009 -5.113 -10.342 1.00 82.50 195 GLN A CA 1
ATOM 1530 C C . GLN A 1 195 ? 6.270 -3.674 -10.784 1.00 82.50 195 GLN A C 1
ATOM 1532 O O . GLN A 1 195 ? 7.411 -3.283 -11.017 1.00 82.50 195 GLN A O 1
ATOM 1537 N N . ILE A 1 196 ? 5.205 -2.877 -10.865 1.00 89.44 196 ILE A N 1
ATOM 1538 C CA . ILE A 1 196 ? 5.284 -1.457 -11.213 1.00 89.44 196 ILE A CA 1
ATOM 1539 C C . ILE A 1 196 ? 5.085 -0.635 -9.946 1.00 89.44 196 ILE A C 1
ATOM 1541 O O . ILE A 1 196 ? 4.046 -0.731 -9.294 1.00 89.44 196 ILE A O 1
ATOM 1545 N N . GLU A 1 197 ? 6.053 0.218 -9.631 1.00 86.94 197 GLU A N 1
ATOM 1546 C CA . GLU A 1 197 ? 5.969 1.163 -8.523 1.00 86.94 197 GLU A CA 1
ATOM 1547 C C . GLU A 1 197 ? 5.921 2.599 -9.060 1.00 86.94 197 GLU A C 1
ATOM 1549 O O . GLU A 1 197 ? 6.691 2.982 -9.941 1.00 86.94 197 GLU A O 1
ATOM 1554 N N . THR A 1 198 ? 5.008 3.419 -8.532 1.00 91.62 198 THR A N 1
ATOM 1555 C CA . THR A 1 198 ? 4.969 4.855 -8.850 1.00 91.62 198 THR A CA 1
ATOM 1556 C C . THR A 1 198 ? 5.917 5.606 -7.923 1.00 91.62 198 THR A C 1
ATOM 1558 O O . THR A 1 198 ? 5.693 5.672 -6.717 1.00 91.62 198 THR A O 1
ATOM 1561 N N . LEU A 1 199 ? 6.961 6.205 -8.494 1.00 90.50 199 LEU A N 1
ATOM 1562 C CA . LEU A 1 199 ? 7.953 7.001 -7.774 1.00 90.50 199 LEU A CA 1
ATOM 1563 C C . LEU A 1 199 ? 7.449 8.416 -7.486 1.00 90.50 199 LEU A C 1
ATOM 1565 O O . LEU A 1 199 ? 7.683 8.949 -6.402 1.00 90.50 199 LEU A O 1
ATOM 1569 N N . ALA A 1 200 ? 6.776 9.036 -8.457 1.00 92.88 200 ALA A N 1
ATOM 1570 C CA . ALA A 1 200 ? 6.222 10.376 -8.316 1.00 92.88 200 ALA A CA 1
ATOM 1571 C C . ALA A 1 200 ? 5.066 10.625 -9.290 1.00 92.88 200 ALA A C 1
ATOM 1573 O O . ALA A 1 200 ? 5.050 10.106 -10.405 1.00 92.88 200 ALA A O 1
ATOM 1574 N N . HIS A 1 201 ? 4.136 11.485 -8.877 1.00 94.88 201 HIS A N 1
ATOM 1575 C CA . HIS A 1 201 ? 3.149 12.087 -9.770 1.00 94.88 201 HIS A CA 1
ATOM 1576 C C . HIS A 1 201 ? 3.706 13.413 -10.290 1.00 94.88 201 HIS A C 1
ATOM 1578 O O . HIS A 1 201 ? 4.229 14.217 -9.516 1.00 94.88 201 HIS A O 1
ATOM 1584 N N . LEU A 1 202 ? 3.617 13.610 -11.599 1.00 94.81 202 LEU A N 1
ATOM 1585 C CA . LEU A 1 202 ? 4.109 14.783 -12.306 1.00 94.81 202 LEU A CA 1
ATOM 1586 C C . LEU A 1 202 ? 2.937 15.741 -12.532 1.00 94.81 202 LEU A C 1
ATOM 1588 O O . LEU A 1 202 ? 1.831 15.329 -12.873 1.00 94.81 202 LEU A O 1
ATOM 1592 N N . ASP A 1 203 ? 3.178 17.029 -12.336 1.00 92.62 203 ASP A N 1
ATOM 1593 C CA . ASP A 1 203 ? 2.199 18.103 -12.531 1.00 92.62 203 ASP A CA 1
ATOM 1594 C C . ASP A 1 203 ? 2.029 18.489 -14.009 1.00 92.62 203 ASP A C 1
ATOM 1596 O O . ASP A 1 203 ? 1.051 19.139 -14.381 1.00 92.62 203 ASP A O 1
ATOM 1600 N N . ARG A 1 204 ? 2.981 18.090 -14.857 1.00 93.62 204 ARG A N 1
ATOM 1601 C CA . ARG A 1 204 ? 3.024 18.403 -16.287 1.00 93.62 204 ARG A CA 1
ATOM 1602 C C . ARG A 1 204 ? 3.799 17.349 -17.088 1.00 93.62 204 ARG A C 1
ATOM 1604 O O . ARG A 1 204 ? 4.490 16.522 -16.489 1.00 93.62 204 ARG A O 1
ATOM 1611 N N . PRO A 1 205 ? 3.715 17.369 -18.435 1.00 94.31 205 PRO A N 1
ATOM 1612 C CA . PRO A 1 205 ? 4.468 16.450 -19.282 1.00 94.31 205 PRO A CA 1
ATOM 1613 C C . PRO A 1 205 ? 5.971 16.659 -19.164 1.00 94.31 205 PRO A C 1
ATOM 1615 O O . PRO A 1 205 ? 6.497 17.687 -19.585 1.00 94.31 205 PRO A O 1
ATOM 1618 N N . MET A 1 206 ? 6.648 15.649 -18.627 1.00 95.75 206 MET A N 1
ATOM 1619 C CA . MET A 1 206 ? 8.095 15.623 -18.460 1.00 95.75 206 MET A CA 1
ATOM 1620 C C . MET A 1 206 ? 8.683 14.404 -19.172 1.00 95.75 206 MET A C 1
ATOM 1622 O O . MET A 1 206 ? 8.034 13.365 -19.286 1.00 95.75 206 MET A O 1
ATOM 1626 N N . TYR A 1 207 ? 9.935 14.519 -19.597 1.00 96.12 207 TYR A N 1
ATOM 1627 C CA . TYR A 1 207 ? 10.686 13.466 -20.270 1.00 96.12 207 TYR A CA 1
ATOM 1628 C C . TYR A 1 207 ? 11.990 13.202 -19.525 1.00 96.12 207 TYR A C 1
ATOM 1630 O O . TYR A 1 207 ? 12.650 14.138 -19.078 1.00 96.12 207 TYR A O 1
ATOM 1638 N N . ILE A 1 208 ? 12.367 11.937 -19.372 1.00 96.69 208 ILE A N 1
ATOM 1639 C CA . ILE A 1 208 ? 13.603 11.558 -18.687 1.00 96.69 208 ILE A CA 1
ATOM 1640 C C . ILE A 1 208 ? 14.813 11.978 -19.530 1.00 96.69 208 ILE A C 1
ATOM 1642 O O . ILE A 1 208 ? 14.881 11.691 -20.723 1.00 96.69 208 ILE A O 1
ATOM 1646 N N . ILE A 1 209 ? 15.781 12.632 -18.885 1.00 93.75 209 ILE A N 1
ATOM 1647 C CA . ILE A 1 209 ? 17.071 13.008 -19.478 1.00 93.75 209 ILE A CA 1
ATOM 1648 C C . ILE A 1 209 ? 18.134 11.955 -19.165 1.00 93.75 209 ILE A C 1
ATOM 1650 O O . ILE A 1 209 ? 18.938 11.603 -20.022 1.00 93.75 209 ILE A O 1
ATOM 1654 N N . GLY A 1 210 ? 18.179 11.494 -17.914 1.00 93.12 210 GLY A N 1
ATOM 1655 C CA . GLY A 1 210 ? 19.247 10.625 -17.438 1.00 93.12 210 GLY A CA 1
ATOM 1656 C C . GLY A 1 210 ? 19.219 10.407 -15.930 1.00 93.12 210 GLY A C 1
ATOM 1657 O O . GLY A 1 210 ? 18.577 11.150 -15.181 1.00 93.12 210 GLY A O 1
ATOM 1658 N N . TYR A 1 211 ? 19.949 9.388 -15.492 1.00 94.06 211 TYR A N 1
ATOM 1659 C CA . TYR A 1 211 ? 20.209 9.093 -14.089 1.00 94.06 211 TYR A CA 1
ATOM 1660 C C . TYR A 1 211 ? 21.644 9.492 -13.724 1.00 94.06 211 TYR A C 1
ATOM 1662 O O . TYR A 1 211 ? 22.568 9.293 -14.509 1.00 94.06 211 TYR A O 1
ATOM 1670 N N . MET A 1 212 ? 21.834 10.072 -12.538 1.00 93.06 212 MET A N 1
ATOM 1671 C CA . MET A 1 212 ? 23.140 10.478 -12.024 1.00 93.06 212 MET A CA 1
ATOM 1672 C C . MET A 1 212 ? 23.475 9.682 -10.755 1.00 93.06 212 MET A C 1
ATOM 1674 O O . MET A 1 212 ? 22.977 10.030 -9.674 1.00 93.06 212 MET A O 1
ATOM 1678 N N . PRO A 1 213 ? 24.330 8.645 -10.861 1.00 88.94 213 PRO A N 1
ATOM 1679 C CA . PRO A 1 213 ? 24.664 7.764 -9.742 1.00 88.94 213 PRO A CA 1
ATOM 1680 C C . PRO A 1 213 ? 25.263 8.502 -8.541 1.00 88.94 213 PRO A C 1
ATOM 1682 O O . PRO A 1 213 ? 24.892 8.228 -7.406 1.00 88.94 213 PRO A O 1
ATOM 1685 N N . GLU A 1 214 ? 26.117 9.502 -8.783 1.00 88.75 214 GLU A N 1
ATOM 1686 C CA . GLU A 1 214 ? 26.788 10.289 -7.731 1.00 88.75 214 GLU A CA 1
ATOM 1687 C C . GLU A 1 214 ? 25.816 11.004 -6.781 1.00 88.75 214 GLU A C 1
ATOM 1689 O O . GLU A 1 214 ? 26.163 11.340 -5.648 1.00 88.75 214 GLU A O 1
ATOM 1694 N N . HIS A 1 215 ? 24.591 11.261 -7.241 1.00 88.62 215 HIS A N 1
ATOM 1695 C CA . HIS A 1 215 ? 23.573 11.975 -6.479 1.00 88.62 215 HIS A CA 1
ATOM 1696 C C . HIS A 1 215 ? 22.336 11.131 -6.182 1.00 88.62 215 HIS A C 1
ATOM 1698 O O . HIS A 1 215 ? 21.433 11.637 -5.516 1.00 88.62 215 HIS A O 1
ATOM 1704 N N . ASN A 1 216 ? 22.278 9.882 -6.659 1.00 90.12 216 ASN A N 1
ATOM 1705 C CA . ASN A 1 216 ? 21.086 9.033 -6.607 1.00 90.12 216 ASN A CA 1
ATOM 1706 C C . ASN A 1 216 ? 19.837 9.773 -7.106 1.00 90.12 216 ASN A C 1
ATOM 1708 O O . ASN A 1 216 ? 18.809 9.820 -6.427 1.00 90.12 216 ASN A O 1
ATOM 1712 N N . LYS A 1 217 ? 19.948 10.444 -8.261 1.00 93.75 217 LYS A N 1
ATOM 1713 C CA . LYS A 1 217 ? 18.870 11.272 -8.813 1.00 93.75 217 LYS A CA 1
ATOM 1714 C C . LYS A 1 217 ? 18.625 10.996 -10.282 1.00 93.75 217 LYS A C 1
ATOM 1716 O O . LYS A 1 217 ? 19.562 10.928 -11.073 1.00 93.75 217 LYS A O 1
ATOM 1721 N N . ILE A 1 218 ? 17.351 10.920 -10.640 1.00 95.19 218 ILE A N 1
ATOM 1722 C CA . ILE A 1 218 ? 16.889 10.937 -12.023 1.00 95.19 218 ILE A CA 1
ATOM 1723 C C . ILE A 1 218 ? 16.445 12.351 -12.391 1.00 95.19 218 ILE A C 1
ATOM 1725 O O . ILE A 1 218 ? 15.764 13.018 -11.609 1.00 95.19 218 ILE A O 1
ATOM 1729 N N . PHE A 1 219 ? 16.857 12.814 -13.567 1.00 96.56 219 PHE A N 1
ATOM 1730 C CA . PHE A 1 219 ? 16.547 14.141 -14.085 1.00 96.56 219 PHE A CA 1
ATOM 1731 C C . PHE A 1 219 ? 15.525 14.048 -15.208 1.00 96.56 219 PHE A C 1
ATOM 1733 O O . PHE A 1 219 ? 15.641 13.207 -16.101 1.00 96.56 219 PHE A O 1
ATOM 1740 N N . LEU A 1 220 ? 14.534 14.931 -15.159 1.00 96.88 220 LEU A N 1
ATOM 1741 C CA . LEU A 1 220 ? 13.496 15.066 -16.167 1.00 96.88 220 LEU A CA 1
ATOM 1742 C C . LEU A 1 220 ? 13.453 16.507 -16.684 1.00 96.88 220 LEU A C 1
ATOM 1744 O O . LEU A 1 220 ? 13.809 17.436 -15.958 1.00 96.88 220 LEU A O 1
ATOM 1748 N N . ILE A 1 221 ? 12.978 16.683 -17.914 1.00 96.56 221 ILE A N 1
ATOM 1749 C CA . ILE A 1 221 ? 12.821 17.974 -18.589 1.00 96.56 221 ILE A CA 1
ATOM 1750 C C . ILE A 1 221 ? 11.415 18.130 -19.173 1.00 96.56 221 ILE A C 1
ATOM 1752 O O . ILE A 1 221 ? 10.855 17.161 -19.686 1.00 96.56 221 ILE A O 1
ATOM 1756 N N . ASP A 1 222 ? 10.845 19.331 -19.113 1.00 94.81 222 ASP A N 1
ATOM 1757 C CA . ASP A 1 222 ? 9.625 19.681 -19.858 1.00 94.81 222 ASP A CA 1
ATOM 1758 C C . ASP A 1 222 ? 9.937 20.315 -21.225 1.00 94.81 222 ASP A C 1
ATOM 1760 O O . ASP A 1 222 ? 11.087 20.456 -21.647 1.00 94.81 222 ASP A O 1
ATOM 1764 N N . ARG A 1 223 ? 8.889 20.684 -21.967 1.00 91.81 223 ARG A N 1
ATOM 1765 C CA . ARG A 1 223 ? 9.025 21.322 -23.286 1.00 91.81 223 ARG A CA 1
ATOM 1766 C C . ARG A 1 223 ? 9.564 22.749 -23.189 1.00 91.81 223 ARG A C 1
ATOM 1768 O O . ARG A 1 223 ? 10.112 23.259 -24.163 1.00 91.81 223 ARG A O 1
ATOM 1775 N N . GLU A 1 224 ? 9.427 23.369 -22.025 1.00 94.00 224 GLU A N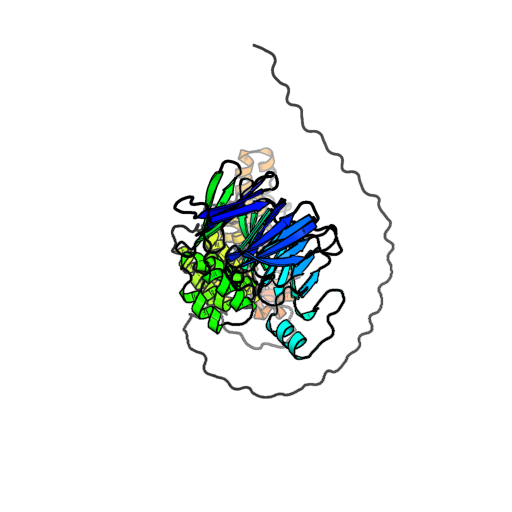 1
ATOM 1776 C CA . GLU A 1 224 ? 9.936 24.691 -21.679 1.00 94.00 224 GLU A CA 1
ATOM 1777 C C . GLU A 1 224 ? 11.408 24.660 -21.223 1.00 94.00 224 GLU A C 1
ATOM 1779 O O . GLU A 1 224 ? 11.970 25.707 -20.901 1.00 94.00 224 GLU A O 1
ATOM 1784 N N . LEU A 1 225 ? 12.053 23.485 -21.257 1.00 92.50 225 LEU A N 1
ATOM 1785 C CA . LEU A 1 225 ? 13.441 23.238 -20.848 1.00 92.50 225 LEU A CA 1
ATOM 1786 C C . LEU A 1 225 ? 13.699 23.399 -19.340 1.00 92.50 225 LEU A C 1
ATOM 1788 O O . LEU A 1 225 ? 14.844 23.565 -18.912 1.00 92.50 225 LEU A O 1
ATOM 1792 N N . SER A 1 226 ? 12.657 23.314 -18.517 1.00 95.06 226 SER A N 1
ATOM 1793 C CA . SER A 1 226 ? 12.782 23.277 -17.063 1.00 95.06 226 SER A CA 1
ATOM 1794 C C . SER A 1 226 ? 13.199 21.883 -16.613 1.00 95.06 226 SER A C 1
ATOM 1796 O O . SER A 1 226 ? 12.572 20.888 -16.971 1.00 95.06 226 SER A O 1
ATOM 1798 N N . VAL A 1 227 ? 14.235 21.814 -15.777 1.00 95.94 227 VAL A N 1
ATOM 1799 C CA . VAL A 1 227 ? 14.776 20.550 -15.265 1.00 95.94 227 VAL A CA 1
ATOM 1800 C C . VAL A 1 227 ? 14.306 20.306 -13.832 1.00 95.94 227 VAL A C 1
ATOM 1802 O O . VAL A 1 227 ? 14.467 21.164 -12.963 1.00 95.94 227 VAL A O 1
ATOM 1805 N N . VAL A 1 228 ? 13.767 19.114 -13.573 1.00 95.44 228 VAL A N 1
ATOM 1806 C CA . VAL A 1 228 ? 13.357 18.637 -12.241 1.00 95.44 228 VAL A CA 1
ATOM 1807 C C . VAL A 1 228 ? 14.111 17.348 -11.920 1.00 95.44 228 VAL A C 1
ATOM 1809 O O . VAL A 1 228 ? 14.418 16.563 -12.814 1.00 95.44 228 VAL A O 1
ATOM 1812 N N . SER A 1 229 ? 14.422 17.117 -10.642 1.00 94.94 229 SER A N 1
ATOM 1813 C CA . SER A 1 229 ? 15.105 15.900 -10.191 1.00 94.94 229 SER A CA 1
ATOM 1814 C C . SER A 1 229 ? 14.292 15.143 -9.146 1.00 94.94 229 SER A C 1
ATOM 1816 O O . SER A 1 229 ? 13.832 15.765 -8.187 1.00 94.94 229 SER A O 1
ATOM 1818 N N . TYR A 1 230 ? 14.235 13.817 -9.253 1.00 93.62 230 TYR A N 1
ATOM 1819 C CA . TYR A 1 230 ? 13.690 12.933 -8.220 1.00 93.62 230 TYR A CA 1
ATOM 1820 C C . TYR A 1 230 ? 14.781 12.031 -7.655 1.00 93.62 230 TYR A C 1
ATOM 1822 O O . TYR A 1 230 ? 15.699 11.633 -8.369 1.00 93.62 230 TYR A O 1
ATOM 1830 N N . MET A 1 231 ? 14.691 11.722 -6.363 1.00 91.00 231 MET A N 1
ATOM 1831 C CA . MET A 1 231 ? 15.616 10.802 -5.708 1.00 91.00 231 MET A CA 1
ATOM 1832 C C . MET A 1 231 ? 15.280 9.360 -6.096 1.00 91.00 231 MET A C 1
ATOM 1834 O O . MET A 1 231 ? 14.130 8.937 -5.994 1.00 91.00 231 MET A O 1
ATOM 1838 N N . LEU A 1 232 ? 16.293 8.612 -6.517 1.00 90.50 232 LEU A N 1
ATOM 1839 C CA . LEU A 1 232 ? 16.207 7.217 -6.914 1.00 90.50 232 LEU A CA 1
ATOM 1840 C C . LEU A 1 232 ? 17.444 6.485 -6.388 1.00 90.50 232 LEU A C 1
ATOM 1842 O O . LEU A 1 232 ? 18.524 6.586 -6.964 1.00 90.50 232 LEU A O 1
ATOM 1846 N N . HIS A 1 233 ? 17.296 5.781 -5.268 1.00 88.50 233 HIS A N 1
ATOM 1847 C CA . HIS A 1 233 ? 18.385 5.002 -4.683 1.00 88.50 233 HIS A CA 1
ATOM 1848 C C . HIS A 1 233 ? 18.479 3.632 -5.351 1.00 88.50 233 HIS A C 1
ATOM 1850 O O . HIS A 1 233 ? 17.610 2.788 -5.145 1.00 88.50 233 HIS A O 1
ATOM 1856 N N . VAL A 1 234 ? 19.561 3.397 -6.094 1.00 87.50 234 VAL A N 1
ATOM 1857 C CA . VAL A 1 234 ? 19.822 2.109 -6.762 1.00 87.50 234 VAL A CA 1
ATOM 1858 C C . VAL A 1 234 ? 19.841 0.953 -5.767 1.00 87.50 234 VAL A C 1
ATOM 1860 O O . VAL A 1 234 ? 19.178 -0.046 -6.011 1.00 87.50 234 VAL A O 1
ATOM 1863 N N . ALA A 1 235 ? 20.457 1.133 -4.595 1.00 88.88 235 ALA A N 1
ATOM 1864 C CA . ALA A 1 235 ? 20.474 0.114 -3.544 1.00 88.88 235 ALA A CA 1
ATOM 1865 C C . ALA A 1 235 ? 19.065 -0.329 -3.099 1.00 88.88 235 ALA A C 1
ATOM 1867 O O . ALA A 1 235 ? 18.859 -1.501 -2.805 1.00 88.88 235 ALA A O 1
ATOM 1868 N N . LEU A 1 236 ? 18.072 0.575 -3.087 1.00 88.94 236 LEU A N 1
ATOM 1869 C CA . LEU A 1 236 ? 16.686 0.210 -2.766 1.00 88.94 236 LEU A CA 1
ATOM 1870 C C . LEU A 1 236 ? 16.076 -0.675 -3.861 1.00 88.94 236 LEU A C 1
ATOM 1872 O O . LEU A 1 236 ? 15.396 -1.650 -3.557 1.00 88.94 236 LEU A O 1
ATOM 1876 N N . ILE A 1 237 ? 16.334 -0.343 -5.122 1.00 85.44 237 ILE A N 1
ATOM 1877 C CA . ILE A 1 237 ? 15.837 -1.094 -6.278 1.00 85.44 237 ILE A CA 1
ATOM 1878 C C . ILE A 1 237 ? 16.497 -2.473 -6.343 1.00 85.44 237 ILE A C 1
ATOM 1880 O O . ILE A 1 237 ? 15.822 -3.481 -6.549 1.00 85.44 237 ILE A O 1
ATOM 1884 N N . GLU A 1 238 ? 17.812 -2.530 -6.146 1.00 86.62 238 GLU A N 1
ATOM 1885 C CA . GLU A 1 238 ? 18.584 -3.772 -6.117 1.00 86.62 238 GLU A CA 1
ATOM 1886 C C . GLU A 1 238 ? 18.154 -4.652 -4.943 1.00 86.62 238 GLU A C 1
ATOM 1888 O O . GLU A 1 238 ? 17.961 -5.852 -5.124 1.00 86.62 238 GLU A O 1
ATOM 1893 N N . TYR A 1 239 ? 17.883 -4.055 -3.778 1.00 90.00 239 TYR A N 1
ATOM 1894 C CA . TYR A 1 239 ? 17.270 -4.746 -2.648 1.00 90.00 239 TYR A CA 1
ATOM 1895 C C . TYR A 1 239 ? 15.910 -5.351 -3.013 1.00 90.00 239 TYR A C 1
ATOM 1897 O O . TYR A 1 239 ? 15.716 -6.555 -2.860 1.00 90.00 239 TYR A O 1
ATOM 1905 N N . GLN A 1 240 ? 14.978 -4.548 -3.539 1.00 87.50 240 GLN A N 1
ATOM 1906 C CA . GLN A 1 240 ? 13.651 -5.024 -3.949 1.00 87.50 240 GLN A CA 1
ATOM 1907 C C . GLN A 1 240 ? 13.761 -6.159 -4.979 1.00 87.50 240 GLN A C 1
ATOM 1909 O O . GLN A 1 240 ? 13.092 -7.184 -4.855 1.00 87.50 240 GLN A O 1
ATOM 1914 N N . THR A 1 241 ? 14.662 -6.012 -5.952 1.00 82.88 241 THR A N 1
ATOM 1915 C CA . THR A 1 241 ? 14.936 -7.031 -6.972 1.00 82.88 241 THR A CA 1
ATOM 1916 C C . THR A 1 241 ? 15.464 -8.324 -6.351 1.00 82.88 241 THR A C 1
ATOM 1918 O O . THR A 1 241 ? 14.984 -9.405 -6.692 1.00 82.88 241 THR A O 1
ATOM 1921 N N . ALA A 1 242 ? 16.427 -8.232 -5.432 1.00 87.31 242 ALA A N 1
ATOM 1922 C CA . ALA A 1 242 ? 17.034 -9.380 -4.765 1.00 87.31 242 ALA A CA 1
ATOM 1923 C C . ALA A 1 242 ? 16.008 -10.157 -3.924 1.00 87.31 242 ALA A C 1
ATOM 1925 O O . ALA A 1 242 ? 15.926 -11.380 -4.037 1.00 87.31 242 ALA A O 1
ATOM 1926 N N . ILE A 1 243 ? 15.151 -9.454 -3.173 1.00 89.44 243 ILE A N 1
ATOM 1927 C CA . ILE A 1 243 ? 14.055 -10.070 -2.411 1.00 89.44 243 ILE A CA 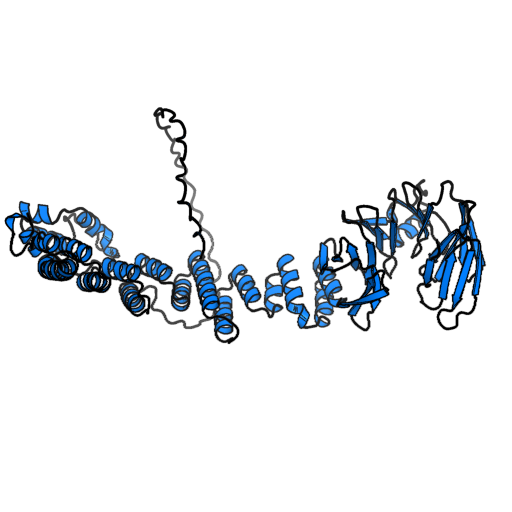1
ATOM 1928 C C . ILE A 1 243 ? 13.064 -10.783 -3.343 1.00 89.44 243 ILE A C 1
ATOM 1930 O O . ILE A 1 243 ? 12.733 -11.943 -3.098 1.00 89.44 243 ILE A O 1
ATOM 1934 N N . CYS A 1 244 ? 12.653 -10.159 -4.455 1.00 84.62 244 CYS A N 1
ATOM 1935 C CA . CYS A 1 244 ? 11.779 -10.806 -5.444 1.00 84.62 244 CYS A CA 1
ATOM 1936 C C . CYS A 1 244 ? 12.424 -12.055 -6.075 1.00 84.62 244 CYS A C 1
ATOM 1938 O O . CYS A 1 244 ? 11.742 -13.047 -6.330 1.00 84.62 244 CYS A O 1
ATOM 1940 N N . ARG A 1 245 ? 13.747 -12.037 -6.289 1.00 83.94 245 ARG A N 1
ATOM 1941 C CA . ARG A 1 245 ? 14.532 -13.186 -6.776 1.00 83.94 245 ARG A CA 1
ATOM 1942 C C . ARG A 1 245 ? 14.834 -14.228 -5.684 1.00 83.94 245 ARG A C 1
ATOM 1944 O O . ARG A 1 245 ? 15.427 -15.256 -5.997 1.00 83.94 245 ARG A O 1
ATOM 1951 N N . LYS A 1 246 ? 14.408 -14.000 -4.433 1.00 87.25 246 LYS A N 1
ATOM 1952 C CA . LYS A 1 246 ? 14.717 -14.822 -3.244 1.00 87.25 246 LYS A CA 1
ATOM 1953 C C . LYS A 1 246 ? 16.218 -14.928 -2.932 1.00 87.25 246 LYS A C 1
ATOM 1955 O O . LYS A 1 246 ? 16.644 -15.863 -2.258 1.00 87.25 246 LYS A O 1
ATOM 1960 N N . ASP A 1 247 ? 17.009 -13.965 -3.397 1.00 89.25 247 ASP A N 1
ATOM 1961 C CA . ASP A 1 247 ? 18.427 -13.823 -3.069 1.00 89.25 247 ASP A CA 1
ATOM 1962 C C . ASP A 1 247 ? 18.588 -12.902 -1.850 1.00 89.25 247 ASP A C 1
ATOM 1964 O O . ASP A 1 247 ? 18.864 -11.703 -1.952 1.00 89.25 247 ASP A O 1
ATOM 1968 N N . PHE A 1 248 ? 18.356 -13.468 -0.666 1.00 89.19 248 PHE A N 1
ATOM 1969 C CA . PHE A 1 248 ? 18.414 -12.720 0.591 1.00 89.19 248 PHE A CA 1
ATOM 1970 C C . PHE A 1 248 ? 19.843 -12.309 0.977 1.00 89.19 248 PHE A C 1
ATOM 1972 O O . PHE A 1 248 ? 20.019 -11.288 1.642 1.00 89.19 248 PHE A O 1
ATOM 1979 N N . ASP A 1 249 ? 20.857 -13.057 0.530 1.00 91.12 249 ASP A N 1
ATOM 1980 C CA . ASP A 1 249 ? 22.262 -12.781 0.843 1.00 91.12 249 ASP A CA 1
ATOM 1981 C C . ASP A 1 249 ? 22.732 -11.495 0.159 1.00 91.12 249 ASP A C 1
ATOM 1983 O O . ASP A 1 249 ? 23.320 -10.616 0.800 1.00 91.12 249 ASP A O 1
ATOM 1987 N N . SER A 1 250 ? 22.437 -11.347 -1.137 1.00 88.50 250 SER A N 1
ATOM 1988 C CA . SER A 1 250 ? 22.689 -10.091 -1.849 1.00 88.50 250 SER A CA 1
ATOM 1989 C C . SER A 1 250 ? 21.797 -8.971 -1.316 1.00 88.50 250 SER A C 1
ATOM 1991 O O . SER A 1 250 ? 22.276 -7.854 -1.115 1.00 88.50 250 SER A O 1
ATOM 1993 N N . GLY A 1 251 ? 20.529 -9.277 -1.005 1.00 89.44 251 GLY A N 1
ATOM 1994 C CA . GLY A 1 251 ? 19.591 -8.334 -0.395 1.00 89.44 251 GLY A CA 1
ATOM 1995 C C . GLY A 1 251 ? 20.163 -7.663 0.856 1.00 89.44 251 GLY A C 1
ATOM 1996 O O . GLY A 1 251 ? 20.169 -6.439 0.948 1.00 89.44 251 GLY A O 1
ATOM 1997 N N . GLN A 1 252 ? 20.744 -8.424 1.784 1.00 89.44 252 GLN A N 1
ATOM 1998 C CA . GLN A 1 252 ? 21.318 -7.855 3.007 1.00 89.44 252 GLN A CA 1
ATOM 1999 C C . GLN A 1 252 ? 22.450 -6.848 2.726 1.00 89.44 252 GLN A C 1
ATOM 2001 O O . GLN A 1 252 ? 22.518 -5.800 3.368 1.00 89.44 252 GLN A O 1
ATOM 2006 N N . ARG A 1 253 ? 23.299 -7.114 1.725 1.00 92.06 253 ARG A N 1
ATOM 2007 C CA . ARG A 1 253 ? 24.390 -6.202 1.331 1.00 92.06 253 ARG A CA 1
ATOM 2008 C C . ARG A 1 253 ? 23.874 -4.898 0.732 1.00 92.06 253 ARG A C 1
ATOM 2010 O O . ARG A 1 253 ? 24.479 -3.847 0.940 1.00 92.06 253 ARG A O 1
ATOM 2017 N N . PHE A 1 254 ? 22.781 -4.963 -0.026 1.00 90.69 254 PHE A N 1
ATOM 2018 C CA . PHE A 1 254 ? 22.132 -3.768 -0.558 1.00 90.69 254 PHE A CA 1
ATOM 2019 C C . PHE A 1 254 ? 21.440 -2.980 0.552 1.00 90.69 254 PHE A C 1
ATOM 2021 O O . PHE A 1 254 ? 21.545 -1.757 0.568 1.00 90.69 254 PHE A O 1
ATOM 2028 N N . PHE A 1 255 ? 20.817 -3.662 1.519 1.00 91.38 255 PHE A N 1
ATOM 2029 C CA . PHE A 1 255 ? 20.145 -3.021 2.651 1.00 91.38 255 PHE A CA 1
ATOM 2030 C C . PHE A 1 255 ? 21.082 -2.127 3.472 1.00 91.38 255 PHE A C 1
ATOM 2032 O O . PHE A 1 255 ? 20.703 -1.015 3.822 1.00 91.38 255 PHE A O 1
ATOM 2039 N N . GLU A 1 256 ? 22.327 -2.551 3.705 1.00 90.69 256 GLU A N 1
ATOM 2040 C CA . GLU A 1 256 ? 23.336 -1.756 4.428 1.00 90.69 256 GLU A CA 1
ATOM 2041 C C . GLU A 1 256 ? 23.675 -0.416 3.749 1.00 90.69 256 GLU A C 1
ATOM 2043 O O . GLU A 1 256 ? 24.156 0.512 4.399 1.00 90.69 256 GLU A O 1
ATOM 2048 N N . GLN A 1 257 ? 23.416 -0.297 2.445 1.00 89.44 257 GLN A N 1
ATOM 2049 C CA . GLN A 1 257 ? 23.647 0.919 1.662 1.00 89.44 257 GLN A CA 1
ATOM 2050 C C . GLN A 1 257 ? 22.401 1.815 1.587 1.00 89.44 257 GLN A C 1
ATOM 2052 O O . GLN A 1 257 ? 22.476 2.941 1.086 1.00 89.44 257 GLN A O 1
ATOM 2057 N N . ILE A 1 258 ? 21.247 1.333 2.059 1.00 89.81 258 ILE A N 1
ATOM 2058 C CA . ILE A 1 258 ? 19.994 2.086 2.048 1.00 89.81 258 ILE A CA 1
ATOM 2059 C C . ILE A 1 258 ? 20.004 3.090 3.213 1.00 89.81 258 ILE A C 1
ATOM 2061 O O . ILE A 1 258 ? 20.273 2.720 4.354 1.00 89.81 258 ILE A O 1
ATOM 2065 N N . PRO A 1 259 ? 19.688 4.374 2.966 1.00 89.88 259 PRO A N 1
ATOM 2066 C CA . PRO A 1 259 ? 19.569 5.352 4.038 1.00 89.88 259 PRO A CA 1
ATOM 2067 C C . PRO A 1 259 ? 18.350 5.071 4.923 1.00 89.88 259 PRO A C 1
ATOM 2069 O O . PRO A 1 259 ? 17.277 4.700 4.441 1.00 89.88 259 PRO A O 1
ATOM 2072 N N . GLU A 1 260 ? 18.474 5.380 6.216 1.00 88.88 260 GLU A N 1
ATOM 2073 C CA . GLU A 1 260 ? 17.410 5.140 7.200 1.0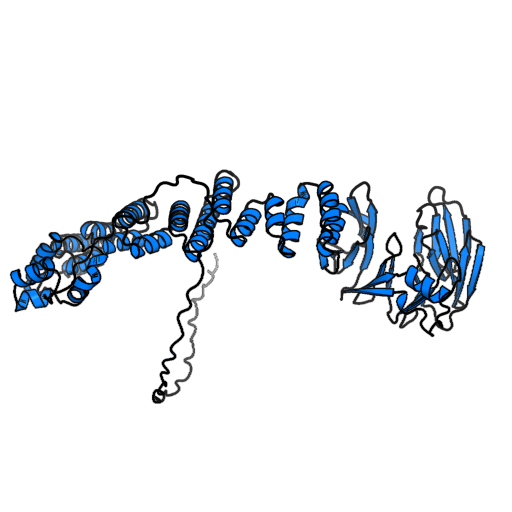0 88.88 260 GLU A CA 1
ATOM 2074 C C . GLU A 1 260 ? 16.072 5.814 6.862 1.00 88.88 260 GLU A C 1
ATOM 2076 O O . GLU A 1 260 ? 15.012 5.324 7.249 1.00 88.88 260 GLU A O 1
ATOM 2081 N N . SER A 1 261 ? 16.100 6.922 6.113 1.00 89.38 261 SER A N 1
ATOM 2082 C CA . SER A 1 261 ? 14.899 7.626 5.650 1.00 89.38 261 SER A CA 1
ATOM 2083 C C . SER A 1 261 ? 13.993 6.762 4.766 1.00 89.38 261 SER A C 1
ATOM 2085 O O . SER A 1 261 ? 12.795 7.026 4.678 1.00 89.38 261 SER A O 1
ATOM 2087 N N . LEU A 1 262 ? 14.542 5.724 4.126 1.00 89.12 262 LEU A N 1
ATOM 2088 C CA . LEU A 1 262 ? 13.813 4.805 3.254 1.00 89.12 262 LEU A CA 1
ATOM 2089 C C . LEU A 1 262 ? 13.395 3.506 3.952 1.00 89.12 262 LEU A C 1
ATOM 2091 O O . LEU A 1 262 ? 12.664 2.720 3.352 1.00 89.12 262 LEU A O 1
ATOM 2095 N N . HIS A 1 263 ? 13.775 3.281 5.213 1.00 92.25 263 HIS A N 1
ATOM 2096 C CA . HIS A 1 263 ? 13.460 2.034 5.924 1.00 92.25 263 HIS A CA 1
ATOM 2097 C C . HIS A 1 263 ? 11.954 1.779 6.041 1.00 92.25 263 HIS A C 1
ATOM 2099 O O . HIS A 1 263 ? 11.510 0.651 5.858 1.00 92.25 263 HIS A O 1
ATOM 2105 N N . ASN A 1 264 ? 11.138 2.819 6.238 1.00 91.69 264 ASN A N 1
ATOM 2106 C CA . ASN A 1 264 ? 9.679 2.659 6.258 1.00 91.69 264 ASN A CA 1
ATOM 2107 C C . ASN A 1 264 ? 9.134 2.183 4.899 1.00 91.69 264 ASN A C 1
ATOM 2109 O O . ASN A 1 264 ? 8.197 1.389 4.845 1.00 91.69 264 ASN A O 1
ATOM 2113 N N . ARG A 1 265 ? 9.738 2.624 3.785 1.00 88.88 265 ARG A N 1
ATOM 2114 C CA . ARG A 1 265 ? 9.373 2.152 2.440 1.00 88.88 265 ARG A CA 1
ATOM 2115 C C . ARG A 1 265 ? 9.806 0.701 2.232 1.00 88.88 265 ARG A C 1
ATOM 2117 O O . ARG A 1 265 ? 9.016 -0.085 1.717 1.00 88.88 265 ARG A O 1
ATOM 2124 N N . VAL A 1 266 ? 11.006 0.336 2.691 1.00 91.31 266 VAL A N 1
ATOM 2125 C CA . VAL A 1 266 ? 11.492 -1.056 2.686 1.00 91.31 266 VAL A CA 1
ATOM 2126 C C . VAL A 1 266 ? 10.558 -1.963 3.488 1.00 91.31 266 VAL A C 1
ATOM 2128 O O . VAL A 1 266 ? 10.150 -3.008 2.992 1.00 91.31 266 VAL A O 1
ATOM 2131 N N . ALA A 1 267 ? 10.162 -1.552 4.692 1.00 92.94 267 ALA A N 1
ATOM 2132 C CA . ALA A 1 267 ? 9.275 -2.339 5.538 1.00 92.94 267 ALA A CA 1
ATOM 2133 C C . ALA A 1 267 ? 7.899 -2.558 4.896 1.00 92.94 267 ALA A C 1
ATOM 2135 O O . ALA A 1 267 ? 7.398 -3.679 4.895 1.00 92.94 267 ALA A O 1
ATOM 2136 N N . ARG A 1 268 ? 7.304 -1.519 4.291 1.00 91.25 268 ARG A N 1
ATOM 2137 C CA . ARG A 1 268 ? 6.043 -1.666 3.543 1.00 91.25 268 ARG A CA 1
ATOM 2138 C C . ARG A 1 268 ? 6.200 -2.614 2.360 1.00 91.25 268 ARG A C 1
ATOM 2140 O O . ARG A 1 268 ? 5.333 -3.450 2.144 1.00 91.25 268 ARG A O 1
ATOM 2147 N N . PHE A 1 269 ? 7.301 -2.528 1.617 1.00 89.31 269 PHE A N 1
ATOM 2148 C CA . PHE A 1 269 ? 7.581 -3.475 0.538 1.00 89.31 269 PHE A CA 1
ATOM 2149 C C . PHE A 1 269 ? 7.667 -4.921 1.059 1.00 89.31 269 PHE A C 1
ATOM 2151 O O . PHE A 1 269 ? 7.007 -5.804 0.518 1.00 89.31 269 PHE A O 1
ATOM 2158 N N . LEU A 1 270 ? 8.404 -5.160 2.147 1.00 91.31 270 LEU A N 1
ATOM 2159 C CA . LEU A 1 270 ? 8.524 -6.486 2.759 1.00 91.31 270 LEU A CA 1
ATOM 2160 C C . LEU A 1 270 ? 7.187 -7.033 3.263 1.00 91.31 270 LEU A C 1
ATOM 2162 O O . LEU A 1 270 ? 6.918 -8.218 3.093 1.00 91.31 270 LEU A O 1
ATOM 2166 N N . GLU A 1 271 ? 6.334 -6.184 3.835 1.00 92.12 271 GLU A N 1
ATOM 2167 C CA . GLU A 1 271 ? 4.976 -6.560 4.229 1.00 92.12 271 GLU A CA 1
ATOM 2168 C C . GLU A 1 271 ? 4.154 -7.057 3.033 1.00 92.12 271 GLU A C 1
ATOM 2170 O O . GLU A 1 271 ? 3.534 -8.116 3.127 1.00 92.12 271 GLU A O 1
ATOM 2175 N N . HIS A 1 272 ? 4.195 -6.346 1.899 1.00 89.44 272 HIS A N 1
ATOM 2176 C CA . HIS A 1 272 ? 3.489 -6.751 0.676 1.00 89.44 272 HIS A CA 1
ATOM 2177 C C . HIS A 1 272 ? 4.030 -8.068 0.105 1.00 89.44 272 HIS A C 1
ATOM 2179 O O . HIS A 1 272 ? 3.266 -8.856 -0.447 1.00 89.44 272 HIS A O 1
ATOM 2185 N N . GLN A 1 273 ? 5.329 -8.334 0.274 1.00 88.06 273 GLN A N 1
ATOM 2186 C CA . GLN A 1 273 ? 5.954 -9.612 -0.084 1.00 88.06 273 GLN A CA 1
ATOM 2187 C C . GLN A 1 273 ? 5.688 -10.729 0.947 1.00 88.06 273 GLN A C 1
ATOM 2189 O O . GLN A 1 273 ? 6.086 -11.873 0.739 1.00 88.06 273 GLN A O 1
ATOM 2194 N N . GLY A 1 274 ? 5.015 -10.428 2.064 1.00 90.19 274 GLY A N 1
ATOM 2195 C CA . GLY A 1 274 ? 4.679 -11.387 3.121 1.00 90.19 274 GLY A CA 1
ATOM 2196 C C . GLY A 1 274 ? 5.753 -11.564 4.202 1.00 90.19 274 GLY A C 1
ATOM 2197 O O . GLY A 1 274 ? 5.543 -12.310 5.158 1.00 90.19 274 GLY A O 1
ATOM 2198 N N . HIS A 1 275 ? 6.877 -10.850 4.124 1.00 91.56 275 HIS A N 1
ATOM 2199 C CA . HIS A 1 275 ? 7.976 -10.893 5.095 1.00 91.56 275 HIS A CA 1
ATOM 2200 C C . HIS A 1 275 ? 7.724 -9.970 6.298 1.00 91.56 275 HIS A C 1
ATOM 2202 O O . HIS A 1 275 ? 8.511 -9.073 6.607 1.00 91.56 275 HIS A O 1
ATOM 2208 N N . LYS A 1 276 ? 6.612 -10.198 7.002 1.00 93.31 276 LYS A N 1
ATOM 2209 C CA . LYS A 1 276 ? 6.135 -9.344 8.104 1.00 93.31 276 LYS A CA 1
ATOM 2210 C C . LYS A 1 276 ? 7.107 -9.243 9.283 1.00 93.31 276 LYS A C 1
ATOM 2212 O O . LYS A 1 276 ? 7.236 -8.175 9.871 1.00 93.31 276 LYS A O 1
ATOM 2217 N N . ASP A 1 277 ? 7.820 -10.320 9.607 1.00 92.12 277 ASP A N 1
ATOM 2218 C CA . ASP A 1 277 ? 8.816 -10.328 10.687 1.00 92.12 277 ASP A CA 1
ATOM 2219 C C . ASP A 1 277 ? 9.986 -9.379 10.428 1.00 92.12 277 ASP A C 1
ATOM 2221 O O . ASP A 1 277 ? 10.401 -8.637 11.317 1.00 92.12 277 ASP A O 1
ATOM 2225 N N . GLN A 1 278 ? 10.499 -9.389 9.196 1.00 90.19 278 GLN A N 1
ATOM 2226 C CA . GLN A 1 278 ? 11.573 -8.493 8.769 1.00 90.19 278 GLN A CA 1
ATOM 2227 C C . GLN A 1 278 ? 11.050 -7.065 8.600 1.00 90.19 278 GLN A C 1
ATOM 2229 O O . GLN A 1 278 ? 11.722 -6.111 8.976 1.00 90.19 278 GLN A O 1
ATOM 2234 N N . ALA A 1 279 ? 9.824 -6.905 8.091 1.00 93.06 279 ALA A N 1
ATOM 2235 C CA . ALA A 1 279 ? 9.179 -5.600 8.025 1.00 93.06 279 ALA A CA 1
ATOM 2236 C C . ALA A 1 279 ? 9.097 -4.951 9.417 1.00 93.06 279 ALA A C 1
ATOM 2238 O O . ALA A 1 279 ? 9.459 -3.784 9.565 1.00 93.06 279 ALA A O 1
ATOM 2239 N N . LEU A 1 280 ? 8.701 -5.719 10.441 1.00 92.81 280 LEU A N 1
ATOM 2240 C CA . LEU A 1 280 ? 8.556 -5.239 11.816 1.00 92.81 280 LEU A CA 1
ATOM 2241 C C . LEU A 1 280 ? 9.890 -4.800 12.437 1.00 92.81 280 LEU A C 1
ATOM 2243 O O . LEU A 1 280 ? 9.909 -3.834 13.194 1.00 92.81 280 LEU A O 1
ATOM 2247 N N . SER A 1 281 ? 11.003 -5.471 12.121 1.00 90.62 281 SER A N 1
ATOM 2248 C CA . SER A 1 281 ? 12.322 -5.086 12.646 1.00 90.62 281 SER A CA 1
ATOM 2249 C C . SER A 1 281 ? 12.917 -3.849 11.965 1.00 90.62 281 SER A C 1
ATOM 2251 O O . SER A 1 281 ? 13.780 -3.192 12.545 1.00 90.62 281 SER A O 1
ATOM 2253 N N . ILE A 1 282 ? 12.466 -3.529 10.748 1.00 92.00 282 ILE A N 1
ATOM 2254 C CA . ILE A 1 282 ? 13.001 -2.431 9.931 1.00 92.00 282 ILE A CA 1
ATOM 2255 C C . ILE A 1 282 ? 12.181 -1.148 10.088 1.00 92.00 282 ILE A C 1
ATOM 2257 O O . ILE A 1 282 ? 12.754 -0.054 10.086 1.00 92.00 282 ILE A O 1
ATOM 2261 N N . THR A 1 283 ? 10.852 -1.254 10.188 1.00 92.12 283 THR A N 1
ATOM 2262 C CA . THR A 1 283 ? 9.986 -0.072 10.264 1.00 92.12 283 THR A CA 1
ATOM 2263 C C . THR A 1 283 ? 10.274 0.745 11.521 1.00 92.12 283 THR A C 1
ATOM 2265 O O . THR A 1 283 ? 10.442 0.205 12.612 1.00 92.12 283 THR A O 1
ATOM 2268 N N . LYS A 1 284 ? 10.338 2.070 11.376 1.00 88.31 284 LYS A N 1
ATOM 2269 C CA . LYS A 1 284 ? 10.441 3.025 12.494 1.00 88.31 284 LYS A CA 1
ATOM 2270 C C . LYS A 1 284 ? 9.105 3.722 12.774 1.00 88.31 284 LYS A C 1
ATOM 2272 O O . LYS A 1 284 ? 9.005 4.493 13.721 1.00 88.31 284 LYS A O 1
ATOM 2277 N N . ASP A 1 285 ? 8.106 3.480 11.931 1.00 90.50 285 ASP A N 1
ATOM 2278 C CA . ASP A 1 285 ? 6.759 4.025 12.054 1.00 90.50 285 ASP A CA 1
ATOM 2279 C C . ASP A 1 285 ? 5.969 3.208 13.084 1.00 90.50 285 ASP A C 1
ATOM 2281 O O . ASP A 1 285 ? 5.717 2.021 12.878 1.00 90.50 285 ASP A O 1
ATOM 2285 N N . LEU A 1 286 ? 5.604 3.836 14.206 1.00 90.19 286 LEU A N 1
ATOM 2286 C CA . LEU A 1 286 ? 4.931 3.161 15.317 1.00 90.19 286 LEU A CA 1
ATOM 2287 C C . LEU A 1 286 ? 3.564 2.598 14.906 1.00 90.19 286 LEU A C 1
ATOM 2289 O O . LEU A 1 286 ? 3.205 1.512 15.359 1.00 90.19 286 LEU A O 1
ATOM 2293 N N . ASP A 1 287 ? 2.813 3.298 14.051 1.00 90.75 287 ASP A N 1
ATOM 2294 C CA . ASP A 1 287 ? 1.507 2.818 13.584 1.00 90.75 287 ASP A CA 1
ATOM 2295 C C . ASP A 1 287 ? 1.675 1.543 12.758 1.00 90.75 287 ASP A C 1
ATOM 2297 O O . ASP A 1 287 ? 1.014 0.535 13.009 1.00 90.75 287 ASP A O 1
ATOM 2301 N N . HIS A 1 288 ? 2.642 1.557 11.839 1.00 93.00 288 HIS A N 1
ATOM 2302 C CA . HIS A 1 288 ? 2.971 0.391 11.027 1.00 93.00 288 HIS A CA 1
ATOM 2303 C C . HIS A 1 288 ? 3.514 -0.770 11.870 1.00 93.00 288 HIS A C 1
ATOM 2305 O O . HIS A 1 288 ? 3.134 -1.918 11.649 1.00 93.00 288 HIS A O 1
ATOM 2311 N N . GLN A 1 289 ? 4.357 -0.487 12.871 1.00 93.50 289 GLN A N 1
ATOM 2312 C CA . GLN A 1 289 ? 4.837 -1.495 13.823 1.00 93.50 289 GLN A CA 1
ATOM 2313 C C . GLN A 1 289 ? 3.680 -2.160 14.570 1.00 93.50 289 GLN A C 1
ATOM 2315 O O . GLN A 1 289 ? 3.678 -3.382 14.723 1.00 93.50 289 GLN A O 1
ATOM 2320 N N . PHE A 1 290 ? 2.703 -1.374 15.033 1.00 94.19 290 PHE A N 1
ATOM 2321 C CA . PHE A 1 290 ? 1.539 -1.902 15.736 1.00 94.19 290 PHE A CA 1
ATOM 2322 C C . PHE A 1 290 ? 0.732 -2.843 14.838 1.00 94.19 290 PHE A C 1
ATOM 2324 O O . PHE A 1 290 ? 0.462 -3.974 15.243 1.00 94.19 290 PHE A O 1
ATOM 2331 N N . ASP A 1 291 ? 0.399 -2.409 13.621 1.00 93.56 291 ASP A N 1
ATOM 2332 C CA . ASP A 1 291 ? -0.405 -3.199 12.683 1.00 93.56 291 ASP A CA 1
ATOM 2333 C C . ASP A 1 291 ? 0.314 -4.509 12.294 1.00 93.56 291 ASP A C 1
ATOM 2335 O O . ASP A 1 291 ? -0.286 -5.591 12.297 1.00 93.56 291 ASP A O 1
ATOM 2339 N N . LEU A 1 292 ? 1.632 -4.449 12.057 1.00 94.06 292 LEU A N 1
ATOM 2340 C CA . LEU A 1 292 ? 2.459 -5.628 11.786 1.00 94.06 292 LEU A CA 1
ATOM 2341 C C . LEU A 1 292 ? 2.491 -6.592 12.977 1.00 94.06 292 LEU A C 1
ATOM 2343 O O . LEU A 1 292 ? 2.229 -7.785 12.795 1.00 94.06 292 LEU A O 1
ATOM 2347 N N . ALA A 1 293 ? 2.777 -6.094 14.183 1.00 94.25 293 ALA A N 1
ATOM 2348 C CA . ALA A 1 293 ? 2.841 -6.903 15.399 1.00 94.25 293 ALA A CA 1
ATOM 2349 C C . ALA A 1 293 ? 1.491 -7.560 15.725 1.00 94.25 293 ALA A C 1
ATOM 2351 O O . ALA A 1 293 ? 1.460 -8.737 16.100 1.00 94.25 293 ALA A O 1
ATOM 2352 N N . LEU A 1 294 ? 0.385 -6.839 15.511 1.00 93.56 294 LEU A N 1
ATOM 2353 C CA . LEU A 1 294 ? -0.967 -7.358 15.698 1.00 93.56 294 LEU A CA 1
ATOM 2354 C C . LEU A 1 294 ? -1.240 -8.501 14.718 1.00 93.56 294 LEU A C 1
ATOM 2356 O O . LEU A 1 294 ? -1.691 -9.572 15.121 1.00 93.56 294 LEU A O 1
ATOM 2360 N N . SER A 1 295 ? -0.867 -8.325 13.447 1.00 92.38 295 SER A N 1
ATOM 2361 C CA . SER A 1 295 ? -1.028 -9.364 12.425 1.00 92.38 295 SER A CA 1
ATOM 2362 C C . SER A 1 295 ? -0.157 -10.607 12.661 1.00 92.38 295 SER A C 1
ATOM 2364 O O . SER A 1 295 ? -0.490 -11.690 12.184 1.00 92.38 295 SER A O 1
ATOM 2366 N N . LEU A 1 296 ? 0.940 -10.464 13.413 1.00 92.12 296 LEU A N 1
ATOM 2367 C CA . LEU A 1 296 ? 1.813 -11.553 13.862 1.00 92.12 296 LEU A CA 1
ATOM 2368 C C . LEU A 1 296 ? 1.374 -12.158 15.209 1.00 92.12 296 LEU A C 1
ATOM 2370 O O . LEU A 1 296 ? 2.074 -13.014 15.745 1.00 92.12 296 LEU A O 1
ATOM 2374 N N . SER A 1 297 ? 0.241 -11.721 15.775 1.00 91.31 297 SER A N 1
ATOM 2375 C CA . SER A 1 297 ? -0.256 -12.132 17.100 1.00 91.31 297 SER A CA 1
ATOM 2376 C C . SER A 1 297 ? 0.745 -11.906 18.245 1.00 91.31 297 SER A C 1
ATOM 2378 O O . SER A 1 297 ? 0.738 -12.612 19.251 1.00 91.31 297 SER A O 1
ATOM 2380 N N . ARG A 1 298 ? 1.612 -10.891 18.130 1.00 92.25 298 ARG A N 1
ATOM 2381 C CA . ARG A 1 298 ? 2.602 -10.526 19.159 1.00 92.25 298 ARG A CA 1
ATOM 2382 C C . ARG A 1 298 ? 2.017 -9.520 20.145 1.00 92.25 298 ARG A C 1
ATOM 2384 O O . ARG A 1 298 ? 2.466 -8.378 20.227 1.00 92.25 298 ARG A O 1
ATOM 2391 N N . LEU A 1 299 ? 1.013 -9.956 20.905 1.00 91.56 299 LEU A N 1
ATOM 2392 C CA . LEU A 1 299 ? 0.186 -9.070 21.734 1.00 91.56 299 LEU A CA 1
ATOM 2393 C C . LEU A 1 299 ? 0.987 -8.263 22.777 1.00 91.56 299 LEU A C 1
ATOM 2395 O O . LEU A 1 299 ? 0.704 -7.088 23.008 1.00 91.56 299 LEU A O 1
ATOM 2399 N N . GLU A 1 300 ? 2.022 -8.857 23.379 1.00 89.94 300 GLU A N 1
ATOM 2400 C CA . GLU A 1 300 ? 2.892 -8.162 24.342 1.00 89.94 300 GLU A CA 1
ATOM 2401 C C . GLU A 1 300 ? 3.682 -7.018 23.692 1.00 89.94 300 GLU A C 1
ATOM 2403 O O . GLU A 1 300 ? 3.805 -5.934 24.267 1.00 89.94 300 GLU A O 1
ATOM 2408 N N . GLN A 1 301 ? 4.174 -7.231 22.466 1.00 91.94 301 GLN A N 1
ATOM 2409 C CA . GLN A 1 301 ? 4.867 -6.191 21.705 1.00 91.94 301 GLN A CA 1
ATOM 2410 C C . GLN A 1 301 ? 3.898 -5.070 21.324 1.00 91.94 301 GLN A C 1
ATOM 2412 O O . GLN A 1 301 ? 4.250 -3.903 21.475 1.00 91.94 301 GLN A O 1
ATOM 2417 N N . CYS A 1 302 ? 2.660 -5.397 20.933 1.00 93.44 302 CYS A N 1
ATOM 2418 C CA . CYS A 1 302 ? 1.614 -4.401 20.687 1.00 93.44 302 CYS A CA 1
ATOM 2419 C C . CYS A 1 302 ? 1.382 -3.507 21.913 1.00 93.44 302 CYS A C 1
ATOM 2421 O O . CYS A 1 302 ? 1.378 -2.284 21.785 1.00 93.44 302 CYS A O 1
ATOM 2423 N N . ALA A 1 303 ? 1.254 -4.091 23.110 1.00 92.12 303 ALA A N 1
ATOM 2424 C CA . ALA A 1 303 ? 1.075 -3.326 24.345 1.00 92.12 303 ALA A CA 1
ATOM 2425 C C . ALA A 1 303 ? 2.267 -2.395 24.630 1.00 92.12 303 ALA A C 1
ATOM 2427 O O . ALA A 1 303 ? 2.081 -1.256 25.066 1.00 92.12 303 ALA A O 1
ATOM 2428 N N . GLN A 1 304 ? 3.495 -2.853 24.368 1.00 91.75 304 GLN A N 1
ATOM 2429 C CA . GLN A 1 304 ? 4.692 -2.028 24.527 1.00 91.75 304 GLN A CA 1
ATOM 2430 C C . GLN A 1 304 ? 4.743 -0.879 23.508 1.00 91.75 304 GLN A C 1
ATOM 2432 O O . GLN A 1 304 ? 5.080 0.243 23.883 1.00 91.75 304 GLN A O 1
ATOM 2437 N N . ILE A 1 305 ? 4.361 -1.129 22.252 1.00 92.00 305 ILE A N 1
ATOM 2438 C CA . ILE A 1 305 ? 4.286 -0.106 21.199 1.00 92.00 305 ILE A CA 1
ATOM 2439 C C . ILE A 1 305 ? 3.266 0.973 21.575 1.00 92.00 305 ILE A C 1
ATOM 2441 O O . ILE A 1 305 ? 3.591 2.158 21.510 1.00 92.00 305 ILE A O 1
ATOM 2445 N N . ILE A 1 306 ? 2.074 0.591 22.053 1.00 91.75 306 ILE A N 1
ATOM 2446 C CA . ILE A 1 306 ? 1.053 1.561 22.483 1.00 91.75 306 ILE A CA 1
ATOM 2447 C C . ILE A 1 306 ? 1.563 2.417 23.653 1.00 91.75 306 ILE A C 1
ATOM 2449 O O . ILE A 1 306 ? 1.348 3.629 23.670 1.00 91.75 306 ILE A O 1
ATOM 2453 N N . LYS A 1 307 ? 2.280 1.828 24.620 1.00 90.12 307 LYS A N 1
ATOM 2454 C CA . LYS A 1 307 ? 2.900 2.590 25.721 1.00 90.12 307 LYS A CA 1
ATOM 2455 C C . LYS A 1 307 ? 3.932 3.597 25.212 1.00 90.12 307 LYS A C 1
ATOM 2457 O O . LYS A 1 307 ? 3.970 4.722 25.706 1.00 90.12 307 LYS A O 1
ATOM 2462 N N . THR A 1 308 ? 4.735 3.223 24.216 1.00 90.25 308 THR A N 1
ATOM 2463 C CA . THR A 1 308 ? 5.668 4.150 23.564 1.00 90.25 308 THR A CA 1
ATOM 2464 C C . THR A 1 308 ? 4.913 5.273 22.844 1.00 90.25 308 THR A C 1
ATOM 2466 O O . THR A 1 308 ? 5.246 6.437 23.055 1.00 90.25 308 THR A O 1
ATOM 2469 N N . MET A 1 309 ? 3.846 4.968 22.094 1.00 89.06 309 MET A N 1
ATOM 2470 C CA . MET A 1 309 ? 2.984 5.983 21.462 1.00 89.06 309 MET A CA 1
ATOM 2471 C C . MET A 1 309 ? 2.376 6.952 22.483 1.00 89.06 309 MET A C 1
ATOM 2473 O O . MET A 1 309 ? 2.336 8.153 22.248 1.00 89.06 309 MET A O 1
ATOM 2477 N N . ALA A 1 310 ? 1.939 6.452 23.641 1.00 87.38 310 ALA A N 1
ATOM 2478 C CA . ALA A 1 310 ? 1.368 7.277 24.704 1.00 87.38 310 ALA A CA 1
ATOM 2479 C C . ALA A 1 310 ? 2.380 8.255 25.325 1.00 87.38 310 ALA A C 1
ATOM 2481 O O . ALA A 1 310 ? 1.986 9.292 25.857 1.00 87.38 310 ALA A O 1
ATOM 2482 N N . SER A 1 311 ? 3.675 7.926 25.273 1.00 86.44 311 SER A N 1
ATOM 2483 C CA . SER A 1 311 ? 4.749 8.819 25.721 1.00 86.44 311 SER A CA 1
ATOM 2484 C C . SER A 1 311 ? 5.118 9.893 24.692 1.00 86.44 311 SER A C 1
ATOM 2486 O O . SER A 1 311 ? 5.762 10.883 25.045 1.00 86.44 311 SER A O 1
ATOM 2488 N N . ASP A 1 312 ? 4.699 9.723 23.436 1.00 84.19 312 ASP A N 1
ATOM 2489 C CA . ASP A 1 312 ? 4.949 10.678 22.367 1.00 84.19 312 ASP A CA 1
ATOM 2490 C C . ASP A 1 312 ? 3.909 11.809 22.397 1.00 84.19 312 ASP A C 1
ATOM 2492 O O . ASP A 1 312 ? 2.719 11.609 22.150 1.00 84.19 312 ASP A O 1
ATOM 2496 N N . LEU A 1 313 ? 4.380 13.031 22.662 1.00 76.50 313 LEU A N 1
ATOM 2497 C CA . LEU A 1 313 ? 3.567 14.253 22.708 1.00 76.50 313 LEU A CA 1
ATOM 2498 C C . LEU A 1 313 ? 2.838 14.553 21.388 1.00 76.50 313 LEU A C 1
ATOM 2500 O O . LEU A 1 313 ? 1.869 15.311 21.395 1.00 76.50 313 LEU A O 1
ATOM 2504 N N . SER A 1 314 ? 3.311 14.008 20.264 1.00 80.56 314 SER A N 1
ATOM 2505 C CA . SER A 1 314 ? 2.678 14.185 18.954 1.00 80.56 314 SER A CA 1
ATOM 2506 C C . SER A 1 314 ? 1.422 13.327 18.767 1.00 80.56 314 SER A C 1
ATOM 2508 O O . SER A 1 314 ? 0.588 13.639 17.915 1.00 80.56 314 SER A O 1
ATOM 2510 N N . THR A 1 315 ? 1.249 12.281 19.579 1.00 81.12 315 THR A N 1
ATOM 2511 C CA . THR A 1 315 ? 0.140 11.337 19.445 1.00 81.12 315 THR A CA 1
ATOM 2512 C C . THR A 1 315 ? -1.053 11.784 20.286 1.00 81.12 315 THR A C 1
ATOM 2514 O O . THR A 1 315 ? -0.956 12.008 21.492 1.00 81.12 315 THR A O 1
ATOM 2517 N N . ALA A 1 316 ? -2.223 11.908 19.657 1.00 84.94 316 ALA A N 1
ATOM 2518 C CA . ALA A 1 316 ? -3.435 12.295 20.368 1.00 84.94 316 ALA A CA 1
ATOM 2519 C C . ALA A 1 316 ? -3.877 11.190 21.355 1.00 84.94 316 ALA A C 1
ATOM 2521 O O . ALA A 1 316 ? -3.932 10.021 20.982 1.00 84.94 316 ALA A O 1
ATOM 2522 N N . PRO A 1 317 ? -4.333 11.514 22.579 1.00 84.19 317 PRO A N 1
ATOM 2523 C CA . PRO A 1 317 ? -4.811 10.499 23.529 1.00 84.19 317 PRO A CA 1
ATOM 2524 C C . PRO A 1 317 ? -5.939 9.608 22.978 1.00 84.19 317 PRO A C 1
ATOM 2526 O O . PRO A 1 317 ? -6.077 8.445 23.355 1.00 84.19 317 PRO A O 1
ATOM 2529 N N . ALA A 1 318 ? -6.742 10.147 22.056 1.00 86.19 318 ALA A N 1
ATOM 2530 C CA . ALA A 1 318 ? -7.808 9.408 21.393 1.00 86.19 318 ALA A CA 1
ATOM 2531 C C . ALA A 1 318 ? -7.279 8.270 20.501 1.00 86.19 318 ALA A C 1
ATOM 2533 O O . ALA A 1 318 ? -7.886 7.201 20.482 1.00 86.19 318 ALA A O 1
ATOM 2534 N N . THR A 1 319 ? -6.156 8.456 19.794 1.00 87.00 319 THR A N 1
ATOM 2535 C CA . THR A 1 319 ? -5.591 7.398 18.938 1.00 87.00 319 THR A CA 1
ATOM 2536 C C . THR A 1 319 ? -5.034 6.260 19.787 1.00 87.00 319 THR A C 1
ATOM 2538 O O . THR A 1 319 ? -5.319 5.100 19.505 1.00 87.00 319 THR A O 1
ATOM 2541 N N . VAL A 1 320 ? -4.360 6.580 20.896 1.00 90.19 320 VAL A N 1
ATOM 2542 C CA . VAL A 1 320 ? -3.874 5.593 21.879 1.00 90.19 320 VAL A CA 1
ATOM 2543 C C . VAL A 1 320 ? -5.026 4.747 22.438 1.00 90.19 320 VAL A C 1
ATOM 2545 O O . VAL A 1 320 ? -4.928 3.523 22.486 1.00 90.19 320 VAL A O 1
ATOM 2548 N N . SER A 1 321 ? -6.149 5.377 22.804 1.00 89.88 321 SER A N 1
ATOM 2549 C CA . SER A 1 321 ? -7.353 4.670 23.278 1.00 89.88 321 SER A CA 1
ATOM 2550 C C . SER A 1 321 ? -7.926 3.715 22.220 1.00 89.88 321 SER A C 1
ATOM 2552 O O . SER A 1 321 ? -8.294 2.586 22.548 1.00 89.88 321 SER A O 1
ATOM 2554 N N . VAL A 1 322 ? -7.954 4.120 20.943 1.00 93.69 322 VAL A N 1
ATOM 2555 C CA . VAL A 1 322 ? -8.392 3.248 19.839 1.00 93.69 322 VAL A CA 1
ATOM 2556 C C . VAL A 1 322 ? -7.454 2.051 19.665 1.00 93.69 322 VAL A C 1
ATOM 2558 O O . VAL A 1 322 ? -7.942 0.934 19.507 1.00 93.69 322 VAL A O 1
ATOM 2561 N N . ARG A 1 323 ? -6.130 2.246 19.751 1.00 93.38 323 ARG A N 1
ATOM 2562 C CA . ARG A 1 323 ? -5.153 1.148 19.653 1.00 93.38 323 ARG A CA 1
ATOM 2563 C C . ARG A 1 323 ? -5.279 0.154 20.812 1.00 93.38 323 ARG A C 1
ATOM 2565 O O . ARG A 1 323 ? -5.259 -1.052 20.575 1.00 93.38 323 ARG A O 1
ATOM 2572 N N . TRP A 1 324 ? -5.495 0.633 22.042 1.00 95.31 324 TRP A N 1
ATOM 2573 C CA . TRP A 1 324 ? -5.801 -0.244 23.180 1.00 95.31 324 TRP A CA 1
ATOM 2574 C C . TRP A 1 324 ? -7.078 -1.053 22.960 1.00 95.31 324 TRP A C 1
ATOM 2576 O O . TRP A 1 324 ? -7.083 -2.246 23.245 1.00 95.31 324 TRP A O 1
ATOM 2586 N N . ARG A 1 325 ? -8.138 -0.444 22.411 1.00 94.81 325 ARG A N 1
ATOM 2587 C CA . ARG A 1 325 ? -9.367 -1.177 22.073 1.00 94.81 325 ARG A CA 1
ATOM 2588 C C . ARG A 1 325 ? -9.100 -2.273 21.039 1.00 94.81 325 ARG A C 1
ATOM 2590 O O . ARG A 1 325 ? -9.450 -3.414 21.298 1.00 94.81 325 ARG A O 1
ATOM 2597 N N . GLN A 1 326 ? -8.414 -1.957 19.937 1.00 94.62 326 GLN A N 1
ATOM 2598 C CA . GLN A 1 326 ? -8.064 -2.937 18.895 1.00 94.62 326 GLN A CA 1
ATOM 2599 C C . GLN A 1 326 ? -7.263 -4.125 19.449 1.00 94.62 326 GLN A C 1
ATOM 2601 O O . GLN A 1 326 ? -7.540 -5.279 19.115 1.00 94.62 326 GLN A O 1
ATOM 2606 N N . LEU A 1 327 ? -6.280 -3.852 20.316 1.00 95.56 327 LEU A N 1
ATOM 2607 C CA . LEU A 1 327 ? -5.522 -4.904 20.990 1.00 95.56 327 LEU A CA 1
ATOM 2608 C C . LEU A 1 327 ? -6.413 -5.726 21.930 1.00 95.56 327 LEU A C 1
ATOM 2610 O O . LEU A 1 327 ? -6.284 -6.946 21.970 1.00 95.56 327 LEU A O 1
ATOM 2614 N N . GLY A 1 328 ? -7.319 -5.071 22.660 1.00 95.25 328 GLY A N 1
ATOM 2615 C CA . GLY A 1 328 ? -8.280 -5.721 23.548 1.00 95.25 328 GLY A CA 1
ATOM 2616 C C . GLY A 1 328 ? -9.234 -6.657 22.809 1.00 95.25 328 GLY A C 1
ATOM 2617 O O . GLY A 1 328 ? -9.399 -7.798 23.232 1.00 95.25 328 GLY A O 1
ATOM 2618 N N . ASP A 1 329 ? -9.786 -6.211 21.681 1.00 94.31 329 ASP A N 1
ATOM 2619 C CA . ASP A 1 329 ? -10.662 -7.013 20.822 1.00 94.31 329 ASP A CA 1
ATOM 2620 C C . ASP A 1 329 ? -9.919 -8.248 20.291 1.00 94.31 329 ASP A C 1
ATOM 2622 O O . ASP A 1 329 ? -10.390 -9.374 20.437 1.00 94.31 329 ASP A O 1
ATOM 2626 N N . THR A 1 330 ? -8.696 -8.060 19.786 1.00 94.75 330 THR A N 1
ATOM 2627 C CA . THR A 1 330 ? -7.864 -9.167 19.281 1.00 94.75 330 THR A CA 1
ATOM 2628 C C . THR A 1 330 ? -7.486 -10.147 20.397 1.00 94.75 330 THR A C 1
ATOM 2630 O O . THR A 1 330 ? -7.527 -11.362 20.214 1.00 94.75 330 THR A O 1
ATOM 2633 N N . ALA A 1 331 ? -7.134 -9.643 21.584 1.00 94.81 331 ALA A N 1
ATOM 2634 C CA . ALA A 1 331 ? -6.842 -10.482 22.743 1.00 94.81 331 ALA A CA 1
ATOM 2635 C C . ALA A 1 331 ? -8.073 -11.291 23.181 1.00 94.81 331 ALA A C 1
ATOM 2637 O O . ALA A 1 331 ? -7.933 -12.457 23.552 1.00 94.81 331 ALA A O 1
ATOM 2638 N N . LEU A 1 332 ? -9.269 -10.699 23.104 1.00 93.69 332 LEU A N 1
ATOM 2639 C CA . LEU A 1 332 ? -10.527 -11.370 23.417 1.00 93.69 332 LEU A CA 1
ATOM 2640 C C . LEU A 1 332 ? -10.851 -12.473 22.400 1.00 93.69 332 LEU A C 1
ATOM 2642 O O . LEU A 1 332 ? -11.204 -13.578 22.808 1.00 93.69 332 LEU A O 1
ATOM 2646 N N . GLU A 1 333 ? -10.663 -12.215 21.102 1.00 93.12 333 GLU A N 1
ATOM 2647 C CA . GLU A 1 333 ? -10.817 -13.216 20.034 1.00 93.12 333 GLU A CA 1
ATOM 2648 C C . GLU A 1 333 ? -9.877 -14.417 20.217 1.00 93.12 333 GLU A C 1
ATOM 2650 O O . GLU A 1 333 ? -10.258 -15.556 19.948 1.00 93.12 333 GLU A O 1
ATOM 2655 N N . GLN A 1 334 ? -8.668 -14.184 20.733 1.00 92.06 334 GLN A N 1
ATOM 2656 C CA . GLN A 1 334 ? -7.684 -15.231 21.034 1.00 92.06 334 GLN A CA 1
ATOM 2657 C C . GLN A 1 334 ? -7.913 -15.928 22.389 1.00 92.06 334 GLN A C 1
ATOM 2659 O O . GLN A 1 334 ? -7.144 -16.812 22.765 1.00 92.06 334 GLN A O 1
ATOM 2664 N N . GLY A 1 335 ? -8.946 -15.541 23.146 1.00 92.88 335 GLY A N 1
ATOM 2665 C CA . GLY A 1 335 ? -9.251 -16.105 24.464 1.00 92.88 335 GLY A CA 1
ATOM 2666 C C . GLY A 1 335 ? -8.335 -15.623 25.596 1.00 92.88 335 GLY A C 1
ATOM 2667 O O . GLY A 1 335 ? -8.369 -16.177 26.696 1.00 92.88 335 GLY A O 1
ATOM 2668 N N . ASN A 1 336 ? -7.525 -14.582 25.375 1.00 93.81 336 ASN A N 1
ATOM 2669 C CA . ASN A 1 336 ? -6.696 -13.965 26.409 1.00 93.81 336 ASN A CA 1
ATOM 2670 C C . ASN A 1 336 ? -7.483 -12.885 27.170 1.00 93.81 336 ASN A C 1
ATOM 2672 O O . ASN A 1 336 ? -7.287 -11.678 27.000 1.00 93.81 336 ASN A O 1
ATOM 2676 N N . PHE A 1 337 ? -8.388 -13.339 28.038 1.00 93.44 337 PHE A N 1
ATOM 2677 C CA . PHE A 1 337 ? -9.291 -12.475 28.803 1.00 93.44 337 PHE A CA 1
ATOM 2678 C C . PHE A 1 337 ? -8.567 -11.488 29.728 1.00 93.44 337 PHE A C 1
ATOM 2680 O O . PHE A 1 337 ? -9.013 -10.351 29.876 1.00 93.44 337 PHE A O 1
ATOM 2687 N N . THR A 1 338 ? -7.446 -11.891 30.334 1.00 93.12 338 THR A N 1
ATOM 2688 C CA . THR A 1 338 ? -6.679 -11.039 31.258 1.00 93.12 338 THR A CA 1
ATOM 2689 C C . THR A 1 338 ? -6.089 -9.837 30.531 1.00 93.12 338 THR A C 1
ATOM 2691 O O . THR A 1 338 ? -6.215 -8.702 30.997 1.00 93.12 338 THR A O 1
ATOM 2694 N N . LEU A 1 339 ? -5.489 -10.069 29.358 1.00 93.31 339 LEU A N 1
ATOM 2695 C CA . LEU A 1 339 ? -4.951 -8.989 28.541 1.00 93.31 339 LEU A CA 1
ATOM 2696 C C . LEU A 1 339 ? -6.067 -8.113 27.969 1.00 93.31 339 LEU A C 1
ATOM 2698 O O . LEU A 1 339 ? -5.949 -6.890 28.024 1.00 93.31 339 LEU A O 1
ATOM 2702 N N . ALA A 1 340 ? -7.157 -8.711 27.479 1.00 95.06 340 ALA A N 1
ATOM 2703 C CA . ALA A 1 340 ? -8.308 -7.967 26.971 1.00 95.06 340 ALA A CA 1
ATOM 2704 C C . ALA A 1 340 ? -8.878 -7.013 28.033 1.00 95.06 340 ALA A C 1
ATOM 2706 O O . ALA A 1 340 ? -9.085 -5.830 27.766 1.00 95.06 340 ALA A O 1
ATOM 2707 N N . LEU A 1 341 ? -9.038 -7.493 29.272 1.00 93.38 341 LEU A N 1
ATOM 2708 C CA . LEU A 1 341 ? -9.520 -6.680 30.386 1.00 93.38 341 LEU A CA 1
ATOM 2709 C C . LEU A 1 341 ? -8.584 -5.502 30.689 1.00 93.38 341 LEU A C 1
ATOM 2711 O O . LEU A 1 341 ? -9.050 -4.377 30.870 1.00 93.38 341 LEU A O 1
ATOM 2715 N N . ALA A 1 342 ? -7.270 -5.741 30.723 1.00 93.56 342 ALA A N 1
ATOM 2716 C CA . ALA A 1 342 ? -6.284 -4.679 30.915 1.00 93.56 342 ALA A CA 1
ATOM 2717 C C . ALA A 1 342 ? -6.349 -3.639 29.782 1.00 93.56 342 ALA A C 1
ATOM 2719 O O . ALA A 1 342 ? -6.372 -2.439 30.046 1.00 93.56 342 ALA A O 1
ATOM 2720 N N . CYS A 1 343 ? -6.469 -4.091 28.533 1.00 94.62 343 CYS A N 1
ATOM 2721 C CA . CYS A 1 343 ? -6.580 -3.218 27.368 1.00 94.62 343 CYS A CA 1
ATOM 2722 C C . CYS A 1 343 ? -7.853 -2.361 27.404 1.00 94.62 343 CYS A C 1
ATOM 2724 O O . CYS A 1 343 ? -7.784 -1.158 27.170 1.00 94.62 343 CYS A O 1
ATOM 2726 N N . PHE A 1 344 ? -9.010 -2.932 27.755 1.00 95.19 344 PHE A N 1
ATOM 2727 C CA . PHE A 1 344 ? -10.256 -2.168 27.856 1.00 95.19 344 PHE A CA 1
ATOM 2728 C C . PHE A 1 344 ? -10.245 -1.150 29.005 1.00 95.19 344 PHE A C 1
ATOM 2730 O O . PHE A 1 344 ? -10.832 -0.074 28.860 1.00 95.19 344 PHE A O 1
ATOM 2737 N N . LYS A 1 345 ? -9.537 -1.434 30.111 1.00 93.00 345 LYS A N 1
ATOM 2738 C CA . LYS A 1 345 ? -9.292 -0.455 31.188 1.00 93.00 345 LYS A CA 1
ATOM 2739 C C . LYS A 1 345 ? -8.489 0.739 30.675 1.00 93.00 345 LYS A C 1
ATOM 2741 O O . LYS A 1 345 ? -8.933 1.876 30.827 1.00 93.00 345 LYS A O 1
ATOM 2746 N N . GLU A 1 346 ? -7.366 0.487 30.004 1.00 91.81 346 GLU A N 1
ATOM 2747 C CA . GLU A 1 346 ? -6.526 1.540 29.410 1.00 91.81 346 GLU A CA 1
ATOM 2748 C C . GLU A 1 346 ? -7.271 2.328 28.317 1.00 91.81 346 GLU A C 1
ATOM 2750 O O . GLU A 1 346 ? -7.198 3.556 28.254 1.00 91.81 346 GLU A O 1
ATOM 2755 N N . ALA A 1 347 ? -8.073 1.644 27.495 1.00 92.19 347 ALA A N 1
ATOM 2756 C CA . ALA A 1 347 ? -8.902 2.266 26.465 1.00 92.19 347 ALA A CA 1
ATOM 2757 C C . ALA A 1 347 ? -10.071 3.091 27.030 1.00 92.19 347 ALA A C 1
ATOM 2759 O O . ALA A 1 347 ? -10.681 3.857 26.277 1.00 92.19 347 ALA A O 1
ATOM 2760 N N . ARG A 1 348 ? -10.409 2.929 28.320 1.00 91.19 348 ARG A N 1
ATOM 2761 C CA . ARG A 1 348 ? -11.670 3.382 28.934 1.00 91.19 348 ARG A CA 1
ATOM 2762 C C . ARG A 1 348 ? -12.895 2.909 28.146 1.00 91.19 348 ARG A C 1
ATOM 2764 O O . ARG A 1 348 ? -13.850 3.661 27.919 1.00 91.19 348 ARG A O 1
ATOM 2771 N N . ASP A 1 349 ? -12.863 1.655 27.705 1.00 93.62 349 ASP A N 1
ATOM 2772 C CA . ASP A 1 349 ? -13.975 1.026 27.004 1.00 93.62 349 ASP A CA 1
ATOM 2773 C C . ASP A 1 349 ? -14.987 0.432 27.986 1.00 93.62 349 ASP A C 1
ATOM 2775 O O . ASP A 1 349 ? -14.980 -0.754 28.309 1.00 93.62 349 ASP A O 1
ATOM 2779 N N . PHE A 1 350 ? -15.891 1.286 28.461 1.00 93.50 350 PHE A N 1
ATOM 2780 C CA . PHE A 1 350 ? -16.932 0.888 29.406 1.00 93.50 350 PHE A CA 1
ATOM 2781 C C . PHE A 1 350 ? -17.854 -0.221 28.882 1.00 93.50 350 PHE A C 1
ATOM 2783 O O . PHE A 1 350 ? -18.378 -0.988 29.684 1.00 93.50 350 PHE A O 1
ATOM 2790 N N . SER A 1 351 ? -18.065 -0.313 27.566 1.00 93.00 351 SER A N 1
ATOM 2791 C CA . SER A 1 351 ? -18.938 -1.333 26.980 1.00 93.00 351 SER A CA 1
ATOM 2792 C C . SER A 1 351 ? -18.256 -2.699 26.996 1.00 93.00 351 SER A C 1
ATOM 2794 O O . SER A 1 351 ? -18.863 -3.675 27.437 1.00 93.00 351 SER A O 1
ATOM 2796 N N . GLY A 1 352 ? -16.982 -2.752 26.589 1.00 93.50 352 GLY A N 1
ATOM 2797 C CA . GLY A 1 352 ? -16.164 -3.966 26.671 1.00 93.50 352 GLY A CA 1
ATOM 2798 C C . GLY A 1 352 ? -15.982 -4.440 28.115 1.00 93.50 352 GLY A C 1
ATOM 2799 O O . GLY A 1 352 ? -16.165 -5.620 28.410 1.00 93.50 352 GLY A O 1
ATOM 2800 N N . LEU A 1 353 ? -15.725 -3.514 29.046 1.00 95.12 353 LEU A N 1
ATOM 2801 C CA . LEU A 1 353 ? -15.624 -3.828 30.475 1.00 95.12 353 LEU A CA 1
ATOM 2802 C C . LEU A 1 353 ? -16.941 -4.354 31.055 1.00 95.12 353 LEU A C 1
ATOM 2804 O O . LEU A 1 353 ? -16.925 -5.342 31.785 1.00 95.12 353 LEU A O 1
ATOM 2808 N N . LEU A 1 354 ? -18.081 -3.740 30.718 1.00 95.19 354 LEU A N 1
ATOM 2809 C CA . LEU A 1 354 ? -19.394 -4.208 31.169 1.00 95.19 354 LEU A CA 1
ATOM 2810 C C . LEU A 1 354 ? -19.666 -5.634 30.685 1.00 95.19 354 LEU A C 1
ATOM 2812 O O . LEU A 1 354 ? -20.113 -6.470 31.470 1.00 95.19 354 LEU A O 1
ATOM 2816 N N . LEU A 1 355 ? -19.376 -5.923 29.413 1.00 94.81 355 LEU A N 1
ATOM 2817 C CA . LEU A 1 355 ? -19.526 -7.263 28.849 1.00 94.81 355 LEU A CA 1
ATOM 2818 C C . LEU A 1 355 ? -18.655 -8.277 29.601 1.00 94.81 355 LEU A C 1
ATOM 2820 O O . LEU A 1 355 ? -19.157 -9.305 30.043 1.00 94.81 355 LEU A O 1
ATOM 2824 N N . MET A 1 356 ? -17.376 -7.958 29.803 1.00 93.81 356 MET A N 1
ATOM 2825 C CA . MET A 1 356 ? -16.420 -8.836 30.480 1.00 93.81 356 MET A CA 1
ATOM 2826 C C . MET A 1 356 ? -16.813 -9.115 31.935 1.00 93.81 356 MET A C 1
ATOM 2828 O O . MET A 1 356 ? -16.871 -10.275 32.338 1.00 93.81 356 MET A O 1
ATOM 2832 N N . TYR A 1 357 ? -17.117 -8.074 32.718 1.00 94.00 357 TYR A N 1
ATOM 2833 C CA . TYR A 1 357 ? -17.467 -8.231 34.132 1.00 94.00 357 TYR A CA 1
ATOM 2834 C C . TYR A 1 357 ? -18.829 -8.894 34.339 1.00 94.00 357 TYR A C 1
ATOM 2836 O O . TYR A 1 357 ? -18.989 -9.687 35.264 1.00 94.00 357 TYR A O 1
ATOM 2844 N N . SER A 1 358 ? -19.815 -8.605 33.483 1.00 92.50 358 SER A N 1
ATOM 2845 C CA . SER A 1 358 ? -21.123 -9.265 33.571 1.00 92.50 358 SER A CA 1
ATOM 2846 C C . SER A 1 358 ? -21.044 -10.743 33.187 1.00 92.50 358 SER A C 1
ATOM 2848 O O . SER A 1 358 ? -21.648 -11.572 33.863 1.00 92.50 358 SER A O 1
ATOM 2850 N N . ALA A 1 359 ? -20.255 -11.090 32.165 1.00 91.12 359 ALA A N 1
ATOM 2851 C CA . ALA A 1 359 ? -20.055 -12.474 31.749 1.00 91.12 359 ALA A CA 1
ATOM 2852 C C . ALA A 1 359 ? -19.287 -13.300 32.793 1.00 91.12 359 ALA A C 1
ATOM 2854 O O . ALA A 1 359 ? -19.601 -14.472 32.998 1.00 91.12 359 ALA A O 1
ATOM 2855 N N . SER A 1 360 ? -18.301 -12.703 33.471 1.00 88.50 360 SER A N 1
ATOM 2856 C CA . SER A 1 360 ? -17.535 -13.377 34.527 1.00 88.50 360 SER A CA 1
ATOM 2857 C C . SER A 1 360 ? -18.221 -13.362 35.898 1.00 88.50 360 SER A C 1
ATOM 2859 O O . SER A 1 360 ? -17.799 -14.094 36.794 1.00 88.50 360 SER A O 1
ATOM 2861 N N . GLY A 1 361 ? -19.272 -12.553 36.074 1.00 86.25 361 GLY A N 1
ATOM 2862 C CA . GLY A 1 361 ? -19.925 -12.347 37.366 1.00 86.25 361 GLY A CA 1
ATOM 2863 C C . GLY A 1 361 ? -19.045 -11.602 38.377 1.00 86.25 361 GLY A C 1
ATOM 2864 O O . GLY A 1 361 ? -19.146 -11.856 39.578 1.00 86.25 361 GLY A O 1
ATOM 2865 N N . ASP A 1 362 ? -18.163 -10.713 37.912 1.00 88.75 362 ASP A N 1
ATOM 2866 C CA . ASP A 1 362 ? -17.258 -9.936 38.764 1.00 88.75 362 ASP A CA 1
ATOM 2867 C C . ASP A 1 362 ? -17.991 -8.767 39.445 1.00 88.75 362 ASP A C 1
ATOM 2869 O O . ASP A 1 362 ? -18.161 -7.679 38.887 1.00 88.75 362 ASP A O 1
ATOM 2873 N N . GLU A 1 363 ? -18.418 -9.001 40.689 1.00 88.81 363 GLU A N 1
ATOM 2874 C CA . GLU A 1 363 ? -19.120 -8.013 41.513 1.00 88.81 363 GLU A CA 1
ATOM 2875 C C . GLU A 1 363 ? -18.286 -6.740 41.745 1.00 88.81 363 GLU A C 1
ATOM 2877 O O . GLU A 1 363 ? -18.808 -5.622 41.690 1.00 88.81 363 GLU A O 1
ATOM 2882 N N . HIS A 1 364 ? -16.986 -6.897 42.009 1.00 91.50 364 HIS A N 1
ATOM 2883 C CA . HIS A 1 364 ? -16.104 -5.770 42.296 1.00 91.50 364 HIS A CA 1
ATOM 2884 C C . HIS A 1 364 ? -15.869 -4.943 41.030 1.00 91.50 364 HIS A C 1
ATOM 2886 O O . HIS A 1 364 ? -16.012 -3.719 41.060 1.00 91.50 364 HIS A O 1
ATOM 2892 N N . GLY A 1 365 ? -15.584 -5.614 39.911 1.00 92.50 365 GLY A N 1
ATOM 2893 C CA . GLY A 1 365 ? -15.414 -4.992 38.602 1.00 92.50 365 GLY A CA 1
ATOM 2894 C C . GLY A 1 365 ? -16.643 -4.193 38.162 1.00 92.50 365 GLY A C 1
ATOM 2895 O O . GLY A 1 365 ? -16.507 -3.036 37.764 1.00 92.50 365 GLY A O 1
ATOM 2896 N N . LEU A 1 366 ? -17.853 -4.750 38.311 1.00 94.19 366 LEU A N 1
ATOM 2897 C CA . LEU A 1 366 ? -19.104 -4.041 38.005 1.00 94.19 366 LEU A CA 1
ATOM 2898 C C . LEU A 1 366 ? -19.308 -2.803 38.885 1.00 94.19 366 LEU A C 1
ATOM 2900 O O . LEU A 1 366 ? -19.718 -1.754 38.379 1.00 94.19 366 LEU A O 1
ATOM 2904 N N . ARG A 1 367 ? -19.020 -2.904 40.190 1.00 94.75 367 ARG A N 1
ATOM 2905 C CA . ARG A 1 367 ? -19.182 -1.786 41.132 1.00 94.75 367 ARG A CA 1
ATOM 2906 C C . ARG A 1 367 ? -18.213 -0.653 40.806 1.00 94.75 367 ARG A C 1
ATOM 2908 O O . ARG A 1 367 ? -18.642 0.493 40.688 1.00 94.75 367 ARG A O 1
ATOM 2915 N N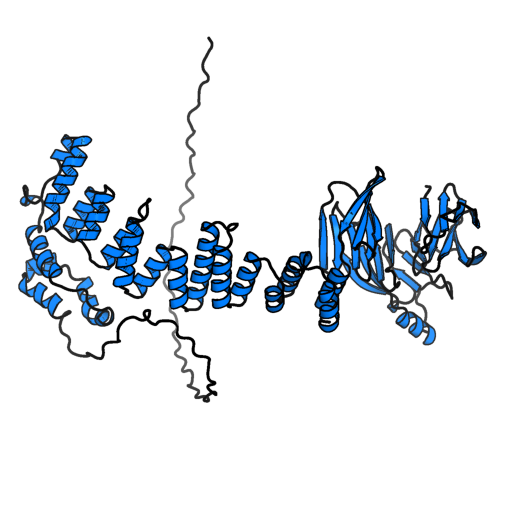 . GLN A 1 368 ? -16.943 -0.984 40.583 1.00 94.94 368 GLN A N 1
ATOM 2916 C CA . GLN A 1 368 ? -15.926 -0.019 40.174 1.00 94.94 368 GLN A CA 1
ATOM 2917 C C . GLN A 1 368 ? -16.293 0.646 38.838 1.00 94.94 368 GLN A C 1
ATOM 2919 O O . GLN A 1 368 ? -16.242 1.868 38.724 1.00 94.94 368 GLN A O 1
ATOM 2924 N N . LEU A 1 369 ? -16.737 -0.135 37.846 1.00 95.12 369 LEU A N 1
ATOM 2925 C CA . LEU A 1 369 ? -17.141 0.385 36.538 1.00 95.12 369 LEU A CA 1
ATOM 2926 C C . LEU A 1 369 ? -18.303 1.384 36.642 1.00 95.12 369 LEU A C 1
ATOM 2928 O O . LEU A 1 369 ? -18.311 2.395 35.939 1.00 95.12 369 LEU A O 1
ATOM 2932 N N . ALA A 1 370 ? -19.278 1.116 37.515 1.00 94.94 370 ALA A N 1
ATOM 2933 C CA . ALA A 1 370 ? -20.406 2.013 37.751 1.00 94.94 370 ALA A CA 1
ATOM 2934 C C . ALA A 1 370 ? -19.960 3.349 38.360 1.00 94.94 370 ALA A C 1
ATOM 2936 O O . ALA A 1 370 ? -20.404 4.413 37.924 1.00 94.94 370 ALA A O 1
ATOM 2937 N N . GLU A 1 371 ? -19.071 3.297 39.353 1.00 94.25 371 GLU A N 1
ATOM 2938 C CA . GLU A 1 371 ? -18.518 4.480 40.015 1.00 94.25 371 GLU A CA 1
ATOM 2939 C C . GLU A 1 371 ? -17.683 5.321 39.038 1.00 94.25 371 GLU A C 1
ATOM 2941 O O . GLU A 1 371 ? -17.894 6.531 38.927 1.00 94.25 371 GLU A O 1
ATOM 2946 N N . GLU A 1 372 ? -16.814 4.686 38.248 1.00 93.50 372 GLU A N 1
ATOM 2947 C CA . GLU A 1 372 ? -16.023 5.351 37.206 1.00 93.50 372 GLU A CA 1
ATOM 2948 C C . GLU A 1 372 ? -16.907 5.971 36.112 1.00 93.50 372 GLU A C 1
ATOM 2950 O O . GLU A 1 372 ? -16.665 7.100 35.681 1.00 93.50 372 GLU A O 1
ATOM 2955 N N . ALA A 1 373 ? -17.970 5.277 35.691 1.00 93.50 373 ALA A N 1
ATOM 2956 C CA . ALA A 1 373 ? -18.920 5.771 34.695 1.00 93.50 373 ALA A CA 1
ATOM 2957 C C . ALA A 1 373 ? -19.662 7.038 35.161 1.00 93.50 373 ALA A C 1
ATOM 2959 O O . ALA A 1 373 ? -19.935 7.925 34.343 1.00 93.50 373 ALA A O 1
ATOM 2960 N N . LEU A 1 374 ? -19.974 7.141 36.458 1.00 92.81 374 LEU A N 1
ATOM 2961 C CA . LEU A 1 374 ? -20.620 8.311 37.065 1.00 92.81 374 LEU A CA 1
ATOM 2962 C C . LEU A 1 374 ? -19.649 9.458 37.367 1.00 92.81 374 LEU A C 1
ATOM 2964 O O . LEU A 1 374 ? -20.082 10.609 37.417 1.00 92.81 374 LEU A O 1
ATOM 2968 N N . ALA A 1 375 ? -18.363 9.161 37.561 1.00 92.12 375 ALA A N 1
ATOM 2969 C CA . ALA A 1 375 ? -17.327 10.161 37.811 1.00 92.12 375 ALA A CA 1
ATOM 2970 C C . ALA A 1 375 ? -16.933 10.961 36.552 1.00 92.12 375 ALA A C 1
ATOM 2972 O O . ALA A 1 375 ? -16.307 12.017 36.661 1.00 92.12 375 ALA A O 1
ATOM 2973 N N . LEU A 1 376 ? -17.292 10.483 35.353 1.00 89.25 376 LEU A N 1
ATOM 2974 C CA . LEU A 1 376 ? -17.051 11.201 34.100 1.00 89.25 376 LEU A CA 1
ATOM 2975 C C . LEU A 1 376 ? -17.855 12.515 34.023 1.00 89.25 376 LEU A C 1
ATOM 2977 O O . LEU A 1 376 ? -19.017 12.530 34.432 1.00 89.25 376 LEU A O 1
ATOM 2981 N N . PRO A 1 377 ? -17.312 13.585 33.402 1.00 85.62 377 PRO A N 1
ATOM 2982 C CA . PRO A 1 377 ? -18.031 14.851 33.216 1.00 85.62 377 PRO A CA 1
ATOM 2983 C C . PRO A 1 377 ? -19.381 14.684 32.506 1.00 85.62 377 PRO A C 1
ATOM 2985 O O . PRO A 1 377 ? -20.387 15.225 32.960 1.00 85.62 377 PRO A O 1
ATOM 2988 N N . ASP A 1 378 ? -19.410 13.868 31.448 1.00 84.94 378 ASP A N 1
ATOM 2989 C CA . ASP A 1 378 ? -20.613 13.614 30.645 1.00 84.94 378 ASP A CA 1
ATOM 2990 C C . ASP A 1 378 ? -21.521 12.517 31.227 1.00 84.94 378 ASP A C 1
ATOM 2992 O O . ASP A 1 378 ? -22.576 12.255 30.661 1.00 84.94 378 ASP A O 1
ATOM 2996 N N . LYS A 1 379 ? -21.120 11.876 32.340 1.00 87.62 379 LYS A N 1
ATOM 2997 C CA . LYS A 1 379 ? -21.798 10.768 33.046 1.00 87.62 379 LYS A CA 1
ATOM 2998 C C . LYS A 1 379 ? -22.371 9.669 32.141 1.00 87.62 379 LYS A C 1
ATOM 3000 O O . LYS A 1 379 ? -23.422 9.803 31.516 1.00 87.62 379 LYS A O 1
ATOM 3005 N N . ARG A 1 380 ? -21.781 8.473 32.174 1.00 92.19 380 ARG A N 1
ATOM 3006 C CA . ARG A 1 380 ? -22.327 7.301 31.461 1.00 92.19 380 ARG A CA 1
ATOM 3007 C C . ARG A 1 380 ? -23.414 6.593 32.279 1.00 92.19 380 ARG A C 1
ATOM 3009 O O . ARG A 1 380 ? -23.240 5.457 32.713 1.00 92.19 380 ARG A O 1
ATOM 3016 N N . ASN A 1 381 ? -24.559 7.258 32.445 1.00 92.69 381 ASN A N 1
ATOM 3017 C CA . ASN A 1 381 ? -25.674 6.781 33.277 1.00 92.69 381 ASN A CA 1
ATOM 3018 C C . ASN A 1 381 ? -26.180 5.387 32.878 1.00 92.69 381 ASN A C 1
ATOM 3020 O O . ASN A 1 381 ? -26.468 4.585 33.756 1.00 92.69 381 ASN A O 1
ATOM 3024 N N . ASN A 1 382 ? -26.247 5.068 31.580 1.00 93.75 382 ASN A N 1
ATOM 3025 C CA . ASN A 1 382 ? -26.727 3.760 31.112 1.00 93.75 382 ASN A CA 1
ATOM 3026 C C . ASN A 1 382 ? -25.837 2.605 31.597 1.00 93.75 382 ASN A C 1
ATOM 3028 O O . ASN A 1 382 ? -26.353 1.580 32.031 1.00 93.75 382 ASN A O 1
ATOM 3032 N N . VAL A 1 383 ? -24.511 2.782 31.550 1.00 94.31 383 VAL A N 1
ATOM 3033 C CA . VAL A 1 383 ? -23.554 1.767 32.020 1.00 94.31 383 VAL A CA 1
ATOM 3034 C C . VAL A 1 383 ? -23.675 1.609 33.531 1.00 94.31 383 VAL A C 1
ATOM 3036 O O . VAL A 1 383 ? -23.834 0.494 34.014 1.00 94.31 383 VAL A O 1
ATOM 3039 N N . ALA A 1 384 ? -23.676 2.722 34.271 1.00 94.88 384 ALA A N 1
ATOM 3040 C CA . ALA A 1 384 ? -23.806 2.693 35.725 1.00 94.88 384 ALA A CA 1
ATOM 3041 C C . ALA A 1 384 ? -25.125 2.049 36.183 1.00 94.88 384 ALA A C 1
ATOM 3043 O O . ALA A 1 384 ? -25.122 1.229 37.097 1.00 94.88 384 ALA A O 1
ATOM 3044 N N . LEU A 1 385 ? -26.238 2.373 35.513 1.00 94.94 385 LEU A N 1
ATOM 3045 C CA . LEU A 1 385 ? -27.552 1.789 35.777 1.00 94.94 385 LEU A CA 1
ATOM 3046 C C . LEU A 1 385 ? -27.536 0.270 35.572 1.00 94.94 385 LEU A C 1
ATOM 3048 O O . LEU A 1 385 ? -28.005 -0.457 36.440 1.00 94.94 385 LEU A O 1
ATOM 3052 N N . LEU A 1 386 ? -26.982 -0.212 34.453 1.00 95.19 386 LEU A N 1
ATOM 3053 C CA . LEU A 1 386 ? -26.883 -1.646 34.172 1.00 95.19 386 LEU A CA 1
ATOM 3054 C C . LEU A 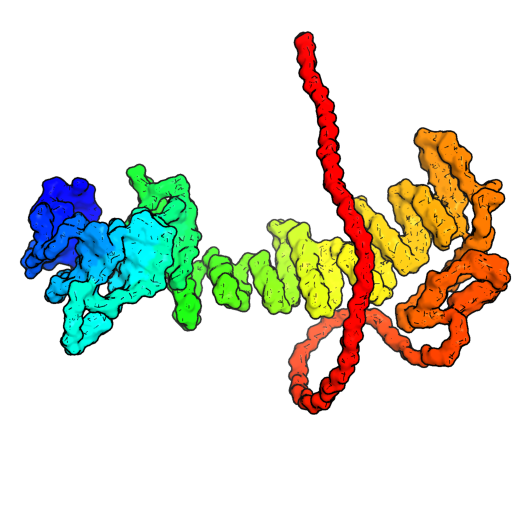1 386 ? -25.995 -2.365 35.191 1.00 95.19 386 LEU A C 1
ATOM 3056 O O . LEU A 1 386 ? -26.382 -3.423 35.678 1.00 95.19 386 LEU A O 1
ATOM 3060 N N . CYS A 1 387 ? -24.854 -1.782 35.567 1.00 95.31 387 CYS A N 1
ATOM 3061 C CA . CYS A 1 387 ? -24.001 -2.343 36.612 1.00 95.31 387 CYS A CA 1
ATOM 3062 C C . CYS A 1 387 ? -24.750 -2.480 37.943 1.00 95.31 387 CYS A C 1
ATOM 3064 O O . CYS A 1 387 ? -24.775 -3.565 38.516 1.00 95.31 387 CYS A O 1
ATOM 3066 N N . TYR A 1 388 ? -25.387 -1.411 38.434 1.00 94.56 388 TYR A N 1
ATOM 3067 C CA . TYR A 1 388 ? -26.117 -1.465 39.705 1.00 94.56 388 TYR A CA 1
ATOM 3068 C C . TYR A 1 388 ? -27.334 -2.388 39.651 1.00 94.56 388 TYR A C 1
ATOM 3070 O O . TYR A 1 388 ? -27.610 -3.081 40.630 1.00 94.56 388 TYR A O 1
ATOM 3078 N N . LEU A 1 389 ? -28.003 -2.476 38.500 1.00 92.25 389 LEU A N 1
ATOM 3079 C CA . LEU A 1 389 ? -29.089 -3.424 38.282 1.00 92.25 389 LEU A CA 1
ATOM 3080 C C . LEU A 1 389 ? -28.602 -4.876 38.387 1.00 92.25 389 LEU A C 1
ATOM 3082 O O . LEU A 1 389 ? -29.217 -5.668 39.097 1.00 92.25 389 LEU A O 1
ATOM 3086 N N . LEU A 1 390 ? -27.483 -5.214 37.736 1.00 90.75 390 LEU A N 1
ATOM 3087 C CA . LEU A 1 390 ? -26.867 -6.547 37.810 1.00 90.75 390 LEU A CA 1
ATOM 3088 C C . LEU A 1 390 ? -26.382 -6.881 39.228 1.00 90.75 390 LEU A C 1
ATOM 3090 O O . LEU A 1 390 ? -26.480 -8.026 39.663 1.00 90.75 390 LEU A O 1
ATOM 3094 N N . LEU A 1 391 ? -25.917 -5.874 39.971 1.00 89.62 391 LEU A N 1
ATOM 3095 C CA . LEU A 1 391 ? -25.539 -5.990 41.383 1.00 89.62 391 LEU A CA 1
ATOM 3096 C C . LEU A 1 391 ? -26.741 -6.032 42.339 1.00 89.62 391 LEU A C 1
ATOM 3098 O O . LEU A 1 391 ? -26.551 -6.229 43.540 1.00 89.62 391 LEU A O 1
ATOM 3102 N N . ARG A 1 392 ? -27.968 -5.835 41.831 1.00 88.69 392 ARG A N 1
ATOM 3103 C CA . ARG A 1 392 ? -29.205 -5.695 42.618 1.00 88.69 392 ARG A CA 1
ATOM 3104 C C . ARG A 1 392 ? -29.141 -4.550 43.645 1.00 88.69 392 ARG A C 1
ATOM 3106 O O . ARG A 1 392 ? -29.850 -4.559 44.650 1.00 88.69 392 ARG A O 1
ATOM 3113 N N . ASP A 1 393 ? -28.321 -3.537 43.381 1.00 90.38 393 ASP A N 1
ATOM 3114 C CA . ASP A 1 393 ? -28.208 -2.335 44.206 1.00 90.38 393 ASP A CA 1
ATOM 3115 C C . ASP A 1 393 ? -29.321 -1.351 43.823 1.00 90.38 393 ASP A C 1
ATOM 3117 O O . ASP A 1 393 ? -29.164 -0.459 42.982 1.00 90.38 393 ASP A O 1
ATOM 3121 N N . THR A 1 394 ? -30.505 -1.579 44.391 1.00 90.75 394 THR A N 1
ATOM 3122 C CA . THR A 1 394 ? -31.716 -0.807 44.078 1.00 90.75 394 THR A CA 1
ATOM 3123 C C . THR A 1 394 ? -31.604 0.653 44.510 1.00 90.75 394 THR A C 1
ATOM 3125 O O . THR A 1 394 ? -32.083 1.530 43.791 1.00 90.75 394 THR A O 1
ATOM 3128 N N . GLU A 1 395 ? -30.926 0.930 45.626 1.00 91.06 395 GLU A N 1
ATOM 3129 C CA . GLU A 1 395 ? -30.725 2.285 46.144 1.00 91.06 395 GLU A CA 1
ATOM 3130 C C . GLU A 1 395 ? -29.872 3.116 45.184 1.00 91.06 395 GLU A C 1
ATOM 3132 O O . GLU A 1 395 ? -30.321 4.165 44.717 1.00 91.06 395 GLU A O 1
ATOM 3137 N N . ARG A 1 396 ? -28.688 2.621 44.792 1.00 92.81 396 ARG A N 1
ATOM 3138 C CA . ARG A 1 396 ? -27.831 3.340 43.837 1.00 92.81 396 ARG A CA 1
ATOM 3139 C C . ARG A 1 396 ? -28.457 3.420 42.446 1.00 92.81 396 ARG A C 1
ATOM 3141 O O . ARG A 1 396 ? -28.323 4.441 41.774 1.00 92.81 396 ARG A O 1
ATOM 3148 N N . THR A 1 397 ? -29.191 2.391 42.016 1.00 93.94 397 THR A N 1
ATOM 3149 C CA . THR A 1 397 ? -29.946 2.428 40.747 1.00 93.94 397 THR A CA 1
ATOM 3150 C C . THR A 1 397 ? -30.964 3.574 40.745 1.00 93.94 397 THR A C 1
ATOM 3152 O O . THR A 1 397 ? -31.049 4.331 39.773 1.00 93.94 397 THR A O 1
ATOM 3155 N N . LEU A 1 398 ? -31.698 3.757 41.849 1.00 93.62 398 LEU A N 1
ATOM 3156 C CA . LEU A 1 398 ? -32.613 4.885 42.016 1.00 93.62 398 LEU A CA 1
ATOM 3157 C C . LEU A 1 398 ? -31.879 6.223 42.006 1.00 93.62 398 LEU A C 1
ATOM 3159 O O . LEU A 1 398 ? -32.323 7.145 41.324 1.00 93.62 398 LEU A O 1
ATOM 3163 N N . GLU A 1 399 ? -30.760 6.341 42.719 1.00 93.69 399 GLU A N 1
ATOM 3164 C CA . GLU A 1 399 ? -29.958 7.566 42.723 1.00 93.69 399 GLU A CA 1
ATOM 3165 C C . GLU A 1 399 ? -29.511 7.960 41.313 1.00 93.69 399 GLU A C 1
ATOM 3167 O O . GLU A 1 399 ? -29.602 9.134 40.953 1.00 93.69 399 GLU A O 1
ATOM 3172 N N . VAL A 1 400 ? -29.097 6.998 40.480 1.00 94.12 400 VAL A N 1
ATOM 3173 C CA . VAL A 1 400 ? -28.746 7.255 39.073 1.00 94.12 400 VAL A CA 1
ATOM 3174 C C . VAL A 1 400 ? -29.942 7.817 38.298 1.00 94.12 400 VAL A C 1
ATOM 3176 O O . VAL A 1 400 ? -29.789 8.820 37.599 1.00 94.12 400 VAL A O 1
ATOM 3179 N N . LEU A 1 401 ? -31.138 7.235 38.442 1.00 94.12 401 LEU A N 1
ATOM 3180 C CA . LEU A 1 401 ? -32.347 7.709 37.752 1.00 94.12 401 LEU A CA 1
ATOM 3181 C C . LEU A 1 401 ? -32.792 9.098 38.231 1.00 94.12 401 LEU A C 1
ATOM 3183 O O . LEU A 1 401 ? -33.138 9.948 37.407 1.00 94.12 401 LEU A O 1
ATOM 3187 N N . ILE A 1 402 ? -32.746 9.349 39.542 1.00 93.31 402 ILE A N 1
ATOM 3188 C CA . ILE A 1 402 ? -33.072 10.651 40.140 1.00 93.31 402 ILE A CA 1
ATOM 3189 C C . ILE A 1 402 ? -32.089 11.713 39.640 1.00 93.31 402 ILE A C 1
ATOM 3191 O O . ILE A 1 402 ? -32.509 12.767 39.164 1.00 93.31 402 ILE A O 1
ATOM 3195 N N . ASN A 1 403 ? -30.786 11.426 39.694 1.00 91.81 403 ASN A N 1
ATOM 3196 C CA . ASN A 1 403 ? -29.734 12.350 39.265 1.00 91.81 403 ASN A CA 1
ATOM 3197 C C . ASN A 1 403 ? -29.757 12.612 37.751 1.00 91.81 403 ASN A C 1
ATOM 3199 O O . ASN A 1 403 ? -29.327 13.677 37.311 1.00 91.81 403 ASN A O 1
ATOM 3203 N N . ALA A 1 404 ? -30.267 11.666 36.959 1.00 91.56 404 ALA A N 1
ATOM 3204 C CA . ALA A 1 404 ? -30.518 11.835 35.530 1.00 91.56 404 ALA A CA 1
ATOM 3205 C C . ALA A 1 404 ? -31.831 12.587 35.220 1.00 91.56 404 ALA A C 1
ATOM 3207 O O . ALA A 1 404 ? -32.151 12.787 34.051 1.00 91.56 404 ALA A O 1
ATOM 3208 N N . GLY A 1 405 ? -32.611 12.980 36.236 1.00 91.38 405 GLY A N 1
ATOM 3209 C CA . GLY A 1 405 ? -33.894 13.670 36.073 1.00 91.38 405 GLY A CA 1
ATOM 3210 C C . GLY A 1 405 ? -35.042 12.772 35.595 1.00 91.38 405 GLY A C 1
ATOM 3211 O O . GLY A 1 405 ? -36.098 13.271 35.216 1.00 91.38 405 GLY A O 1
ATOM 3212 N N . ARG A 1 406 ? -34.877 11.443 35.615 1.00 93.50 406 ARG A N 1
ATOM 3213 C CA . ARG A 1 406 ? -35.869 10.469 35.123 1.00 93.50 406 ARG A CA 1
ATOM 3214 C C . ARG A 1 406 ? -36.795 9.995 36.246 1.00 93.50 406 ARG A C 1
ATOM 3216 O O . ARG A 1 406 ? -36.913 8.804 36.524 1.00 93.50 406 ARG A O 1
ATOM 3223 N N . LEU A 1 407 ? -37.462 10.944 36.905 1.00 93.38 407 LEU A N 1
ATOM 3224 C CA . LEU A 1 407 ? -38.319 10.693 38.074 1.00 93.38 407 LEU A CA 1
ATOM 3225 C C . LEU A 1 407 ? -39.491 9.717 37.831 1.00 93.38 407 LEU A C 1
ATOM 3227 O O . LEU A 1 407 ? -39.711 8.871 38.699 1.00 93.38 407 LEU A O 1
ATOM 3231 N N . PRO A 1 408 ? -40.218 9.754 36.690 1.00 92.62 408 PRO A N 1
ATOM 3232 C CA . PRO A 1 408 ? -41.283 8.781 36.430 1.00 92.62 408 PRO A CA 1
ATOM 3233 C C . PRO A 1 408 ? -40.755 7.343 36.426 1.00 92.62 408 PRO A C 1
ATOM 3235 O O . PRO A 1 408 ? -41.351 6.444 37.010 1.00 92.62 408 PRO A O 1
ATOM 3238 N N . GLU A 1 409 ? -39.601 7.128 35.804 1.00 94.12 409 GLU A N 1
ATOM 3239 C CA . GLU A 1 409 ? -38.985 5.807 35.696 1.00 94.12 409 GLU A CA 1
ATOM 3240 C C . GLU A 1 409 ? -38.376 5.348 37.006 1.00 94.12 409 GLU A C 1
ATOM 3242 O O . GLU A 1 409 ? -38.488 4.172 37.332 1.00 94.12 409 GLU A O 1
ATOM 3247 N N . ALA A 1 410 ? -37.813 6.269 37.793 1.00 94.12 410 ALA A N 1
ATOM 3248 C CA . ALA A 1 410 ? -37.425 5.983 39.168 1.00 94.12 410 ALA A CA 1
ATOM 3249 C C . ALA A 1 410 ? -38.635 5.499 39.985 1.00 94.12 410 ALA A C 1
ATOM 3251 O O . ALA A 1 410 ? -38.530 4.506 40.699 1.00 94.12 410 ALA A O 1
ATOM 3252 N N . ALA A 1 411 ? -39.803 6.139 39.843 1.00 92.25 411 ALA A N 1
ATOM 3253 C CA . ALA A 1 411 ? -41.026 5.726 40.533 1.00 92.25 411 ALA A CA 1
ATOM 3254 C C . ALA A 1 411 ? -41.530 4.346 40.068 1.00 92.25 411 ALA A C 1
ATOM 3256 O O . ALA A 1 411 ? -41.918 3.529 40.904 1.00 92.25 411 ALA A O 1
ATOM 3257 N N . PHE A 1 412 ? -41.483 4.050 38.764 1.00 92.12 412 PHE A N 1
ATOM 3258 C CA . PHE A 1 412 ? -41.811 2.715 38.244 1.00 92.12 412 PHE A CA 1
ATOM 3259 C C . PHE A 1 412 ? -40.818 1.648 38.714 1.00 92.12 412 PHE A C 1
ATOM 3261 O O . PHE A 1 412 ? -41.238 0.576 39.143 1.00 92.12 412 PHE A O 1
ATOM 3268 N N . PHE A 1 413 ? -39.519 1.947 38.687 1.00 93.25 413 PHE A N 1
ATOM 3269 C CA . PHE A 1 413 ? -38.481 1.057 39.194 1.00 93.25 413 PHE A CA 1
ATOM 3270 C C . PHE A 1 413 ? -38.688 0.765 40.683 1.00 93.25 413 PHE A C 1
ATOM 3272 O O . PHE A 1 413 ? -38.689 -0.396 41.087 1.00 93.25 413 PHE A O 1
ATOM 3279 N N . ALA A 1 414 ? -38.950 1.799 41.489 1.00 92.19 414 ALA A N 1
ATOM 3280 C CA . ALA A 1 414 ? -39.249 1.636 42.905 1.00 92.19 414 ALA A CA 1
ATOM 3281 C C . ALA A 1 414 ? -40.501 0.796 43.134 1.00 92.19 414 ALA A C 1
ATOM 3283 O O . ALA A 1 414 ? -40.473 -0.122 43.942 1.00 92.19 414 ALA A O 1
ATOM 3284 N N . ARG A 1 415 ? -41.577 1.030 42.378 1.00 89.62 415 ARG A N 1
ATOM 3285 C CA . ARG A 1 415 ? -42.806 0.237 42.504 1.00 89.62 415 ARG A CA 1
ATOM 3286 C C . ARG A 1 415 ? -42.562 -1.260 42.307 1.00 89.62 415 ARG A C 1
ATOM 3288 O O . ARG A 1 415 ? -43.244 -2.054 42.946 1.00 89.62 415 ARG A O 1
ATOM 3295 N N . THR A 1 416 ? -41.615 -1.629 41.450 1.00 88.38 416 THR A N 1
ATOM 3296 C CA . THR A 1 416 ? -41.290 -3.029 41.163 1.00 88.38 416 THR A CA 1
ATOM 3297 C C . THR A 1 416 ? -40.267 -3.612 42.140 1.00 88.38 416 THR A C 1
ATOM 3299 O O . THR A 1 416 ? -40.460 -4.725 42.618 1.00 88.38 416 THR A O 1
ATOM 3302 N N . TYR A 1 417 ? -39.185 -2.886 42.445 1.00 87.00 417 TYR A N 1
ATOM 3303 C CA . TYR A 1 417 ? -38.006 -3.453 43.118 1.00 87.00 417 TYR A CA 1
ATOM 3304 C C . TYR A 1 417 ? -37.746 -2.919 44.534 1.00 87.00 417 TYR A C 1
ATOM 3306 O O . TYR A 1 417 ? -37.071 -3.589 45.311 1.00 87.00 417 TYR A O 1
ATOM 3314 N N . CYS A 1 418 ? -38.258 -1.735 44.879 1.00 90.38 418 CYS A N 1
ATOM 3315 C CA . CYS A 1 418 ? -38.160 -1.149 46.225 1.00 90.38 418 CYS A CA 1
ATOM 3316 C C . CYS A 1 418 ? -39.405 -0.299 46.577 1.00 90.38 418 CYS A C 1
ATOM 3318 O O . CYS A 1 418 ? -39.332 0.937 46.649 1.00 90.38 418 CYS A O 1
ATOM 3320 N N . PRO A 1 419 ? -40.584 -0.940 46.758 1.00 89.44 419 PRO A N 1
ATOM 3321 C CA . PRO A 1 419 ? -41.868 -0.263 46.963 1.00 89.44 419 PRO A CA 1
ATOM 3322 C C . PRO A 1 419 ? -41.877 0.755 48.110 1.00 89.44 419 PRO A C 1
ATOM 3324 O O . PRO A 1 419 ? -42.613 1.742 48.051 1.00 89.44 419 PRO A O 1
ATOM 3327 N N . SER A 1 420 ? -41.040 0.564 49.133 1.00 90.19 420 SER A N 1
ATOM 3328 C CA . SER A 1 420 ? -40.860 1.500 50.246 1.00 90.19 420 SER A CA 1
ATOM 3329 C C . SER A 1 420 ? -40.474 2.924 49.816 1.00 90.19 420 SER A C 1
ATOM 3331 O O . SER A 1 420 ? -40.854 3.883 50.490 1.00 90.19 420 SER A O 1
ATOM 3333 N N . GLN A 1 421 ? -39.773 3.087 48.688 1.00 90.19 421 GLN A N 1
ATOM 3334 C CA . GLN A 1 421 ? -39.300 4.385 48.190 1.00 90.19 421 GLN A CA 1
ATOM 3335 C C . GLN A 1 421 ? -40.313 5.105 47.286 1.00 90.19 421 GLN A C 1
ATOM 3337 O O . GLN A 1 421 ? -40.115 6.278 46.955 1.00 90.19 421 GLN A O 1
ATOM 3342 N N . VAL A 1 422 ? -41.414 4.448 46.895 1.00 90.69 422 VAL A N 1
ATOM 3343 C CA . VAL A 1 422 ? -42.374 4.992 45.916 1.00 90.69 422 VAL A CA 1
ATOM 3344 C C . VAL A 1 422 ? -42.985 6.308 46.382 1.00 90.69 422 VAL A C 1
ATOM 3346 O O . VAL A 1 422 ? -42.999 7.258 45.606 1.00 90.69 422 VAL A O 1
ATOM 3349 N N . GLY A 1 423 ? -43.426 6.408 47.640 1.00 88.44 423 GLY A N 1
ATOM 3350 C CA . GLY A 1 423 ? -44.030 7.644 48.161 1.00 88.44 423 GLY A CA 1
ATOM 3351 C C . GLY A 1 423 ? -43.075 8.841 48.064 1.00 88.44 423 GLY A C 1
ATOM 3352 O O . GLY A 1 423 ? -43.421 9.888 47.518 1.00 88.44 423 GLY A O 1
ATOM 3353 N N . LYS A 1 424 ? -41.811 8.658 48.474 1.00 90.50 424 LYS A N 1
ATOM 3354 C CA . LYS A 1 424 ? -40.759 9.685 48.355 1.00 90.50 424 LYS A CA 1
ATOM 3355 C C . LYS A 1 424 ? -40.546 10.114 46.898 1.00 90.50 424 LYS A C 1
ATOM 3357 O O . LYS A 1 424 ? -40.416 11.304 46.614 1.00 90.50 424 LYS A O 1
ATOM 3362 N N . LEU A 1 425 ? -40.511 9.161 45.969 1.00 91.38 425 LEU A N 1
ATOM 3363 C CA . LEU A 1 425 ? -40.280 9.425 44.546 1.00 91.38 425 LEU A CA 1
ATOM 3364 C C . LEU A 1 425 ? -41.469 10.097 43.866 1.00 91.38 425 LEU A C 1
ATOM 3366 O O . LEU A 1 425 ? -41.268 11.019 43.081 1.00 91.38 425 LEU A O 1
ATOM 3370 N N . VAL A 1 426 ? -42.696 9.692 44.194 1.00 90.81 426 VAL A N 1
ATOM 3371 C CA . VAL A 1 426 ? -43.918 10.341 43.704 1.00 90.81 426 VAL A CA 1
ATOM 3372 C C . VAL A 1 426 ? -43.975 11.784 44.200 1.00 90.81 426 VAL A C 1
ATOM 3374 O O . VAL A 1 426 ? -44.316 12.672 43.425 1.00 90.81 426 VAL A O 1
ATOM 3377 N N . GLN A 1 427 ? -43.565 12.061 45.440 1.00 90.25 427 GLN A N 1
ATOM 3378 C CA . GLN A 1 427 ? -43.460 13.434 45.941 1.00 90.25 427 GLN A CA 1
ATOM 3379 C C . GLN A 1 427 ? -42.419 14.261 45.178 1.00 90.25 427 GLN A C 1
ATOM 3381 O O . GLN A 1 427 ? -42.718 15.384 44.774 1.00 90.25 427 GLN A O 1
ATOM 3386 N N . LEU A 1 428 ? -41.223 13.715 44.932 1.00 91.56 428 LEU A N 1
ATOM 3387 C CA . LEU A 1 428 ? -40.202 14.381 44.111 1.00 91.56 428 LEU A CA 1
ATOM 3388 C C . LEU A 1 428 ? -40.708 14.632 42.684 1.00 91.56 428 LEU A C 1
ATOM 3390 O O . LEU A 1 428 ? -40.535 15.724 42.145 1.00 91.56 428 LEU A O 1
ATOM 3394 N N . TRP A 1 429 ? -41.396 13.653 42.096 1.00 92.38 429 TRP A N 1
ATOM 3395 C CA . TRP A 1 429 ? -41.993 13.763 40.770 1.00 92.38 429 TRP A CA 1
ATOM 3396 C C . TRP A 1 429 ? -43.096 14.829 40.717 1.00 92.38 429 TRP A C 1
ATOM 3398 O O . TRP A 1 429 ? -43.096 15.665 39.814 1.00 92.38 429 TRP A O 1
ATOM 3408 N N . LYS A 1 430 ? -43.983 14.880 41.719 1.00 90.50 430 LYS A N 1
ATOM 3409 C CA . LYS A 1 430 ? -44.988 15.943 41.878 1.00 90.50 430 LYS A CA 1
ATOM 3410 C C . LYS A 1 430 ? -44.341 17.321 41.986 1.00 90.50 430 LYS A C 1
ATOM 3412 O O . LYS A 1 430 ? -44.816 18.265 41.361 1.00 90.50 430 LYS A O 1
ATOM 3417 N N . GLN A 1 431 ? -43.275 17.460 42.777 1.00 90.81 431 GLN A N 1
ATOM 3418 C CA . GLN A 1 431 ? -42.560 18.731 42.940 1.00 90.81 431 GLN A CA 1
ATOM 3419 C C . GLN A 1 431 ? -41.951 19.220 41.625 1.00 90.81 431 GLN A C 1
ATOM 3421 O O . GLN A 1 431 ? -42.017 20.415 41.336 1.00 90.81 431 GLN A O 1
ATOM 3426 N N . ASP A 1 432 ? -41.396 18.313 40.825 1.00 89.50 432 ASP A N 1
ATOM 3427 C CA . ASP A 1 432 ? -40.825 18.667 39.530 1.00 89.50 432 ASP A CA 1
ATOM 3428 C C . ASP A 1 432 ? -41.910 19.010 38.496 1.00 89.50 432 ASP A C 1
ATOM 3430 O O . ASP A 1 432 ? -41.868 20.080 37.889 1.00 89.50 432 ASP A O 1
ATOM 3434 N N . LEU A 1 433 ? -42.965 18.191 38.388 1.00 90.00 433 LEU A N 1
ATOM 3435 C CA . LEU A 1 433 ? -44.109 18.468 37.510 1.00 90.00 433 LEU A CA 1
ATOM 3436 C C . LEU A 1 433 ? -44.838 19.759 37.870 1.00 90.00 433 LEU A C 1
ATOM 3438 O O . LEU A 1 433 ? -45.311 20.450 36.973 1.00 90.00 433 LEU A O 1
ATOM 3442 N N . ASN A 1 434 ? -44.904 20.122 39.152 1.00 90.81 434 ASN A N 1
ATOM 3443 C CA . ASN A 1 434 ? -45.512 21.375 39.599 1.00 90.81 434 ASN A CA 1
ATOM 3444 C C . ASN A 1 434 ? -44.853 22.618 38.984 1.00 90.81 434 ASN A C 1
ATOM 3446 O O . ASN A 1 434 ? -45.502 23.658 38.887 1.00 90.81 434 ASN A O 1
ATOM 3450 N N . ARG A 1 435 ? -43.593 22.524 38.537 1.00 89.62 435 ARG A N 1
ATOM 3451 C CA . ARG A 1 435 ? -42.910 23.605 37.809 1.00 89.62 435 ARG A CA 1
ATOM 3452 C C . ARG A 1 435 ? -43.462 23.799 36.397 1.00 89.62 435 ARG A C 1
ATOM 3454 O O . ARG A 1 435 ? -43.384 24.902 35.869 1.00 89.62 435 ARG A O 1
ATOM 3461 N N . VAL A 1 436 ? -43.998 22.737 35.795 1.00 89.06 436 VAL A N 1
ATOM 3462 C CA . VAL A 1 436 ? -44.481 22.716 34.408 1.00 89.06 436 VAL A CA 1
ATOM 3463 C C . VAL A 1 436 ? -46.006 22.800 34.353 1.00 89.06 436 VAL A C 1
ATOM 3465 O O . VAL A 1 436 ? -46.554 23.650 33.657 1.00 89.06 436 VAL A O 1
ATOM 3468 N N . ASN A 1 437 ? -46.712 21.929 35.081 1.00 88.56 437 ASN A N 1
ATOM 3469 C CA . ASN A 1 437 ? -48.169 21.872 35.111 1.00 88.56 437 ASN A CA 1
ATOM 3470 C C . ASN A 1 437 ? -48.698 21.306 36.439 1.00 88.56 437 ASN A C 1
ATOM 3472 O O . ASN A 1 437 ? -48.634 20.105 36.708 1.00 88.56 437 ASN A O 1
ATOM 3476 N N . LYS A 1 438 ? -49.322 22.186 37.225 1.00 85.88 438 LYS A N 1
ATOM 3477 C CA . LYS A 1 438 ? -49.916 21.858 38.524 1.00 85.88 438 LYS A CA 1
ATOM 3478 C C . LYS A 1 438 ? -51.049 20.825 38.440 1.00 85.88 438 LYS A C 1
ATOM 3480 O O . LYS A 1 438 ? -51.121 19.928 39.267 1.00 85.88 438 LYS A O 1
ATOM 3485 N N . SER A 1 439 ? -51.885 20.889 37.401 1.00 85.31 439 SER A N 1
ATOM 3486 C CA . SER A 1 439 ? -53.007 19.952 37.233 1.00 85.31 439 SER A CA 1
ATOM 3487 C C . SER A 1 439 ? -52.537 18.512 37.005 1.00 85.31 439 SER A C 1
ATOM 3489 O O . SER A 1 439 ? -53.200 17.574 37.445 1.00 85.31 439 SER A O 1
ATOM 3491 N N . LEU A 1 440 ? -51.411 18.327 36.309 1.00 85.06 440 LEU A N 1
ATOM 3492 C CA . LEU A 1 440 ? -50.831 17.001 36.080 1.00 85.06 440 LEU A CA 1
ATOM 3493 C C . LEU A 1 440 ? -50.135 16.469 37.334 1.00 85.06 440 LEU A C 1
ATOM 3495 O O . LEU A 1 440 ? -50.241 15.281 37.624 1.00 85.06 440 LEU A O 1
ATOM 3499 N N . ALA A 1 441 ? -49.475 17.339 38.102 1.00 84.19 441 ALA A N 1
ATOM 3500 C CA . ALA A 1 441 ? -48.875 16.962 39.379 1.00 84.19 441 ALA A CA 1
ATOM 3501 C C . ALA A 1 441 ? -49.932 16.479 40.390 1.00 84.19 441 ALA A C 1
ATOM 3503 O O . ALA A 1 441 ? -49.746 15.439 41.022 1.00 84.19 441 ALA A O 1
ATOM 3504 N N . ASP A 1 442 ? -51.068 17.176 40.486 1.00 83.44 442 ASP A N 1
ATOM 3505 C CA . ASP A 1 442 ? -52.178 16.804 41.376 1.00 83.44 442 ASP A CA 1
ATOM 3506 C C . ASP A 1 442 ? -52.865 15.487 40.956 1.00 83.44 442 ASP A C 1
ATOM 3508 O O . ASP A 1 442 ? -53.496 14.827 41.777 1.00 83.44 442 ASP A O 1
ATOM 3512 N N . SER A 1 443 ? -52.704 15.066 39.695 1.00 86.31 443 SER A N 1
ATOM 3513 C CA . SER A 1 443 ? -53.260 13.807 39.173 1.00 86.31 443 SER A CA 1
ATOM 3514 C C . SER A 1 443 ? -52.443 12.565 39.559 1.00 86.31 443 SER A C 1
ATOM 3516 O O . SER A 1 443 ? -52.914 11.442 39.382 1.00 86.31 443 SER A O 1
ATOM 3518 N N . LEU A 1 444 ? -51.218 12.729 40.070 1.00 85.50 444 LEU A N 1
ATOM 3519 C CA . LEU A 1 444 ? -50.402 11.604 40.525 1.00 85.50 444 LEU A CA 1
ATOM 3520 C C . LEU A 1 444 ? -50.898 11.107 41.888 1.00 85.50 444 LEU A C 1
ATOM 3522 O O . LEU A 1 444 ? -50.827 11.820 42.888 1.00 85.50 444 LEU A O 1
ATOM 3526 N N . ALA A 1 445 ? -51.364 9.864 41.957 1.00 84.06 445 ALA A N 1
ATOM 3527 C CA . ALA A 1 445 ? -51.744 9.243 43.222 1.00 84.06 445 ALA A CA 1
ATOM 3528 C C . ALA A 1 445 ? -50.501 8.717 43.963 1.00 84.06 445 ALA A C 1
ATOM 3530 O O . ALA A 1 445 ? -49.655 8.050 43.367 1.00 84.06 445 ALA A O 1
ATOM 3531 N N . ASP A 1 446 ? -50.393 9.015 45.261 1.00 82.56 446 ASP A N 1
ATOM 3532 C CA . ASP A 1 446 ? -49.399 8.404 46.151 1.00 82.56 446 ASP A CA 1
ATOM 3533 C C . ASP A 1 446 ? -50.013 7.135 46.770 1.00 82.56 446 ASP A C 1
ATOM 3535 O O . ASP A 1 446 ? -51.094 7.230 47.363 1.00 82.56 446 ASP A O 1
ATOM 3539 N N . PRO A 1 447 ? -49.361 5.961 46.674 1.00 80.94 447 PRO A N 1
ATOM 3540 C CA . PRO A 1 447 ? -49.828 4.737 47.328 1.00 80.94 447 PRO A CA 1
ATOM 3541 C C . PRO A 1 447 ? -50.027 4.865 48.844 1.00 80.94 447 PRO A C 1
ATOM 3543 O O . PRO A 1 447 ? -50.779 4.093 49.427 1.00 80.94 447 PRO A O 1
ATOM 3546 N N . SER A 1 448 ? -49.361 5.830 49.484 1.00 76.38 448 SER A N 1
ATOM 3547 C CA . SER A 1 448 ? -49.483 6.105 50.921 1.00 76.38 448 SER A CA 1
ATOM 3548 C C . SER A 1 448 ? -50.773 6.851 51.281 1.00 76.38 448 SER A C 1
ATOM 3550 O O . SER A 1 448 ? -51.224 6.775 52.420 1.00 76.38 448 SER A O 1
ATOM 3552 N N . GLU A 1 449 ? -51.345 7.597 50.331 1.00 79.38 449 GLU A N 1
ATOM 3553 C CA . GLU A 1 449 ? -52.569 8.394 50.509 1.00 79.38 449 GLU A CA 1
ATOM 3554 C C . GLU A 1 449 ? -53.800 7.689 49.920 1.00 79.38 449 GLU A C 1
ATOM 3556 O O . GLU A 1 449 ? -54.903 7.836 50.443 1.00 79.38 449 GLU A O 1
ATOM 3561 N N . TYR A 1 450 ? -53.611 6.913 48.848 1.00 80.75 450 TYR A N 1
ATOM 3562 C CA . TYR A 1 450 ? -54.678 6.261 48.086 1.00 80.75 450 TYR A CA 1
ATOM 3563 C C . TYR A 1 450 ? -54.407 4.762 47.906 1.00 80.75 450 TYR A C 1
ATOM 3565 O O . TYR A 1 450 ? -54.253 4.286 46.781 1.00 80.75 450 TYR A O 1
ATOM 3573 N N . GLU A 1 451 ? -54.350 4.009 49.006 1.00 76.12 451 GLU A N 1
ATOM 3574 C CA . GLU A 1 451 ? -54.044 2.567 48.991 1.00 76.12 451 GLU A CA 1
ATOM 3575 C C . GLU A 1 451 ? -55.006 1.762 48.091 1.00 76.12 451 GLU A C 1
ATOM 3577 O O . GLU A 1 451 ? -54.574 0.865 47.368 1.00 76.12 451 GLU A O 1
ATOM 3582 N N . ASP A 1 452 ? -56.282 2.162 48.025 1.00 79.31 452 ASP A N 1
ATOM 3583 C CA . ASP A 1 452 ? -57.319 1.524 47.197 1.00 79.31 452 ASP A CA 1
ATOM 3584 C C . ASP A 1 452 ? -57.004 1.529 45.686 1.00 79.31 452 ASP A C 1
ATOM 3586 O O . ASP A 1 452 ? -57.495 0.679 44.941 1.00 79.31 452 ASP A O 1
ATOM 3590 N N . LEU A 1 453 ? -56.183 2.476 45.212 1.00 81.50 453 LEU A N 1
ATOM 3591 C CA . LEU A 1 453 ? -55.783 2.584 43.802 1.00 81.50 453 LEU A CA 1
ATOM 3592 C C . LEU A 1 453 ? -54.586 1.684 43.447 1.00 81.50 453 LEU A C 1
ATOM 3594 O O . LEU A 1 453 ? -54.268 1.527 42.266 1.00 81.50 453 LEU A O 1
ATOM 3598 N N . PHE A 1 454 ? -53.923 1.087 44.443 1.00 83.00 454 PHE A N 1
ATOM 3599 C CA . PHE A 1 454 ? -52.705 0.292 44.275 1.00 83.00 454 PHE A CA 1
ATOM 3600 C C . PHE A 1 454 ? -52.872 -1.117 44.873 1.00 83.00 454 PHE A C 1
ATOM 3602 O O . PHE A 1 454 ? -52.332 -1.417 45.942 1.00 83.00 454 PHE A O 1
ATOM 3609 N N . PRO A 1 455 ? -53.580 -2.027 44.175 1.00 79.69 455 PRO A N 1
ATOM 3610 C CA . PRO A 1 455 ? -53.781 -3.387 44.661 1.00 79.69 455 PRO A CA 1
ATOM 3611 C C . PRO A 1 455 ? -52.440 -4.109 44.848 1.00 79.69 455 PRO A C 1
ATOM 3613 O O . PRO A 1 455 ? -51.529 -3.985 44.028 1.00 79.69 455 PRO A O 1
ATOM 3616 N N . SER A 1 456 ? -52.336 -4.905 45.915 1.00 82.62 456 SER A N 1
ATOM 3617 C CA . SER A 1 456 ? -51.140 -5.686 46.287 1.00 82.62 456 SER A CA 1
ATOM 3618 C C . SER A 1 456 ? -49.916 -4.870 46.739 1.00 82.62 456 SER A C 1
ATOM 3620 O O . SER A 1 456 ? -48.846 -5.447 46.928 1.00 82.62 456 SER A O 1
ATOM 3622 N N . PHE A 1 457 ? -50.039 -3.555 46.957 1.00 83.81 457 PHE A N 1
ATOM 3623 C CA . PHE A 1 457 ? -48.906 -2.708 47.358 1.00 83.81 457 PHE A CA 1
ATOM 3624 C C . PHE A 1 457 ? -48.361 -3.034 48.759 1.00 83.81 457 PHE A C 1
ATOM 3626 O O . PHE A 1 457 ? -47.146 -3.084 48.955 1.00 83.81 457 PHE A O 1
ATOM 3633 N N . SER A 1 458 ? -49.239 -3.319 49.723 1.00 83.56 458 SER A N 1
ATOM 3634 C CA . SER A 1 458 ? -48.856 -3.762 51.072 1.00 83.56 458 SER A CA 1
ATOM 3635 C C . SER A 1 458 ? -48.049 -5.065 51.038 1.00 83.56 458 SER A C 1
ATOM 3637 O O . SER A 1 458 ? -46.993 -5.163 51.661 1.00 83.56 458 SER A O 1
ATOM 3639 N N . ILE A 1 459 ? -48.478 -6.020 50.212 1.00 85.56 459 ILE A N 1
ATOM 3640 C CA . ILE A 1 459 ? -47.796 -7.303 49.994 1.00 85.56 459 ILE A CA 1
ATOM 3641 C C . ILE A 1 459 ? -46.442 -7.092 49.308 1.00 85.56 459 ILE A C 1
ATOM 3643 O O . ILE A 1 459 ? -45.452 -7.695 49.715 1.00 85.56 459 ILE A O 1
ATOM 3647 N N . ALA A 1 460 ? -46.358 -6.186 48.330 1.00 86.56 460 ALA A N 1
ATOM 3648 C CA . ALA A 1 460 ? -45.097 -5.843 47.674 1.00 86.56 460 ALA A CA 1
ATOM 3649 C C . ALA A 1 460 ? -44.071 -5.236 48.653 1.00 86.56 460 ALA A C 1
ATOM 3651 O O . ALA A 1 460 ? -42.890 -5.580 48.596 1.00 86.56 460 ALA A O 1
ATOM 3652 N N . ARG A 1 461 ? -44.509 -4.395 49.601 1.00 86.75 461 ARG A N 1
ATOM 3653 C CA . ARG A 1 461 ? -43.643 -3.878 50.680 1.00 86.75 461 ARG A CA 1
ATOM 3654 C C . ARG A 1 461 ? -43.170 -4.976 51.632 1.00 86.75 461 ARG A C 1
ATOM 3656 O O . ARG A 1 461 ? -42.044 -4.929 52.124 1.00 86.75 461 ARG A O 1
ATOM 3663 N N . GLU A 1 462 ? -44.008 -5.968 51.913 1.00 85.62 462 GLU A N 1
ATOM 3664 C CA . GLU A 1 462 ? -43.581 -7.123 52.703 1.00 85.62 462 GLU A CA 1
ATOM 3665 C C . GLU A 1 462 ? -42.576 -7.996 51.940 1.00 85.62 462 GLU A C 1
ATOM 3667 O O . GLU A 1 462 ? -41.574 -8.413 52.531 1.00 85.62 462 GLU A O 1
ATOM 3672 N N . ALA A 1 463 ? -42.794 -8.214 50.640 1.00 85.81 463 ALA A N 1
ATOM 3673 C CA . ALA A 1 463 ? -41.885 -8.941 49.755 1.00 85.81 463 ALA A CA 1
ATOM 3674 C C . ALA A 1 463 ? -40.493 -8.293 49.723 1.00 85.81 463 ALA A C 1
ATOM 3676 O O . ALA A 1 463 ? -39.484 -8.974 49.906 1.00 85.81 463 ALA A O 1
ATOM 3677 N N . GLU A 1 464 ? -40.436 -6.966 49.584 1.00 88.38 464 GLU A N 1
ATOM 3678 C CA . GLU A 1 464 ? -39.200 -6.174 49.639 1.00 88.38 464 GLU A CA 1
ATOM 3679 C C . GLU A 1 464 ? -38.364 -6.503 50.884 1.00 88.38 464 GLU A C 1
ATOM 3681 O O . GLU A 1 464 ? -37.156 -6.718 50.785 1.00 88.38 464 GLU A O 1
ATOM 3686 N N . SER A 1 465 ? -39.007 -6.631 52.052 1.00 84.62 465 SER A N 1
ATOM 3687 C CA . SER A 1 465 ? -38.315 -6.938 53.310 1.00 84.62 465 SER A CA 1
ATOM 3688 C C . SER A 1 465 ? -37.667 -8.329 53.339 1.00 84.62 465 SER A C 1
ATOM 3690 O O . SER A 1 465 ? -36.606 -8.492 53.941 1.00 84.62 465 SER A O 1
ATOM 3692 N N . ILE A 1 466 ? -38.265 -9.323 52.669 1.00 82.38 466 ILE A N 1
ATOM 3693 C CA . ILE A 1 466 ? -37.683 -10.670 52.531 1.00 82.38 466 ILE A CA 1
ATOM 3694 C C . ILE A 1 466 ? -36.412 -10.590 51.680 1.00 82.38 466 ILE A C 1
ATOM 3696 O O . ILE A 1 466 ? -35.382 -11.182 52.000 1.00 82.38 466 ILE A O 1
ATOM 3700 N N . PHE A 1 467 ? -36.488 -9.819 50.603 1.00 79.00 467 PHE A N 1
ATOM 3701 C CA . PHE A 1 467 ? -35.456 -9.717 49.587 1.00 79.00 467 PHE A CA 1
ATOM 3702 C C . PHE A 1 467 ? -34.269 -8.846 49.984 1.00 79.00 467 PHE A C 1
ATOM 3704 O O . PHE A 1 467 ? -33.150 -9.166 49.579 1.00 79.00 467 PHE A O 1
ATOM 3711 N N . ALA A 1 468 ? -34.491 -7.810 50.794 1.00 77.38 468 ALA A N 1
ATOM 3712 C CA . ALA A 1 468 ? -33.439 -6.968 51.359 1.00 77.38 468 ALA A CA 1
ATOM 3713 C C . ALA A 1 468 ? -32.502 -7.749 52.299 1.00 77.38 468 ALA A C 1
ATOM 3715 O O . ALA A 1 468 ? -31.323 -7.426 52.418 1.00 77.38 468 ALA A O 1
ATOM 3716 N N . ALA A 1 469 ? -33.005 -8.807 52.946 1.00 69.94 469 ALA A N 1
ATOM 3717 C CA . ALA A 1 469 ? -32.224 -9.652 53.847 1.00 69.94 469 ALA A CA 1
ATOM 3718 C C . ALA A 1 469 ? -31.396 -10.736 53.123 1.00 69.94 469 ALA A C 1
ATOM 3720 O O . ALA A 1 469 ? -30.573 -11.404 53.753 1.00 69.94 469 ALA A O 1
ATOM 3721 N N . GLN A 1 470 ? -31.606 -10.936 51.818 1.00 72.81 470 GLN A N 1
ATOM 3722 C CA . GLN A 1 470 ? -30.992 -12.021 51.052 1.00 72.81 470 GLN A CA 1
ATOM 3723 C C . GLN A 1 470 ? -29.830 -11.541 50.187 1.00 72.81 470 GLN A C 1
ATOM 3725 O O . GLN A 1 470 ? -29.969 -10.620 49.379 1.00 72.81 470 GLN A O 1
ATOM 3730 N N . ARG A 1 471 ? -28.692 -12.233 50.305 1.00 68.75 471 ARG A N 1
ATOM 3731 C CA . ARG A 1 471 ? -27.547 -12.064 49.402 1.00 68.75 471 ARG A CA 1
ATOM 3732 C C . ARG A 1 471 ? -27.813 -12.746 48.065 1.00 68.75 471 ARG A C 1
ATOM 3734 O O . ARG A 1 471 ? -28.521 -13.750 48.015 1.00 68.75 471 ARG A O 1
ATOM 3741 N N . LEU A 1 472 ? -27.209 -12.215 47.004 1.00 70.00 472 LEU A N 1
ATOM 3742 C CA . LEU A 1 472 ? -27.232 -12.868 45.701 1.00 70.00 472 LEU A CA 1
ATOM 3743 C C . LEU A 1 472 ? -26.581 -14.261 45.804 1.00 70.00 472 LEU A C 1
ATOM 3745 O O . LEU A 1 472 ? -25.516 -14.394 46.418 1.00 70.00 472 LEU A O 1
ATOM 3749 N N . PRO A 1 473 ? -27.216 -15.302 45.244 1.00 73.00 473 PRO A N 1
ATOM 3750 C CA . PRO A 1 473 ? -26.626 -16.629 45.187 1.00 73.00 473 PRO A CA 1
ATOM 3751 C C . PRO A 1 473 ? -25.382 -16.619 44.286 1.00 73.00 473 PRO A C 1
ATOM 3753 O O . PRO A 1 473 ? -25.338 -15.925 43.273 1.00 73.00 473 PRO A O 1
ATOM 3756 N N . VAL A 1 474 ? -24.362 -17.408 44.640 1.00 74.50 474 VAL A N 1
ATOM 3757 C CA . VAL A 1 474 ? -23.153 -17.554 43.810 1.00 74.50 474 VAL A CA 1
ATOM 3758 C C . VAL A 1 474 ? -23.531 -18.226 42.489 1.00 74.50 474 VAL A C 1
ATOM 3760 O O . VAL A 1 474 ? -24.337 -19.159 42.496 1.00 74.50 474 VAL A O 1
ATOM 3763 N N . ALA A 1 475 ? -22.913 -17.827 41.375 1.00 73.50 475 ALA A N 1
ATOM 3764 C CA . ALA A 1 475 ? -23.213 -18.353 40.037 1.00 73.50 475 ALA A CA 1
ATOM 3765 C C . ALA A 1 475 ? -23.237 -19.897 39.962 1.00 73.50 475 ALA A C 1
ATOM 3767 O O . ALA A 1 475 ? -24.103 -20.475 39.310 1.00 73.50 475 ALA A O 1
ATOM 3768 N N . ALA A 1 476 ? -22.367 -20.585 40.712 1.00 77.00 476 ALA A N 1
ATOM 3769 C CA . ALA A 1 476 ? -22.330 -22.052 40.796 1.00 77.00 476 ALA A CA 1
ATOM 3770 C C . ALA A 1 476 ? -23.640 -22.698 41.302 1.00 77.00 476 ALA A C 1
ATOM 3772 O O . ALA A 1 476 ? -23.879 -23.881 41.077 1.00 77.00 476 ALA A O 1
ATOM 3773 N N . SER A 1 477 ? -24.495 -21.940 41.990 1.00 80.50 477 SER A N 1
ATOM 3774 C CA . SER A 1 477 ? -25.786 -22.415 42.497 1.00 80.50 477 SER A CA 1
ATOM 3775 C C . SER A 1 477 ? -26.949 -22.218 41.520 1.00 80.50 477 SER A C 1
ATOM 3777 O O . SER A 1 477 ? -28.069 -22.604 41.851 1.00 80.50 477 SER A O 1
ATOM 3779 N N . TYR A 1 478 ? -26.694 -21.692 40.312 1.00 82.62 478 TYR A N 1
ATOM 3780 C CA . TYR A 1 478 ? -27.715 -21.388 39.303 1.00 82.62 478 TYR A CA 1
ATOM 3781 C C . TYR A 1 478 ? -28.698 -22.541 39.065 1.00 82.62 478 TYR A C 1
ATOM 3783 O O . TYR A 1 478 ? -29.906 -22.333 39.122 1.00 82.62 478 TYR A O 1
ATOM 3791 N N . SER A 1 479 ? -28.208 -23.775 38.902 1.00 84.06 479 SER A N 1
ATOM 3792 C CA . SER A 1 479 ? -29.060 -24.947 38.647 1.00 84.06 479 SER A CA 1
ATOM 3793 C C . SER A 1 479 ? -30.111 -25.203 39.730 1.00 84.06 479 SER A C 1
ATOM 3795 O O . SER A 1 479 ? -31.136 -25.803 39.428 1.00 84.06 479 SER A O 1
ATOM 3797 N N . ARG A 1 480 ? -29.865 -24.757 40.970 1.00 80.62 480 ARG A N 1
ATOM 3798 C CA . ARG A 1 480 ? -30.795 -24.891 42.104 1.00 80.62 480 ARG A CA 1
ATOM 3799 C C . ARG A 1 480 ? -31.808 -23.754 42.172 1.00 80.62 480 ARG A C 1
ATOM 3801 O O . ARG A 1 480 ? -32.926 -23.953 42.618 1.00 80.62 480 ARG A O 1
ATOM 3808 N N . VAL A 1 481 ? -31.407 -22.558 41.748 1.00 81.38 481 VAL A N 1
ATOM 3809 C CA . VAL A 1 481 ? -32.220 -21.341 41.891 1.00 81.38 481 VAL A CA 1
ATOM 3810 C C . VAL A 1 481 ? -32.934 -20.933 40.606 1.00 81.38 481 VAL A C 1
ATOM 3812 O O . VAL A 1 481 ? -33.750 -20.020 40.651 1.00 81.38 481 VAL A O 1
ATOM 3815 N N . LYS A 1 482 ? -32.667 -21.586 39.468 1.00 84.81 482 LYS A N 1
ATOM 3816 C CA . LYS A 1 482 ? -33.262 -21.220 38.172 1.00 84.81 482 LYS A CA 1
ATOM 3817 C C . LYS A 1 482 ? -34.795 -21.231 38.203 1.00 84.81 482 LYS A C 1
ATOM 3819 O O . LYS A 1 482 ? -35.408 -20.323 37.661 1.00 84.81 482 LYS A O 1
ATOM 3824 N N . ASP A 1 483 ? -35.397 -22.194 38.904 1.00 84.69 483 ASP A N 1
ATOM 3825 C CA . ASP A 1 483 ? -36.855 -22.341 38.954 1.00 84.69 483 ASP A CA 1
ATOM 3826 C C . ASP A 1 483 ? -37.493 -21.229 39.807 1.00 84.69 483 ASP A C 1
ATOM 3828 O O . ASP A 1 483 ? -38.642 -20.856 39.598 1.00 84.69 483 ASP A O 1
ATOM 3832 N N . LEU A 1 484 ? -36.721 -20.618 40.719 1.00 81.75 484 LEU A N 1
ATOM 3833 C CA . LEU A 1 484 ? -37.154 -19.460 41.509 1.00 81.75 484 LEU A CA 1
ATOM 3834 C C . LEU A 1 484 ? -37.283 -18.176 40.675 1.00 81.75 484 LEU A C 1
ATOM 3836 O O . LEU A 1 484 ? -37.870 -17.208 41.160 1.00 81.75 484 LEU A O 1
ATOM 3840 N N . LEU A 1 485 ? -36.717 -18.139 39.462 1.00 81.25 485 LEU A N 1
ATOM 3841 C CA . LEU A 1 485 ? -36.791 -16.978 38.569 1.00 81.25 485 LEU A CA 1
ATOM 3842 C C . LEU A 1 485 ? -38.171 -16.833 37.912 1.00 81.25 485 LEU A C 1
ATOM 3844 O O . LEU A 1 485 ? -38.526 -15.732 37.502 1.00 81.25 485 LEU A O 1
ATOM 3848 N N . GLU A 1 486 ? -38.942 -17.920 37.822 1.00 84.81 486 GLU A N 1
ATOM 3849 C CA . GLU A 1 486 ? -40.277 -17.936 37.205 1.00 84.81 486 GLU A CA 1
ATOM 3850 C C . GLU A 1 486 ? -41.414 -17.755 38.224 1.00 84.81 486 GLU A C 1
ATOM 3852 O O . GLU A 1 486 ? -42.578 -17.617 37.848 1.00 84.81 486 GLU A O 1
ATOM 3857 N N . VAL A 1 487 ? -41.093 -17.747 39.521 1.00 85.38 487 VAL A N 1
ATOM 3858 C CA . VAL A 1 487 ? -42.085 -17.647 40.595 1.00 85.38 487 VAL A CA 1
ATOM 3859 C C . VAL A 1 487 ? -42.646 -16.225 40.682 1.00 85.38 487 VAL A C 1
ATOM 3861 O O . VAL A 1 487 ? -41.914 -15.266 40.930 1.00 85.38 487 VAL A O 1
ATOM 3864 N N . ASP A 1 488 ? -43.971 -16.092 40.565 1.00 87.00 488 ASP A N 1
ATOM 3865 C CA . ASP A 1 488 ? -44.676 -14.853 40.905 1.00 87.00 488 ASP A CA 1
ATOM 3866 C C . ASP A 1 488 ? -44.773 -14.715 42.427 1.00 87.00 488 ASP A C 1
ATOM 3868 O O . ASP A 1 488 ? -45.638 -15.292 43.095 1.00 87.00 488 ASP A O 1
ATOM 3872 N N . ILE A 1 489 ? -43.857 -13.922 42.977 1.00 84.88 489 ILE A N 1
ATOM 3873 C CA . ILE A 1 489 ? -43.729 -13.736 44.419 1.00 84.88 489 ILE A CA 1
ATOM 3874 C C . ILE A 1 489 ? -44.989 -13.110 45.028 1.00 84.88 489 ILE A C 1
ATOM 3876 O O . ILE A 1 489 ? -45.366 -13.466 46.144 1.00 84.88 489 ILE A O 1
ATOM 3880 N N . LEU A 1 490 ? -45.653 -12.186 44.326 1.00 86.19 490 LEU A N 1
ATOM 3881 C CA . LEU A 1 490 ? -46.830 -11.509 44.871 1.00 86.19 490 LEU A CA 1
ATOM 3882 C C . LEU A 1 490 ? -48.009 -12.477 44.966 1.00 86.19 490 LEU A C 1
ATOM 3884 O O . LEU A 1 490 ? -48.714 -12.472 45.977 1.00 86.19 490 LEU A O 1
ATOM 3888 N N . ASN A 1 491 ? -48.183 -13.337 43.961 1.00 87.19 491 ASN A N 1
ATOM 3889 C CA . ASN A 1 491 ? -49.201 -14.382 43.987 1.00 87.19 491 ASN A CA 1
ATOM 3890 C C . ASN A 1 491 ? -48.917 -15.429 45.078 1.00 87.19 491 ASN A C 1
ATOM 3892 O O . ASN A 1 491 ? -49.814 -15.770 45.847 1.00 87.19 491 ASN A O 1
ATOM 3896 N N . GLU A 1 492 ? -47.671 -15.890 45.218 1.00 85.62 492 GLU A N 1
ATOM 3897 C CA . GLU A 1 492 ? -47.301 -16.849 46.272 1.00 85.62 492 GLU A CA 1
ATOM 3898 C C . GLU A 1 492 ? -47.458 -16.274 47.686 1.00 85.62 492 GLU A C 1
ATOM 3900 O O . GLU A 1 492 ? -47.921 -16.954 48.606 1.00 85.62 492 GLU A O 1
ATOM 3905 N N . MET A 1 493 ? -47.150 -14.989 47.882 1.00 85.50 493 MET A N 1
ATOM 3906 C CA . MET A 1 493 ? -47.416 -14.325 49.158 1.00 85.50 493 MET A CA 1
ATOM 3907 C C . MET A 1 493 ? -48.914 -14.205 49.457 1.00 85.50 493 MET A C 1
ATOM 3909 O O . MET A 1 493 ? -49.293 -14.277 50.627 1.00 85.50 493 MET A O 1
ATOM 3913 N N . GLN A 1 494 ? -49.765 -14.052 48.438 1.00 85.81 494 GLN A N 1
ATOM 3914 C CA . GLN A 1 494 ? -51.222 -13.994 48.599 1.00 85.81 494 GLN A CA 1
ATOM 3915 C C . GLN A 1 494 ? -51.844 -15.356 48.920 1.00 85.81 494 GLN A C 1
ATOM 3917 O O . GLN A 1 494 ? -52.772 -15.423 49.726 1.00 85.81 494 GLN A O 1
ATOM 3922 N N . THR A 1 495 ? -51.356 -16.434 48.304 1.00 87.06 495 THR A N 1
ATOM 3923 C CA . THR A 1 495 ? -51.949 -17.775 48.425 1.00 87.06 495 THR A CA 1
ATOM 3924 C C . THR A 1 495 ? -51.378 -18.581 49.593 1.00 87.06 495 THR A C 1
ATOM 3926 O O . THR A 1 495 ? -52.144 -19.196 50.335 1.00 87.06 495 THR A O 1
ATOM 3929 N N . GLN A 1 496 ? -50.053 -18.573 49.781 1.00 84.44 496 GLN A N 1
ATOM 3930 C CA . GLN A 1 496 ? -49.337 -19.407 50.762 1.00 84.44 496 GLN A CA 1
ATOM 3931 C C . GLN A 1 496 ? -48.794 -18.611 51.960 1.00 84.44 496 GLN A C 1
ATOM 3933 O O . GLN A 1 496 ? -48.401 -19.189 52.980 1.00 84.44 496 GLN A O 1
ATOM 3938 N N . GLY A 1 497 ? -48.772 -17.280 51.859 1.00 85.19 497 GLY A N 1
ATOM 3939 C CA . GLY A 1 497 ? -48.331 -16.380 52.920 1.00 85.19 497 GLY A CA 1
ATOM 3940 C C . GLY A 1 497 ? -46.812 -16.174 52.998 1.00 85.19 497 GLY A C 1
ATOM 3941 O O . GLY A 1 497 ? -45.996 -16.960 52.515 1.00 85.19 497 GLY A O 1
ATOM 3942 N N . ARG A 1 498 ? -46.415 -15.099 53.691 1.00 84.31 498 ARG A N 1
ATOM 3943 C CA . ARG A 1 498 ? -45.024 -14.626 53.842 1.00 84.31 498 ARG A CA 1
ATOM 3944 C C . ARG A 1 498 ? -44.014 -15.714 54.240 1.00 84.31 498 ARG A C 1
ATOM 3946 O O . ARG A 1 498 ? -42.933 -15.797 53.664 1.00 84.31 498 ARG A O 1
ATOM 3953 N N . ALA A 1 499 ? -44.354 -16.552 55.222 1.00 83.06 499 ALA A N 1
ATOM 3954 C CA . ALA A 1 499 ? -43.444 -17.567 55.767 1.00 83.06 499 ALA A CA 1
ATOM 3955 C C . ALA A 1 499 ? -43.152 -18.725 54.794 1.00 83.06 499 ALA A C 1
ATOM 3957 O O . ALA A 1 499 ? -42.183 -19.465 54.978 1.00 83.06 499 ALA A O 1
ATOM 3958 N N . HIS A 1 500 ? -44.003 -18.928 53.784 1.00 84.12 500 HIS A N 1
ATOM 3959 C CA . HIS A 1 500 ? -43.745 -19.885 52.714 1.00 84.12 500 HIS A CA 1
ATOM 3960 C C . HIS A 1 500 ? -42.678 -19.342 51.758 1.00 84.12 500 HIS A C 1
ATOM 3962 O O . HIS A 1 500 ? -41.646 -19.984 51.576 1.00 84.12 500 HIS A O 1
ATOM 3968 N N . VAL A 1 501 ? -42.870 -18.121 51.253 1.00 82.56 501 VAL A N 1
ATOM 3969 C CA . VAL A 1 501 ? -41.926 -17.447 50.345 1.00 82.56 501 VAL A CA 1
ATOM 3970 C C . VAL A 1 501 ? -40.555 -17.257 50.995 1.00 82.56 501 VAL A C 1
ATOM 3972 O O . VAL A 1 501 ? -39.526 -17.529 50.382 1.00 82.56 501 VAL A O 1
ATOM 3975 N N . GLU A 1 502 ? -40.510 -16.872 52.272 1.00 82.25 502 GLU A N 1
ATOM 3976 C CA . GLU A 1 502 ? -39.239 -16.734 52.987 1.00 82.25 502 GLU A CA 1
ATOM 3977 C C . GLU A 1 502 ? -38.472 -18.066 53.094 1.00 82.25 502 GLU A C 1
ATOM 3979 O O . GLU A 1 502 ? -37.246 -18.068 52.995 1.00 82.25 502 GLU A O 1
ATOM 3984 N N . ARG A 1 503 ? -39.168 -19.204 53.247 1.00 80.12 503 ARG A N 1
ATOM 3985 C CA . ARG A 1 503 ? -38.541 -20.537 53.208 1.00 80.12 503 ARG A CA 1
ATOM 3986 C C . ARG A 1 503 ? -38.081 -20.906 51.804 1.00 80.12 503 ARG A C 1
ATOM 3988 O O . ARG A 1 503 ? -36.938 -21.319 51.653 1.00 80.12 503 ARG A O 1
ATOM 3995 N N . LEU A 1 504 ? -38.919 -20.678 50.794 1.00 78.81 504 LEU A N 1
ATOM 3996 C CA . LEU A 1 504 ? -38.637 -20.975 49.386 1.00 78.81 504 LEU A CA 1
ATOM 3997 C C . LEU A 1 504 ? -37.296 -20.370 48.925 1.00 78.81 504 LEU A C 1
ATOM 3999 O O . LEU A 1 504 ? -36.459 -21.055 48.336 1.00 78.81 504 LEU A O 1
ATOM 4003 N N . TYR A 1 505 ? -37.060 -19.101 49.272 1.00 75.00 505 TYR A N 1
ATOM 4004 C CA . TYR A 1 505 ? -35.837 -18.381 48.908 1.00 75.00 505 TYR A CA 1
ATOM 4005 C C . TYR A 1 505 ? -34.678 -18.543 49.914 1.00 75.00 505 TYR A C 1
ATOM 4007 O O . TYR A 1 505 ? -33.540 -18.216 49.586 1.00 75.00 505 TYR A O 1
ATOM 4015 N N . ARG A 1 506 ? -34.922 -19.071 51.124 1.00 72.88 506 ARG A N 1
ATOM 4016 C CA . ARG A 1 506 ? -33.861 -19.430 52.089 1.00 72.88 506 ARG A CA 1
ATOM 4017 C C . ARG A 1 506 ? -33.299 -20.834 51.838 1.00 72.88 506 ARG A C 1
ATOM 4019 O O . ARG A 1 506 ? -32.112 -21.054 52.061 1.00 72.88 506 ARG A O 1
ATOM 4026 N N . GLU A 1 507 ? -34.140 -21.768 51.400 1.00 62.69 507 GLU A N 1
ATOM 4027 C CA . GLU A 1 507 ? -33.800 -23.184 51.192 1.00 62.69 507 GLU A CA 1
ATOM 4028 C C . GLU A 1 507 ? -33.354 -23.488 49.748 1.00 62.69 507 GLU A C 1
ATOM 4030 O O . GLU A 1 507 ? -32.703 -24.505 49.519 1.00 62.69 507 GLU A O 1
ATOM 4035 N N . GLY A 1 508 ? -33.579 -22.563 48.805 1.00 55.62 508 GLY A N 1
ATOM 4036 C CA . GLY A 1 508 ? -33.012 -22.621 47.455 1.00 55.62 508 GLY A CA 1
ATOM 4037 C C . GLY A 1 508 ? -33.793 -23.497 46.474 1.00 55.62 508 GLY A C 1
ATOM 4038 O O . GLY A 1 508 ? -33.174 -24.280 45.760 1.00 55.62 508 GLY A O 1
ATOM 4039 N N . GLY A 1 509 ? -35.119 -23.333 46.418 1.00 47.94 509 GLY A N 1
ATOM 4040 C CA . GLY A 1 509 ? -35.995 -24.034 45.469 1.00 47.94 509 GLY A CA 1
ATOM 4041 C C . GLY A 1 509 ? -36.743 -25.232 46.072 1.00 47.94 509 GLY A C 1
ATOM 4042 O O . GLY A 1 509 ? -36.438 -25.648 47.193 1.00 47.94 509 GLY A O 1
ATOM 4043 N N . PRO A 1 510 ? -37.759 -25.775 45.368 1.00 36.34 510 PRO A N 1
ATOM 4044 C CA . PRO A 1 510 ? -38.454 -26.979 45.804 1.00 36.34 510 PRO A CA 1
ATOM 4045 C C . PRO A 1 510 ? -37.457 -28.134 45.943 1.00 36.34 510 PRO A C 1
ATOM 4047 O O . PRO A 1 510 ? -36.645 -28.400 45.060 1.00 36.34 510 PRO A O 1
ATOM 4050 N N . VAL A 1 511 ? -37.497 -28.787 47.103 1.00 33.69 511 VAL A N 1
ATOM 4051 C CA . VAL A 1 511 ? -36.558 -29.838 47.492 1.00 33.69 511 VAL A CA 1
ATOM 4052 C C . VAL A 1 511 ? -36.814 -31.087 46.651 1.00 33.69 511 VAL A C 1
ATOM 4054 O O . VAL A 1 511 ? -37.729 -31.842 46.961 1.00 33.69 511 VAL A O 1
ATOM 4057 N N . ASP A 1 512 ? -35.961 -31.343 45.660 1.00 32.03 512 ASP A N 1
ATOM 4058 C CA . ASP A 1 512 ? -35.630 -32.710 45.266 1.00 32.03 512 ASP A CA 1
ATOM 4059 C C . ASP A 1 512 ? -34.143 -32.966 45.517 1.00 32.03 512 ASP A C 1
ATOM 4061 O O . ASP A 1 512 ? -33.230 -32.303 45.024 1.00 32.03 512 ASP A O 1
ATOM 4065 N N . SER A 1 513 ? -33.920 -33.909 46.421 1.00 34.97 513 SER A N 1
ATOM 4066 C CA . SER A 1 513 ? -32.641 -34.258 47.007 1.00 34.97 513 SER A CA 1
ATOM 4067 C C . SER A 1 513 ? -31.753 -35.015 46.023 1.00 34.97 513 SER A C 1
ATOM 4069 O O . SER A 1 513 ? -32.022 -36.186 45.771 1.00 34.97 513 SER A O 1
ATOM 4071 N N . GLN A 1 514 ? -30.667 -34.393 45.558 1.00 33.84 514 GLN A N 1
ATOM 4072 C CA . GLN A 1 514 ? -29.302 -34.945 45.486 1.00 33.84 514 GLN A CA 1
ATOM 4073 C C . GLN A 1 514 ? -28.357 -33.928 44.816 1.00 33.84 514 GLN A C 1
ATOM 4075 O O . GLN A 1 514 ? -28.780 -33.052 44.078 1.00 33.84 514 GLN A O 1
ATOM 4080 N N . ASP A 1 515 ? -27.069 -34.037 45.132 1.00 30.52 515 ASP A N 1
ATOM 4081 C CA . ASP A 1 515 ? -25.937 -33.301 44.550 1.00 30.52 515 ASP A CA 1
ATOM 4082 C C . ASP A 1 515 ? -25.615 -31.901 45.099 1.00 30.52 515 ASP A C 1
ATOM 4084 O O . ASP A 1 515 ? -25.931 -30.840 44.558 1.00 30.52 515 ASP A O 1
ATOM 4088 N N . ALA A 1 516 ? -24.845 -31.915 46.191 1.00 32.12 516 ALA A N 1
ATOM 4089 C CA . ALA A 1 516 ? -23.888 -30.871 46.538 1.00 32.12 516 ALA A CA 1
ATOM 4090 C C . ALA A 1 516 ? -22.467 -31.402 46.290 1.00 32.12 516 ALA A C 1
ATOM 4092 O O . ALA A 1 516 ? -22.003 -32.260 47.043 1.00 32.12 516 ALA A O 1
ATOM 4093 N N . ARG A 1 517 ? -21.742 -30.877 45.292 1.00 31.81 517 ARG A N 1
ATOM 4094 C CA . ARG A 1 517 ? -20.274 -30.983 45.254 1.00 31.81 517 ARG A CA 1
ATOM 4095 C C . ARG A 1 517 ? -19.600 -29.682 44.805 1.00 31.81 517 ARG A C 1
ATOM 4097 O O . ARG A 1 517 ? -19.825 -29.209 43.703 1.00 31.81 517 ARG A O 1
ATOM 4104 N N . ALA A 1 518 ? -18.731 -29.239 45.719 1.00 28.61 518 ALA A N 1
ATOM 4105 C CA . ALA A 1 518 ? -17.541 -28.387 45.630 1.00 28.61 518 ALA A CA 1
ATOM 4106 C C . ALA A 1 518 ? -17.669 -26.898 45.216 1.00 28.61 518 ALA A C 1
ATOM 4108 O O . ALA A 1 518 ? -18.172 -26.593 44.140 1.00 28.61 518 ALA A O 1
ATOM 4109 N N . PRO A 1 519 ? -17.121 -25.962 46.025 1.00 31.92 519 PRO A N 1
ATOM 4110 C CA . PRO A 1 519 ? -16.906 -24.577 45.621 1.00 31.92 519 PRO A CA 1
ATOM 4111 C C . PRO A 1 519 ? -15.601 -24.441 44.815 1.00 31.92 519 PRO A C 1
ATOM 4113 O O . PRO A 1 519 ? -14.542 -24.882 45.264 1.00 31.92 519 PRO A O 1
ATOM 4116 N N . LEU A 1 520 ? -15.666 -23.799 43.646 1.00 32.78 520 LEU A N 1
ATOM 4117 C CA . LEU A 1 520 ? -14.487 -23.250 42.969 1.00 32.78 520 LEU A CA 1
ATOM 4118 C C . LEU A 1 520 ? -14.077 -21.953 43.682 1.00 32.78 520 LEU A C 1
ATOM 4120 O O . LEU A 1 520 ? -14.923 -21.112 43.987 1.00 32.78 520 LEU A O 1
ATOM 4124 N N . GLN A 1 521 ? -12.787 -21.839 44.003 1.00 32.75 521 GLN A N 1
ATOM 4125 C CA . GLN A 1 521 ? -12.181 -20.671 44.643 1.00 32.75 521 GLN A CA 1
ATOM 4126 C C . GLN A 1 521 ? -12.301 -19.409 43.772 1.00 32.75 521 GLN A C 1
ATOM 4128 O O . GLN A 1 521 ? -12.319 -19.474 42.546 1.00 32.75 521 GLN A O 1
ATOM 4133 N N . ASN A 1 522 ? -12.383 -18.275 44.469 1.00 35.66 522 ASN A N 1
ATOM 4134 C CA . ASN A 1 522 ? -12.542 -16.904 43.988 1.00 35.66 522 ASN A CA 1
ATOM 4135 C C . ASN A 1 522 ? -11.629 -16.502 42.813 1.00 35.66 522 ASN A C 1
ATOM 4137 O O . ASN A 1 522 ? -10.457 -16.860 42.793 1.00 35.66 522 ASN A O 1
ATOM 4141 N N . GLY A 1 523 ? -12.164 -15.627 41.949 1.00 37.16 523 GLY A N 1
ATOM 4142 C CA . GLY A 1 523 ? -11.423 -14.610 41.191 1.00 37.16 523 GLY A CA 1
ATOM 4143 C C . GLY A 1 523 ? -10.448 -15.130 40.137 1.00 37.16 523 GLY A C 1
ATOM 4144 O O . GLY A 1 523 ? -9.257 -15.249 40.394 1.00 37.16 523 GLY A O 1
ATOM 4145 N N . ILE A 1 524 ? -10.926 -15.335 38.907 1.00 42.12 524 ILE A N 1
ATOM 4146 C CA . ILE A 1 524 ? -10.083 -15.729 37.760 1.00 42.12 524 ILE A CA 1
ATOM 4147 C C . ILE A 1 524 ? -9.063 -14.627 37.371 1.00 42.12 524 ILE A C 1
ATOM 4149 O O . ILE A 1 524 ? -8.115 -14.902 36.642 1.00 42.12 524 ILE A O 1
ATOM 4153 N N . PHE A 1 525 ? -9.190 -13.397 37.887 1.00 43.03 525 PHE A N 1
ATOM 4154 C CA . PHE A 1 525 ? -8.467 -12.228 37.360 1.00 43.03 525 PHE A CA 1
ATOM 4155 C C . PHE A 1 525 ? -7.530 -11.491 38.335 1.00 43.03 525 PHE A C 1
ATOM 4157 O O . PHE A 1 525 ? -6.976 -10.466 37.953 1.00 43.03 525 PHE A O 1
ATOM 4164 N N . ASP A 1 526 ? -7.281 -12.017 39.539 1.00 34.16 526 ASP A N 1
ATOM 4165 C CA . ASP A 1 526 ? -6.447 -11.357 40.567 1.00 34.16 526 ASP A CA 1
ATOM 4166 C C . ASP A 1 526 ? -5.064 -12.017 40.764 1.00 34.16 526 ASP A C 1
ATOM 4168 O O . ASP A 1 526 ? -4.580 -12.180 41.886 1.00 34.16 526 ASP A O 1
ATOM 4172 N N . GLN A 1 527 ? -4.388 -12.408 39.677 1.00 32.91 527 GLN A N 1
ATOM 4173 C CA . GLN A 1 527 ? -2.979 -12.817 39.756 1.00 32.91 527 GLN A CA 1
ATOM 4174 C C . GLN A 1 527 ? -2.037 -11.723 39.230 1.00 32.91 527 GLN A C 1
ATOM 4176 O O . GLN A 1 527 ? -2.184 -11.289 38.085 1.00 32.91 527 GLN A O 1
ATOM 4181 N N . PRO A 1 528 ? -1.047 -11.277 40.030 1.00 30.30 528 PRO A N 1
ATOM 4182 C CA . PRO A 1 528 ? -0.002 -10.386 39.552 1.00 30.30 528 PRO A CA 1
ATOM 4183 C C . PRO A 1 528 ? 0.937 -11.125 38.593 1.00 30.30 528 PRO A C 1
ATOM 4185 O O . PRO A 1 528 ? 1.289 -12.286 38.801 1.00 30.30 528 PRO A O 1
ATOM 4188 N N . ILE A 1 529 ? 1.365 -10.416 37.551 1.00 32.31 529 ILE A N 1
ATOM 4189 C CA . ILE A 1 529 ? 2.318 -10.892 36.548 1.00 32.31 529 ILE A CA 1
ATOM 4190 C C . ILE A 1 529 ? 3.680 -11.087 37.230 1.00 32.31 529 ILE A C 1
ATOM 4192 O O . ILE A 1 529 ? 4.404 -10.118 37.463 1.00 32.31 529 ILE A O 1
ATOM 4196 N N . HIS A 1 530 ? 4.044 -12.331 37.532 1.00 29.91 530 HIS A N 1
ATOM 4197 C CA . HIS A 1 530 ? 5.437 -12.709 37.741 1.00 29.91 530 HIS A CA 1
ATOM 4198 C C . HIS A 1 530 ? 5.911 -13.506 36.531 1.00 29.91 530 HIS A C 1
ATOM 4200 O O . HIS A 1 530 ? 5.319 -14.517 36.164 1.00 29.91 530 HIS A O 1
ATOM 4206 N N . GLY A 1 531 ? 6.950 -12.980 35.882 1.00 36.47 531 GLY A N 1
ATOM 4207 C CA . GLY A 1 531 ? 7.602 -13.631 34.762 1.00 36.47 531 GLY A CA 1
ATOM 4208 C C . GLY A 1 531 ? 8.352 -14.860 35.242 1.00 36.47 531 GLY A C 1
ATOM 4209 O O . GLY A 1 531 ? 9.299 -14.726 36.008 1.00 36.47 531 GLY A O 1
ATOM 4210 N N . ASP A 1 532 ? 7.946 -16.021 34.746 1.00 27.77 532 ASP A N 1
ATOM 4211 C CA . ASP A 1 532 ? 8.780 -17.211 34.727 1.00 27.77 532 ASP A CA 1
ATOM 4212 C C . ASP A 1 532 ? 8.800 -17.775 33.303 1.00 27.77 532 ASP A C 1
ATOM 4214 O O . ASP A 1 532 ? 7.775 -17.976 32.651 1.00 27.77 532 ASP A O 1
ATOM 4218 N N . SER A 1 533 ? 10.022 -17.959 32.815 1.00 26.91 533 SER A N 1
ATOM 4219 C CA . SER A 1 533 ? 10.400 -18.522 31.520 1.00 26.91 533 SER A CA 1
ATOM 4220 C C . SER A 1 533 ? 9.878 -19.954 31.320 1.00 26.91 533 SER A C 1
ATOM 4222 O O . SER A 1 533 ? 9.858 -20.727 32.282 1.00 26.91 533 SER A O 1
ATOM 4224 N N . PRO A 1 534 ? 9.536 -20.366 30.084 1.00 31.06 534 PRO A N 1
ATOM 4225 C CA . PRO A 1 534 ? 8.993 -21.693 29.831 1.00 31.06 534 PRO A CA 1
ATOM 4226 C C . PRO A 1 534 ? 10.094 -22.751 29.955 1.00 31.06 534 PRO A C 1
ATOM 4228 O O . PRO A 1 534 ? 11.075 -22.741 29.213 1.00 31.06 534 PRO A O 1
ATOM 4231 N N . THR A 1 535 ? 9.923 -23.678 30.895 1.00 27.72 535 THR A N 1
ATOM 4232 C CA . THR A 1 535 ? 10.657 -24.947 30.909 1.00 27.72 535 THR A CA 1
ATOM 4233 C C . THR A 1 535 ? 9.896 -25.967 30.068 1.00 27.72 535 THR A C 1
ATOM 4235 O O . THR A 1 535 ? 8.682 -26.125 30.199 1.00 27.72 535 THR A O 1
ATOM 4238 N N . GLU A 1 536 ? 10.641 -26.615 29.178 1.00 29.44 536 GLU A N 1
ATOM 4239 C CA . GLU A 1 536 ? 10.222 -27.637 28.222 1.00 29.44 536 GLU A CA 1
ATOM 4240 C C . GLU A 1 536 ? 9.341 -28.725 28.862 1.00 29.44 536 GLU A C 1
ATOM 4242 O O . GLU A 1 536 ? 9.679 -29.293 29.903 1.00 29.44 536 GLU A O 1
ATOM 4247 N N . ARG A 1 537 ? 8.222 -29.056 28.207 1.00 27.39 537 ARG A N 1
ATOM 4248 C CA . ARG A 1 537 ? 7.519 -30.330 28.405 1.00 27.39 537 ARG A CA 1
ATOM 4249 C C . ARG A 1 537 ? 7.477 -31.074 27.075 1.00 27.39 537 ARG A C 1
ATOM 4251 O O . ARG A 1 537 ? 6.917 -30.577 26.102 1.00 27.39 537 ARG A O 1
ATOM 4258 N N . GLU A 1 538 ? 8.105 -32.244 27.065 1.00 26.66 538 GLU A N 1
ATOM 4259 C CA . GLU A 1 538 ? 8.056 -33.240 25.992 1.00 26.66 538 GLU A CA 1
ATOM 4260 C C . GLU A 1 538 ? 6.637 -33.829 25.812 1.00 26.66 538 GLU A C 1
ATOM 4262 O O . GLU A 1 538 ? 5.819 -33.743 26.734 1.00 26.66 538 GLU A O 1
ATOM 4267 N N . PRO A 1 539 ? 6.320 -34.414 24.637 1.00 27.84 539 PRO A N 1
ATOM 4268 C CA . PRO A 1 539 ? 4.965 -34.827 24.291 1.00 27.84 539 PRO A CA 1
ATOM 4269 C C . PRO A 1 539 ? 4.654 -36.243 24.793 1.00 27.84 539 PRO A C 1
ATOM 4271 O O . PRO A 1 539 ? 5.397 -37.185 24.520 1.00 27.84 539 PRO A O 1
ATOM 4274 N N . GLU A 1 540 ? 3.512 -36.417 25.460 1.00 27.20 540 GLU A N 1
ATOM 4275 C CA . GLU A 1 540 ? 2.931 -37.741 25.699 1.00 27.20 540 GLU A CA 1
ATOM 4276 C C . GLU A 1 540 ? 1.965 -38.123 24.567 1.00 27.20 540 GLU A C 1
ATOM 4278 O O . GLU A 1 540 ? 1.165 -37.325 24.080 1.00 27.20 540 GLU A O 1
ATOM 4283 N N . THR A 1 541 ? 2.114 -39.370 24.133 1.00 26.91 541 THR A N 1
ATOM 4284 C CA . THR A 1 541 ? 1.520 -40.031 22.970 1.00 26.91 541 THR A CA 1
ATOM 4285 C C . THR A 1 541 ? 0.052 -40.439 23.137 1.00 26.91 541 THR A C 1
ATOM 4287 O O . THR A 1 541 ? -0.340 -40.945 24.185 1.00 26.91 541 THR A O 1
ATOM 4290 N N . ASP A 1 542 ? -0.686 -40.294 22.032 1.00 26.16 542 ASP A N 1
ATOM 4291 C CA . ASP A 1 542 ? -1.882 -41.008 21.551 1.00 26.16 542 ASP A CA 1
ATOM 4292 C C . ASP A 1 542 ? -2.655 -41.948 22.491 1.00 26.16 542 ASP A C 1
ATOM 4294 O O . ASP A 1 542 ? -2.166 -42.990 22.923 1.00 26.16 542 ASP A O 1
ATOM 4298 N N . THR A 1 543 ? -3.970 -41.717 22.568 1.00 25.83 543 THR A N 1
ATOM 4299 C CA . THR A 1 543 ? -4.953 -42.810 22.469 1.00 25.83 543 THR A CA 1
ATOM 4300 C C . THR A 1 543 ? -6.165 -42.366 21.649 1.00 25.83 543 THR A C 1
ATOM 4302 O O . THR A 1 543 ? -6.892 -41.442 22.006 1.00 25.83 543 THR A O 1
ATOM 4305 N N . MET A 1 544 ? -6.363 -43.049 20.520 1.00 26.08 544 MET A N 1
ATOM 4306 C CA . MET A 1 544 ? -7.531 -42.936 19.653 1.00 26.08 544 MET A CA 1
ATOM 4307 C C . MET A 1 544 ? -8.794 -43.452 20.347 1.00 26.08 544 MET A C 1
ATOM 4309 O O . MET A 1 544 ? -8.785 -44.543 20.916 1.00 26.08 544 MET A O 1
ATOM 4313 N N . LEU A 1 545 ? -9.898 -42.710 20.222 1.00 27.70 545 LEU A N 1
ATOM 4314 C CA . LEU A 1 545 ? -11.245 -43.205 20.495 1.00 27.70 545 LEU A CA 1
ATOM 4315 C C . LEU A 1 545 ? -12.123 -43.046 19.251 1.00 27.70 545 LEU A C 1
ATOM 4317 O O . LEU A 1 545 ? -12.223 -41.977 18.651 1.00 27.70 545 LEU A O 1
ATOM 4321 N N . GLU A 1 546 ? -12.703 -44.180 18.872 1.00 26.48 546 GLU A N 1
ATOM 4322 C CA . GLU A 1 546 ? -13.494 -44.454 17.680 1.00 26.48 546 GLU A CA 1
ATOM 4323 C C . GLU A 1 546 ? -14.757 -43.586 17.573 1.00 26.48 546 GLU A C 1
ATOM 4325 O O . GLU A 1 546 ? -15.526 -43.417 18.521 1.00 26.48 546 GLU A O 1
ATOM 4330 N N . GLN A 1 547 ? -15.009 -43.091 16.360 1.00 27.33 547 GLN A N 1
ATOM 4331 C CA . GLN A 1 547 ? -16.262 -42.451 15.974 1.00 27.33 547 GLN A CA 1
ATOM 4332 C C . GLN A 1 547 ? -17.387 -43.490 15.896 1.00 27.33 547 GLN A C 1
ATOM 4334 O O . GLN A 1 547 ? -17.367 -44.377 15.044 1.00 27.33 547 GLN A O 1
ATOM 4339 N N . THR A 1 548 ? -18.415 -43.337 16.733 1.00 26.80 548 THR A N 1
ATOM 4340 C CA . THR A 1 548 ? -19.699 -44.027 16.550 1.00 26.80 548 THR A CA 1
ATOM 4341 C C . THR A 1 548 ? -20.688 -43.069 15.890 1.00 26.80 548 THR A C 1
ATOM 4343 O O . THR A 1 548 ? -21.076 -42.052 16.462 1.00 26.80 548 THR A O 1
ATOM 4346 N N . VAL A 1 549 ? -21.072 -43.398 14.659 1.00 26.92 549 VAL A N 1
ATOM 4347 C CA . VAL A 1 549 ? -22.062 -42.691 13.839 1.00 26.92 549 VAL A CA 1
ATOM 4348 C C . VAL A 1 549 ? -23.468 -42.994 14.366 1.00 26.92 549 VAL A C 1
ATOM 4350 O O . VAL A 1 549 ? -23.916 -44.136 14.307 1.00 26.92 549 VAL A O 1
ATOM 4353 N N . LEU A 1 550 ? -24.190 -41.973 14.834 1.00 27.06 550 LEU A N 1
ATOM 4354 C CA . LEU A 1 550 ? -25.642 -42.022 15.028 1.00 27.06 550 LEU A CA 1
ATOM 4355 C C . LEU A 1 550 ? -26.306 -41.136 13.973 1.00 27.06 550 LEU A C 1
ATOM 4357 O O . LEU A 1 550 ? -26.240 -39.910 14.027 1.00 27.06 550 LEU A O 1
ATOM 4361 N N . GLY A 1 551 ? -26.919 -41.789 12.985 1.00 26.48 551 GLY A N 1
ATOM 4362 C CA . GLY A 1 551 ? -27.733 -41.149 11.963 1.00 26.48 551 GLY A CA 1
ATOM 4363 C C . GLY A 1 551 ? -29.053 -40.651 12.544 1.00 26.48 551 GLY A C 1
ATOM 4364 O O . GLY A 1 551 ? -29.810 -41.421 13.131 1.00 26.48 551 GLY A O 1
ATOM 4365 N N . VAL A 1 552 ? -29.342 -39.369 12.332 1.00 27.62 552 VAL A N 1
ATOM 4366 C CA . VAL A 1 552 ? -30.661 -38.779 12.562 1.00 27.62 552 VAL A CA 1
ATOM 4367 C C . VAL A 1 552 ? -31.198 -38.317 11.213 1.00 27.62 552 VAL A C 1
ATOM 4369 O O . VAL A 1 552 ? -30.697 -37.376 10.604 1.00 27.62 552 VAL A O 1
ATOM 4372 N N . THR A 1 553 ? -32.210 -39.029 10.727 1.00 27.08 553 THR A N 1
ATOM 4373 C CA . THR A 1 553 ? -33.028 -38.662 9.570 1.00 27.08 553 THR A CA 1
ATOM 4374 C C . THR A 1 553 ? -33.883 -37.444 9.918 1.00 27.08 553 THR A C 1
ATOM 4376 O O . THR A 1 553 ? -34.752 -37.530 10.785 1.00 27.08 553 THR A O 1
ATOM 4379 N N . ALA A 1 554 ? -33.646 -36.318 9.244 1.00 27.84 554 ALA A N 1
ATOM 4380 C CA . ALA A 1 554 ? -34.457 -35.112 9.365 1.00 27.84 554 ALA A CA 1
ATOM 4381 C C . ALA A 1 554 ? -35.776 -35.266 8.586 1.00 27.84 554 ALA A C 1
ATOM 4383 O O . ALA A 1 554 ? -35.774 -35.503 7.378 1.00 27.84 554 ALA A O 1
ATOM 4384 N N . ALA A 1 555 ? -36.902 -35.129 9.288 1.00 27.31 555 ALA A N 1
ATOM 4385 C CA . ALA A 1 555 ? -38.229 -34.993 8.699 1.00 27.31 555 ALA A CA 1
ATOM 4386 C C . ALA A 1 555 ? -38.474 -33.530 8.289 1.00 27.31 555 ALA A C 1
ATOM 4388 O O . ALA A 1 555 ? -38.157 -32.607 9.039 1.00 27.31 555 ALA A O 1
ATOM 4389 N N . ALA A 1 556 ? -39.031 -33.329 7.093 1.00 29.19 556 ALA A N 1
ATOM 4390 C CA . ALA A 1 556 ? -39.368 -32.020 6.539 1.00 29.19 556 ALA A CA 1
ATOM 4391 C C . ALA A 1 556 ? -40.567 -31.366 7.266 1.00 29.19 556 ALA A C 1
ATOM 4393 O O . ALA A 1 556 ? -41.508 -32.077 7.632 1.00 29.19 556 ALA A O 1
ATOM 4394 N N . PRO A 1 557 ? -40.580 -30.031 7.450 1.00 31.59 557 PRO A N 1
ATOM 4395 C CA . PRO A 1 557 ? -41.734 -29.305 7.981 1.00 31.59 557 PRO A CA 1
ATOM 4396 C C . PRO A 1 557 ? -42.776 -28.995 6.882 1.00 31.59 557 PRO A C 1
ATOM 4398 O O . PRO A 1 557 ? -42.412 -28.898 5.708 1.00 31.59 557 PRO A O 1
ATOM 4401 N N . PRO A 1 558 ? -44.068 -28.827 7.231 1.00 29.17 558 PRO A N 1
ATOM 4402 C CA . PRO A 1 558 ? -45.132 -28.588 6.262 1.00 29.17 558 PRO A CA 1
ATOM 4403 C C . PRO A 1 558 ? -45.214 -27.118 5.824 1.00 29.17 558 PRO A C 1
ATOM 4405 O O . PRO A 1 558 ? -44.966 -26.193 6.598 1.00 29.17 558 PRO A O 1
ATOM 4408 N N . GLU A 1 559 ? -45.607 -26.931 4.566 1.00 28.06 559 GLU A N 1
ATOM 4409 C CA . GLU A 1 559 ? -45.813 -25.653 3.888 1.00 28.06 559 GLU A CA 1
ATOM 4410 C C . GLU A 1 559 ? -46.976 -24.850 4.497 1.00 28.06 559 GLU A C 1
ATOM 4412 O O . GLU A 1 559 ? -48.112 -25.323 4.566 1.00 28.06 559 GLU A O 1
ATOM 4417 N N . SER A 1 560 ? -46.717 -23.593 4.868 1.00 30.17 560 SER A N 1
ATOM 4418 C CA . SER A 1 560 ? -47.755 -22.591 5.131 1.00 30.17 560 SER A CA 1
ATOM 4419 C C . SER A 1 560 ? -47.677 -21.483 4.080 1.00 30.17 560 SER A C 1
ATOM 4421 O O . SER A 1 560 ? -46.688 -20.750 4.004 1.00 30.17 560 SER A O 1
ATOM 4423 N N . GLN A 1 561 ? -48.738 -21.379 3.283 1.00 28.55 561 GLN A N 1
ATOM 4424 C CA . GLN A 1 561 ? -48.966 -20.384 2.237 1.00 28.55 561 GLN A CA 1
ATOM 4425 C C . GLN A 1 561 ? -48.824 -18.952 2.785 1.00 28.55 561 GLN A C 1
ATOM 4427 O O . GLN A 1 561 ? -49.577 -18.544 3.669 1.00 28.55 561 GLN A O 1
ATOM 4432 N N . ARG A 1 562 ? -47.881 -18.173 2.242 1.00 27.84 562 ARG A N 1
ATOM 4433 C CA . ARG A 1 562 ? -47.835 -16.711 2.403 1.00 27.84 562 ARG A CA 1
ATOM 4434 C C . ARG A 1 562 ? -48.445 -16.058 1.167 1.00 27.84 562 ARG A C 1
ATOM 4436 O O . ARG A 1 562 ? -47.979 -16.283 0.056 1.00 27.84 562 ARG A O 1
ATOM 4443 N N . GLN A 1 563 ? -49.489 -15.265 1.391 1.00 29.56 563 GLN A N 1
ATOM 4444 C CA . GLN A 1 563 ? -50.065 -14.347 0.412 1.00 29.56 563 GLN A CA 1
ATOM 4445 C C . GLN A 1 563 ? -49.085 -13.198 0.132 1.00 29.56 563 GLN A C 1
ATOM 4447 O O . GLN A 1 563 ? -48.514 -12.622 1.058 1.00 29.56 563 GLN A O 1
ATOM 4452 N N . GLU A 1 564 ? -48.905 -12.884 -1.150 1.00 28.75 564 GLU A N 1
ATOM 4453 C CA . GLU A 1 564 ? -48.170 -11.721 -1.648 1.00 28.75 564 GLU A CA 1
ATOM 4454 C C . GLU A 1 564 ? -48.885 -10.418 -1.254 1.00 28.75 564 GLU A C 1
ATOM 4456 O O . GLU A 1 564 ? -50.075 -10.248 -1.523 1.00 28.75 564 GLU A O 1
ATOM 4461 N N . ALA A 1 565 ? -48.146 -9.482 -0.655 1.00 30.30 565 ALA A N 1
ATOM 4462 C CA . ALA A 1 565 ? -48.567 -8.097 -0.467 1.00 30.30 565 ALA A CA 1
ATOM 4463 C C . ALA A 1 565 ? -47.631 -7.174 -1.267 1.00 30.30 565 ALA A C 1
ATOM 4465 O O . ALA A 1 565 ? -46.408 -7.292 -1.190 1.00 30.30 565 ALA A O 1
ATOM 4466 N N . ALA A 1 566 ? -48.237 -6.295 -2.067 1.00 33.47 566 ALA A N 1
ATOM 4467 C CA . ALA A 1 566 ? -47.592 -5.330 -2.954 1.00 33.47 566 ALA A CA 1
ATOM 4468 C C . ALA A 1 566 ? -46.837 -4.218 -2.186 1.00 33.47 566 ALA A C 1
ATOM 4470 O O . ALA A 1 566 ? -47.175 -3.942 -1.034 1.00 33.47 566 ALA A O 1
ATOM 4471 N N . PRO A 1 567 ? -45.840 -3.551 -2.804 1.00 32.06 567 PRO A N 1
ATOM 4472 C CA . PRO A 1 567 ? -45.018 -2.550 -2.127 1.00 32.06 567 PRO A CA 1
ATOM 4473 C C . PRO A 1 567 ? -45.750 -1.206 -1.990 1.00 32.06 567 PRO A C 1
ATOM 4475 O O . PRO A 1 567 ? -46.218 -0.637 -2.978 1.00 32.06 567 PRO A O 1
ATOM 4478 N N . GLU A 1 568 ? -45.818 -0.680 -0.766 1.00 31.05 568 GLU A N 1
ATOM 4479 C CA . GLU A 1 568 ? -46.340 0.658 -0.480 1.00 31.05 568 GLU A CA 1
ATOM 4480 C C . GLU A 1 568 ? -45.353 1.756 -0.906 1.00 31.05 568 GLU A C 1
ATOM 4482 O O . GLU A 1 568 ? -44.154 1.724 -0.627 1.00 31.05 568 GLU A O 1
ATOM 4487 N N . SER A 1 569 ? -45.899 2.751 -1.602 1.00 28.98 569 SER A N 1
ATOM 4488 C CA . SER A 1 569 ? -45.242 3.959 -2.086 1.00 28.98 569 SER A CA 1
ATOM 4489 C C . SER A 1 569 ? -44.898 4.926 -0.949 1.00 28.98 569 SER A C 1
ATOM 4491 O O . SER A 1 569 ? -45.784 5.387 -0.230 1.00 28.98 569 SER A O 1
ATOM 4493 N N . ILE A 1 570 ? -43.623 5.303 -0.847 1.00 31.45 570 ILE A N 1
ATOM 4494 C CA . ILE A 1 570 ? -43.127 6.352 0.051 1.00 31.45 570 ILE A CA 1
ATOM 4495 C C . ILE A 1 570 ? -43.508 7.724 -0.528 1.00 31.45 570 ILE A C 1
ATOM 4497 O O . ILE A 1 570 ? -43.014 8.122 -1.582 1.00 31.45 570 ILE A O 1
ATOM 4501 N N . VAL A 1 571 ? -44.388 8.450 0.164 1.00 29.28 571 VAL A N 1
ATOM 4502 C CA . VAL A 1 571 ? -44.751 9.843 -0.140 1.00 29.28 571 VAL A CA 1
ATOM 4503 C C . VAL A 1 571 ? -43.813 10.775 0.630 1.00 29.28 571 VAL A C 1
ATOM 4505 O O . VAL A 1 571 ? -43.795 10.766 1.858 1.00 29.28 571 VAL A O 1
ATOM 4508 N N . PHE A 1 572 ? -43.034 11.583 -0.092 1.00 29.31 572 PHE A N 1
ATOM 4509 C CA . PHE A 1 572 ? -42.231 12.672 0.471 1.00 29.31 572 PHE A CA 1
ATOM 4510 C C . PHE A 1 572 ? -43.107 13.909 0.726 1.00 29.31 572 PHE A C 1
ATOM 4512 O O . PHE A 1 572 ? -43.760 14.412 -0.189 1.00 29.31 572 PHE A O 1
ATOM 4519 N N . SER A 1 573 ? -43.086 14.423 1.956 1.00 30.92 573 SER A N 1
ATOM 4520 C CA . SER A 1 573 ? -43.674 15.720 2.321 1.00 30.92 573 SER A CA 1
ATOM 4521 C C . SER A 1 573 ? -42.720 16.871 1.956 1.00 30.92 573 SER A C 1
ATOM 4523 O O . SER A 1 573 ? -41.524 16.753 2.230 1.00 30.92 573 SER A O 1
ATOM 4525 N N . PRO A 1 574 ? -43.197 17.989 1.377 1.00 33.56 574 PRO A N 1
ATOM 4526 C CA . PRO A 1 574 ? -42.342 19.118 1.014 1.00 33.56 574 PRO A CA 1
ATOM 4527 C C . PRO A 1 574 ? -42.059 20.059 2.200 1.00 33.56 574 PRO A C 1
ATOM 4529 O O . PRO A 1 574 ? -42.941 20.366 3.003 1.00 33.56 574 PRO A O 1
ATOM 4532 N N . SER A 1 575 ? -40.812 20.531 2.276 1.00 32.97 575 SER A N 1
ATOM 4533 C CA . SER A 1 575 ? -40.320 21.564 3.200 1.00 32.97 575 SER A CA 1
ATOM 4534 C C . SER A 1 575 ? -40.948 22.945 2.928 1.00 32.97 575 SER A C 1
ATOM 4536 O O . SER A 1 575 ? -41.283 23.235 1.780 1.00 32.97 575 SER A O 1
ATOM 4538 N N . PRO A 1 576 ? -41.074 23.827 3.940 1.00 33.69 576 PRO A N 1
ATOM 4539 C CA . PRO A 1 576 ? -41.691 25.143 3.776 1.00 33.69 576 PRO A CA 1
ATOM 4540 C C . PRO A 1 576 ? -40.760 26.162 3.094 1.00 33.69 576 PRO A C 1
ATOM 4542 O O . PRO A 1 576 ? -39.586 26.292 3.444 1.00 33.69 576 PRO A O 1
ATOM 4545 N N . GLU A 1 577 ? -41.323 26.899 2.134 1.00 31.66 577 GLU A N 1
ATOM 4546 C CA . GLU A 1 577 ? -40.701 28.007 1.401 1.00 31.66 577 GLU A CA 1
ATOM 4547 C C . GLU A 1 577 ? -40.384 29.203 2.313 1.00 31.66 577 GLU A C 1
ATOM 4549 O O . GLU A 1 577 ? -41.227 29.682 3.073 1.00 31.66 577 GLU A O 1
ATOM 4554 N N . ILE A 1 578 ? -39.161 29.723 2.188 1.00 35.28 578 ILE A N 1
ATOM 4555 C CA . ILE A 1 578 ? -38.708 30.978 2.792 1.00 35.28 578 ILE A CA 1
ATOM 4556 C C . ILE A 1 578 ? -38.998 32.106 1.793 1.00 35.28 578 ILE A C 1
ATOM 4558 O O . ILE A 1 578 ? -38.430 32.132 0.702 1.00 35.28 578 ILE A O 1
ATOM 4562 N N . GLN A 1 579 ? -39.876 33.042 2.162 1.00 35.31 579 GLN A N 1
ATOM 4563 C CA . GLN A 1 579 ? -40.115 34.276 1.403 1.00 35.31 579 GLN A CA 1
ATOM 4564 C C . GLN A 1 579 ? -38.988 35.301 1.641 1.00 35.31 579 GLN A C 1
ATOM 4566 O O . GLN A 1 579 ? -38.577 35.486 2.790 1.00 35.31 579 GLN A O 1
ATOM 4571 N N . PRO A 1 580 ? -38.516 36.017 0.604 1.00 40.59 580 PRO A N 1
ATOM 4572 C CA . PRO A 1 580 ? -37.629 37.164 0.774 1.00 40.59 580 PRO A CA 1
ATOM 4573 C C . PRO A 1 580 ? -38.425 38.433 1.151 1.00 40.59 580 PRO A C 1
ATOM 4575 O O . PRO A 1 580 ? -39.569 38.587 0.716 1.00 40.59 580 PRO A O 1
ATOM 4578 N N . PRO A 1 581 ? -37.851 39.359 1.943 1.00 46.56 581 PRO A N 1
ATOM 4579 C CA . PRO A 1 581 ? -38.527 40.595 2.321 1.00 46.56 581 PRO A CA 1
ATOM 4580 C C . PRO A 1 581 ? -38.460 41.650 1.206 1.00 46.56 581 PRO A C 1
ATOM 4582 O O . PRO A 1 581 ? -37.413 41.859 0.594 1.00 46.56 581 PRO A O 1
ATOM 4585 N N . ASN A 1 582 ? -39.588 42.332 0.989 1.00 38.22 582 ASN A N 1
ATOM 4586 C CA . ASN A 1 582 ? -39.700 43.536 0.165 1.00 38.22 582 ASN A CA 1
ATOM 4587 C C . ASN A 1 582 ? -39.083 44.755 0.878 1.00 38.22 582 ASN A C 1
ATOM 4589 O O . ASN A 1 582 ? -39.400 45.013 2.037 1.00 38.22 582 ASN A O 1
ATOM 4593 N N . ASP A 1 583 ? -38.253 45.475 0.123 1.00 48.84 583 ASP A N 1
ATOM 4594 C CA . ASP A 1 583 ? -37.813 46.877 0.187 1.00 48.84 583 ASP A CA 1
ATOM 4595 C C . ASP A 1 583 ? -38.153 47.748 1.417 1.00 48.84 583 ASP A C 1
ATOM 4597 O O . ASP A 1 583 ? -39.311 48.109 1.649 1.00 48.84 583 ASP A O 1
ATOM 4601 N N . LEU A 1 584 ? -37.087 48.223 2.084 1.00 34.94 584 LEU A N 1
ATOM 4602 C CA . LEU A 1 584 ? -36.780 49.647 2.330 1.00 34.94 584 LEU A CA 1
ATOM 4603 C C . LEU A 1 584 ? -35.301 49.841 2.694 1.00 34.94 584 LEU A C 1
ATOM 4605 O O . LEU A 1 584 ? -34.797 49.067 3.539 1.00 34.94 584 LEU A O 1
#

InterPro domains:
  IPR006692 COPA/B, second beta-propeller domain [PF04053] (3-222)
  IPR036322 WD40-repeat-containing domain superfamily [SSF50978] (4-130)
  IPR056176 COPA/B, TPR domain [PF23953] (239-430)

Organism: NCBI:txid1169539

pLDDT: mean 82.65, std 20.67, range [25.83, 97.88]

Radius of gyration: 43.02 Å; chains: 1; bounding box: 93×94×107 Å

Sequence (584 aa):
TCFVAHAPNGRLFAVCGDGEYIIYTAQALRNKSFGSAVEFVWSDEGHFATKDSSNKISIFHNFKEVFSFKPPFHAEELFGGRLLGVRSSDFICFFDMNTDFRLIRRIDVVPRLVLWSENGDQVALCCADAFYILKHDKDAISAAIAGHAQQEEDGYEAAFELIQEVSEKVDSGLFVSDCFVYVANMRLQCSVAGQIETLAHLDRPMYIIGYMPEHNKIFLIDRELSVVSYMLHVALIEYQTAICRKDFDSGQRFFEQIPESLHNRVARFLEHQGHKDQALSITKDLDHQFDLALSLSRLEQCAQIIKTMASDLSTAPATVSVRWRQLGDTALEQGNFTLALACFKEARDFSGLLLMYSASGDEHGLRQLAEEALALPDKRNNVALLCYLLLRDTERTLEVLINAGRLPEAAFFARTYCPSQVGKLVQLWKQDLNRVNKSLADSLADPSEYEDLFPSFSIAREAESIFAAQRLPVAASYSRVKDLLEVDILNEMQTQGRAHVERLYREGGPVDSQDARAPLQNGIFDQPIHGDSPTEREPETDTMLEQTVLGVTAAAPPESQRQEAAPESIVFSPSPEIQPPNDL

Foldseek 3Di:
DWDKAAALVNQKIWIDDPQKIWIAGNPPRHTDAMDGAPAKEAELVGWIWGAGPVQKIFTDDSRHTPDIDRDPARFPYWYYYQFIWGFDPFWIWTAHRPPDRDTAFIDRAGAPHWEAANVRQWIWRAHAFKIWIKGADPPQLVVCVVVVPPQDPGHDPVRIDTQEMGRFHFPEWYDDHNKIWTDTPQFTWIQANHDIDTQDGHPDDWYWDDADQVQQWTWIADPVRDIDIGHHQPLLRQLLNCVSVVNVVSNVVSVVVDDLVCLQVVLVSCVVVVVLVVSLVRHPDLVSNLVSCLVVVVLVVNVVSLVVLVVDPVHDLLVSLVSLQVSLVSCVVVVVLQSNCVSCVSSVVLVSQLVSCLVVVPLVSLCVSLVVQCPDPVRPLVSNLVSCVSQLVLVVNLVSCVVVVVLVVSLVSCQQAPLVCNQVSLVVVLVVCCVPDNVVSVVRDRCVVCVVVPPLSVVSNLVNVLVVPDHDDDPVLCVQQVVVVPDPSSVCCVPVNDVVSSCCRVVRHDDDDDDDDDDDDDDPHPDDDDDDDDDDDDDDDDDDDDDDDDDDDDDDDDDDDDDDDDDDDDDDDDDDDDDDDDDD